Protein 2VTC (pdb70)

GO terms:
  GO:0005576 extracellular region (C, EXP)

Radius of gyration: 24.9 Å; Cα contacts (8 Å, |Δi|>4): 1203; chains: 2; bounding box: 65×56×69 Å

Secondary structure (DSSP, 8-state):
--EEEEEEETTEEEE---HHHHHHHHHHS-----SBPB---TTS--B-GGGTTSTHHHHSTT-B--SS-EEEETTPEEEEEEESSPP---SS-EEEEEEE-SS-GGG--GGG-EEEEEEEE-EETTTTEEHHHHHHHTTSEEEEEPPTTBPSEEEEEEEEEEE-TTTTSTT--EEEEEEEEEEEESS--BPP---EEGGGS--TT-TTTS--SSS--S----SSSPB-/--EEEEEEETTEEEE---HHHHHHHHHHS-----SBPB---TT---B-GGGTTSTHHHHSTT-B--SS-EEEETTPEEEEEEESSPP---SS-EEEEEEE-SS-GGG--GGG-EEEEEEEE-B-TTT--BHHHHHHHTTSEEEEEPPTTBPSEEEEEEEEEEE-TTTTSTT--EEEEEEEEEEEESS--BPP---EEGGGS--TT-TTTS--SSS--S----SSSPB-

CATH classification: 2.70.50.70

Nearest PDB structures (foldseek):
  2vtc-assembly2_B  TM=1.003E+00  e=1.282E-49  Trichoderma reesei
  6rs9-assembly1_A  TM=8.539E-01  e=2.246E-16  Panus similis
  9bjs-assembly2_B  TM=7.889E-01  e=2.246E-16  Thermothelomyces thermophilus
  9bjt-assembly2_B  TM=7.891E-01  e=9.875E-16  Thermothelomyces thermophilus
  9d0z-assembly2_B  TM=7.900E-01  e=1.240E-15  Thermothelomyces thermophilus

Organism: Hypocrea jecorina (strain QM6a) (NCBI:txid431241)

Foldseek 3Di:
DWAQQWKDKLRHTFGADDLVQVVVCVVPVGGDQGQWKDAPPNVLFFDWLVCLQPPCLQAHHPIAGGQDAAEHAAFIKMKGAIDPDQDDFFAFKKWKWKWAADPASNHGDSQPTFIATADIWAADLVVRGGPSNVCSVVNVIDIGHRHNQEAWGKMKMWIWTFRCQQQQDQRGIGIRIIIGIYTYHYDHDDYDDPHHRSSPQDHSPDQQRHDDSPDRDDDHDHTGDDHD/DWAQQWKDKLHHTFGADDLVQVVCCVVPVGGDQGQWKDADPNVLFFDWLVCLQPPCLQAHHPIAGGQDAAEHAQFIKMKTAIDPDQDDFFAFKKWKWKWAADPASNDGDSQPTFIATADIWAADLVVRGGPSNVCNVVNNMDMGHRHNQEAWGKMKMKIKTFRCPQQQDQRGIGIRIIIGIYTYDDDHDDYDDPHHRSSPQDHSPDQQRHHDSPDRDPDHDHTGDDHD

Sequence (456 aa):
HGQVQNFTINGQYNQGFILDYYYQKQNTGHFPNVAGWYAEDLDLGFISPDQYTTPDIVCHKNAAPGAISATAAAGSNIVFQWGPGVWPHPYGPIVTYVVECSGSCTTVNKNNLRWVKIQEAGINYNTQVWAQQDLINQGNKWTVKIPSSLRPGNYVFRHELLAAHGASSANGMQNYPQCVNIAVTGSGTKALPAGTPATQLYKPTDPGILFNPYTTITSYTIPGPALWHGQVQNFTINGQYNQGFILDYYYQKQNTGHFPNVAGWYAEDLDLGFISPDQYTTPDIVCHKNAAPGAISATAAAGSNIVFQWGPGVWPHPYGPIVTYVVECSGSCTTVNKNNLRWVKIQEAGINYNTQVWAQQDLINQGNKWTVKIPSSLRPGNYVFRHELLAAHGASSANGMQNYPQCVNIAVTGSGTKALPAGTPATQLYKPTDPGILFNPYTTITSYTIPGPALW

InterPro domains:
  IPR005103 Auxiliary Activity family 9, catalytic domain [PF03443] (20-238)
  IPR005103 Auxiliary Activity family 9, catalytic domain [cd21175] (20-247)
  IPR049892 Auxiliary Activity family 9 [PTHR33353] (1-249)

B-factor: mean 23.12, std 7.25, range [10.14, 56.56]

Structure (mmCIF, N/CA/C/O backbone):
data_2VTC
#
_entry.id   2VTC
#
_cell.length_a   101.445
_cell.length_b   101.445
_cell.length_c   102.697
_cell.angle_alpha   90.00
_cell.angle_beta   90.00
_cell.angle_gamma   120.00
#
_symmetry.space_group_name_H-M   'P 65'
#
loop_
_entity.id
_entity.type
_entity.pdbx_description
1 polymer CEL61B
2 branched 2-acetamido-2-deoxy-beta-D-glucopyranose-(1-4)-2-acetamido-2-deoxy-beta-D-glucopyranose
3 non-polymer 'NICKEL (II) ION'
4 water water
#
loop_
_atom_site.group_PDB
_atom_site.id
_atom_site.type_symbol
_atom_site.label_atom_id
_atom_site.label_alt_id
_atom_site.label_comp_id
_atom_site.label_asym_id
_atom_site.label_entity_id
_atom_site.label_seq_id
_atom_site.pdbx_PDB_ins_code
_atom_site.Cartn_x
_atom_site.Cartn_y
_atom_site.Cartn_z
_atom_site.occupancy
_atom_site.B_iso_or_equiv
_atom_site.auth_seq_id
_atom_site.auth_comp_id
_atom_site.auth_asym_id
_atom_site.auth_atom_id
_atom_site.pdbx_PDB_model_num
ATOM 1 N N . HIS A 1 20 ? 21.529 46.553 3.171 1.00 26.00 1 HIS A N 1
ATOM 2 C CA . HIS A 1 20 ? 20.520 46.489 4.289 1.00 24.99 1 HIS A CA 1
ATOM 3 C C . HIS A 1 20 ? 21.186 46.388 5.647 1.00 25.53 1 HIS A C 1
ATOM 4 O O . HIS A 1 20 ? 22.166 45.661 5.824 1.00 26.39 1 HIS A O 1
ATOM 11 N N . GLY A 1 21 ? 20.643 47.130 6.627 1.00 24.04 2 GLY A N 1
ATOM 12 C CA . GLY A 1 21 ? 21.217 47.209 7.959 1.00 23.95 2 GLY A CA 1
ATOM 13 C C . GLY A 1 21 ? 20.714 48.485 8.631 1.00 23.31 2 GLY A C 1
ATOM 14 O O . GLY A 1 21 ? 20.129 49.329 7.963 1.00 23.24 2 GLY A O 1
ATOM 15 N N . GLN A 1 22 ? 20.956 48.620 9.926 1.00 24.23 3 GLN A N 1
ATOM 16 C CA . GLN A 1 22 ? 20.548 49.829 10.670 1.00 23.97 3 GLN A CA 1
ATOM 17 C C . GLN A 1 22 ? 21.587 50.155 11.737 1.00 23.71 3 GLN A C 1
ATOM 18 O O . GLN A 1 22 ? 22.382 49.294 12.117 1.00 22.81 3 GLN A O 1
ATOM 24 N N . VAL A 1 23 ? 21.593 51.395 12.237 1.00 22.48 4 VAL A N 1
ATOM 25 C CA . VAL A 1 23 ? 22.435 51.733 13.368 1.00 23.72 4 VAL A CA 1
ATOM 26 C C . VAL A 1 23 ? 21.721 51.218 14.615 1.00 24.47 4 VAL A C 1
ATOM 27 O O . VAL A 1 23 ? 20.625 51.676 14.933 1.00 26.05 4 VAL A O 1
ATOM 31 N N . GLN A 1 24 ? 22.317 50.238 15.293 1.00 24.91 5 GLN A N 1
ATOM 32 C CA . GLN A 1 24 ? 21.648 49.612 16.444 1.00 24.72 5 GLN A CA 1
ATOM 33 C C . GLN A 1 24 ? 22.066 50.196 17.778 1.00 25.18 5 GLN A C 1
ATOM 34 O O . GLN A 1 24 ? 21.343 50.076 18.790 1.00 25.51 5 GLN A O 1
ATOM 40 N N . ASN A 1 25 ? 23.247 50.803 17.778 1.00 24.08 6 ASN A N 1
ATOM 41 C CA . ASN A 1 25 ? 23.819 51.455 18.927 1.00 25.36 6 ASN A CA 1
ATOM 42 C C . ASN A 1 25 ? 25.003 52.286 18.465 1.00 24.65 6 ASN A C 1
ATOM 43 O O . ASN A 1 25 ? 25.364 52.274 17.272 1.00 25.84 6 ASN A O 1
ATOM 48 N N . PHE A 1 26 ? 25.556 53.059 19.380 1.00 25.39 7 PHE A N 1
ATOM 49 C CA . PHE A 1 26 ? 26.651 53.956 19.060 1.00 25.03 7 PHE A CA 1
ATOM 50 C C . PHE A 1 26 ? 27.365 54.328 20.345 1.00 26.52 7 PHE A C 1
ATOM 51 O O . PHE A 1 26 ? 26.782 54.217 21.448 1.00 26.29 7 PHE A O 1
ATOM 59 N N . THR A 1 27 ? 28.620 54.747 20.207 1.00 25.83 8 THR A N 1
ATOM 60 C CA . THR A 1 27 ? 29.420 55.196 21.334 1.00 27.48 8 THR A CA 1
ATOM 61 C C . THR A 1 27 ? 29.756 56.670 21.217 1.00 27.46 8 THR A C 1
ATOM 62 O O . THR A 1 27 ? 29.906 57.208 20.114 1.00 27.77 8 THR A O 1
ATOM 66 N N . ILE A 1 28 ? 29.837 57.327 22.368 1.00 28.07 9 ILE A N 1
ATOM 67 C CA . ILE A 1 28 ? 30.314 58.696 22.450 1.00 29.00 9 ILE A CA 1
ATOM 68 C C . ILE A 1 28 ? 31.495 58.701 23.417 1.00 29.82 9 ILE A C 1
ATOM 69 O O . ILE A 1 28 ? 31.345 58.305 24.572 1.00 29.55 9 ILE A O 1
ATOM 74 N N . ASN A 1 29 ? 32.665 59.133 22.937 1.00 30.97 10 ASN A N 1
ATOM 75 C CA . ASN A 1 29 ? 33.919 58.984 23.693 1.00 32.46 10 ASN A CA 1
ATOM 76 C C . ASN A 1 29 ? 34.015 57.617 24.384 1.00 32.94 10 ASN A C 1
ATOM 77 O O . ASN A 1 29 ? 34.358 57.515 25.567 1.00 33.09 10 ASN A O 1
ATOM 82 N N . GLY A 1 30 ? 33.684 56.569 23.635 1.00 33.23 11 GLY A N 1
ATOM 83 C CA . GLY A 1 30 ? 33.756 55.207 24.144 1.00 33.51 11 GLY A CA 1
ATOM 84 C C . GLY A 1 30 ? 32.514 54.698 24.854 1.00 33.61 11 GLY A C 1
ATOM 85 O O . GLY A 1 30 ? 32.325 53.487 24.965 1.00 34.46 11 GLY A O 1
ATOM 86 N N . GLN A 1 31 ? 31.657 55.613 25.314 1.00 33.22 12 GLN A N 1
ATOM 87 C CA . GLN A 1 31 ? 30.507 55.269 26.158 1.00 32.82 12 GLN A CA 1
ATOM 88 C C . GLN A 1 31 ? 29.301 54.769 25.356 1.00 31.80 12 GLN A C 1
ATOM 89 O O . GLN A 1 31 ? 28.846 55.437 24.428 1.00 31.54 12 GLN A O 1
ATOM 95 N N . TYR A 1 32 ? 28.786 53.598 25.726 1.00 30.90 13 TYR A N 1
ATOM 96 C CA . TYR A 1 32 ? 27.666 52.952 25.031 1.00 29.75 13 TYR A CA 1
ATOM 97 C C . TYR A 1 32 ? 26.324 53.697 25.130 1.00 29.58 13 TYR A C 1
ATOM 98 O O . TYR A 1 32 ? 25.918 54.163 26.211 1.00 29.50 13 TYR A O 1
ATOM 107 N N . ASN A 1 33 ? 25.645 53.776 23.985 1.00 28.21 14 ASN A N 1
ATOM 108 C CA . ASN A 1 33 ? 24.308 54.343 23.869 1.00 27.18 14 ASN A CA 1
ATOM 109 C C . ASN A 1 33 ? 23.444 53.419 23.034 1.00 26.32 14 ASN A C 1
ATOM 110 O O . ASN A 1 33 ? 23.854 52.998 21.944 1.00 26.55 14 ASN A O 1
ATOM 115 N N . GLN A 1 34 ? 22.242 53.106 23.526 1.00 25.95 15 GLN A N 1
ATOM 116 C CA . GLN A 1 34 ? 21.317 52.238 22.816 1.00 25.34 15 GLN A CA 1
ATOM 117 C C . GLN A 1 34 ? 20.650 52.961 21.637 1.00 25.29 15 GLN A C 1
ATOM 118 O O . GLN A 1 34 ? 20.175 54.095 21.787 1.00 24.98 15 GLN A O 1
ATOM 124 N N . GLY A 1 35 ? 20.658 52.327 20.464 1.00 24.84 16 GLY A N 1
ATOM 125 C CA . GLY A 1 35 ? 19.957 52.850 19.290 1.00 24.26 16 GLY A CA 1
ATOM 126 C C . GLY A 1 35 ? 18.614 52.188 19.086 1.00 23.91 16 GLY A C 1
ATOM 127 O O . GLY A 1 35 ? 18.214 51.316 19.882 1.00 24.06 16 GLY A O 1
ATOM 128 N N . PHE A 1 36 ? 17.898 52.589 18.035 1.00 22.63 17 PHE A N 1
ATOM 129 C CA . PHE A 1 36 ? 16.634 51.946 17.719 1.00 23.44 17 PHE A CA 1
ATOM 130 C C . PHE A 1 36 ? 16.912 50.629 16.999 1.00 24.68 17 PHE A C 1
ATOM 131 O O . PHE A 1 36 ? 17.671 50.595 16.014 1.00 25.78 17 PHE A O 1
ATOM 139 N N . ILE A 1 37 ? 16.302 49.556 17.485 1.00 25.62 18 ILE A N 1
ATOM 140 C CA . ILE A 1 37 ? 16.405 48.251 16.825 1.00 26.84 18 ILE A CA 1
ATOM 141 C C . ILE A 1 37 ? 15.049 47.754 16.333 1.00 28.03 18 ILE A C 1
ATOM 142 O O . ILE A 1 37 ? 13.998 48.118 16.863 1.00 27.87 18 ILE A O 1
ATOM 147 N N . LEU A 1 38 ? 15.069 46.902 15.318 1.00 28.60 19 LEU A N 1
ATOM 148 C CA . LEU A 1 38 ? 13.840 46.402 14.722 1.00 30.14 19 LEU A CA 1
ATOM 149 C C . LEU A 1 38 ? 12.883 45.693 15.714 1.00 30.51 19 LEU A C 1
ATOM 150 O O . LEU A 1 38 ? 11.662 45.749 15.532 1.00 31.50 19 LEU A O 1
ATOM 155 N N . ASP A 1 39 ? 13.437 45.035 16.735 1.00 31.41 20 ASP A N 1
ATOM 156 C CA . ASP A 1 3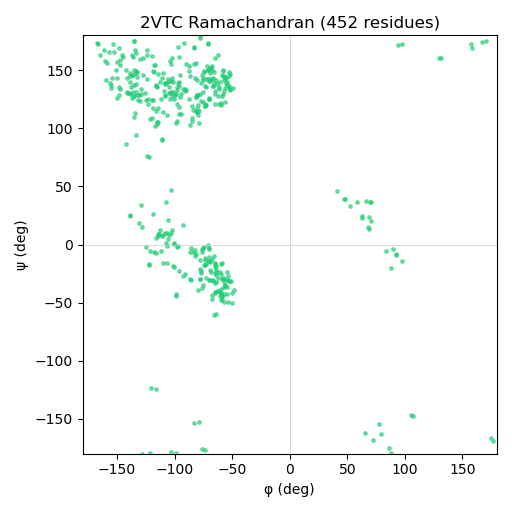9 ? 12.632 44.381 17.787 1.00 32.11 20 ASP A CA 1
ATOM 157 C C . ASP A 1 39 ? 11.637 45.327 18.466 1.00 31.85 20 ASP A C 1
ATOM 158 O O . ASP A 1 39 ? 10.516 44.925 18.798 1.00 32.11 20 ASP A O 1
ATOM 163 N N . TYR A 1 40 ? 12.049 46.579 18.644 1.00 30.97 21 TYR A N 1
ATOM 164 C CA . TYR A 1 40 ? 11.194 47.612 19.237 1.00 30.22 21 TYR A CA 1
ATOM 165 C C . TYR A 1 40 ? 9.968 47.945 18.386 1.00 30.46 21 TYR A C 1
ATOM 166 O O . TYR A 1 40 ? 8.911 48.297 18.926 1.00 30.70 21 TYR A O 1
ATOM 175 N N . TYR A 1 41 ? 10.099 47.868 17.061 1.00 30.39 22 TYR A N 1
ATOM 176 C CA . TYR A 1 41 ? 8.950 48.084 16.192 1.00 30.67 22 TYR A CA 1
ATOM 177 C C . TYR A 1 41 ? 7.877 47.046 16.494 1.00 31.70 22 TYR A C 1
ATOM 178 O O . TYR A 1 41 ? 6.687 47.360 16.526 1.00 31.68 22 TYR A O 1
ATOM 187 N N . TYR A 1 42 ? 8.315 45.809 16.710 1.00 33.28 23 TYR A N 1
ATOM 188 C CA . TYR A 1 42 ? 7.393 44.700 16.955 1.00 33.91 23 TYR A CA 1
ATOM 189 C C . TYR A 1 42 ? 6.835 44.748 18.381 1.00 34.48 23 TYR A C 1
ATOM 190 O O . TYR A 1 42 ? 5.651 44.462 18.583 1.00 35.12 23 TYR A O 1
ATOM 199 N N . GLN A 1 43 ? 7.669 45.147 19.344 1.00 34.88 24 GLN A N 1
ATOM 200 C CA . GLN A 1 43 ? 7.197 45.482 20.693 1.00 35.47 24 GLN A CA 1
ATOM 201 C C . GLN A 1 43 ? 6.019 46.447 20.615 1.00 35.41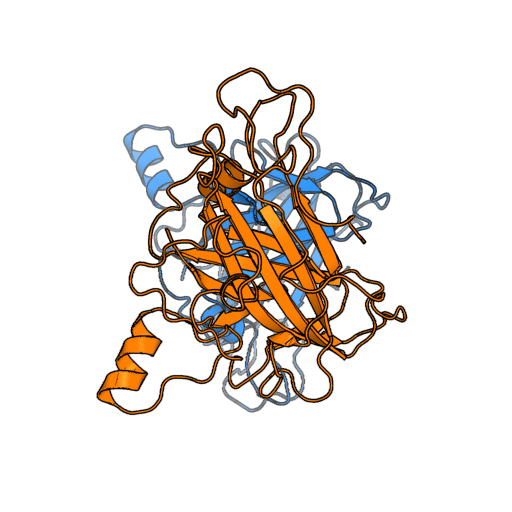 24 GLN A C 1
ATOM 202 O O . GLN A 1 43 ? 4.974 46.216 21.233 1.00 35.33 24 GLN A O 1
ATOM 208 N N . LYS A 1 44 ? 6.184 47.525 19.849 1.00 35.25 25 LYS A N 1
ATOM 209 C CA . LYS A 1 44 ? 5.148 48.543 19.732 1.00 35.40 25 LYS A CA 1
ATOM 210 C C . LYS A 1 44 ? 3.864 47.992 19.096 1.00 35.87 25 LYS A C 1
ATOM 211 O O . LYS A 1 44 ? 2.760 48.321 19.538 1.00 35.53 25 LYS A O 1
ATOM 217 N N . GLN A 1 45 ? 4.003 47.147 18.076 1.00 36.04 26 GLN A N 1
ATOM 218 C CA . GLN A 1 45 ? 2.833 46.517 17.455 1.00 36.95 26 GLN A CA 1
ATOM 219 C C . GLN A 1 45 ? 2.068 45.663 18.459 1.00 36.76 26 GLN A C 1
ATOM 220 O O . GLN A 1 45 ? 0.842 45.665 18.462 1.00 36.99 26 GLN A O 1
ATOM 226 N N . ASN A 1 46 ? 2.808 44.953 19.306 1.00 36.64 27 ASN A N 1
ATOM 227 C CA . ASN A 1 46 ? 2.242 43.991 20.255 1.00 37.30 27 ASN A CA 1
ATOM 228 C C . ASN A 1 46 ? 1.655 44.623 21.510 1.00 37.22 27 ASN A C 1
ATOM 229 O O . ASN A 1 46 ? 0.602 44.188 21.998 1.00 37.25 27 ASN A O 1
ATOM 234 N N . THR A 1 47 ? 2.331 45.655 22.024 1.00 36.65 28 THR A N 1
ATOM 235 C CA . THR A 1 47 ? 1.996 46.218 23.337 1.00 35.79 28 THR A CA 1
ATOM 236 C C . THR A 1 47 ? 1.648 47.714 23.309 1.00 35.08 28 THR A C 1
ATOM 237 O O . THR A 1 47 ? 1.050 48.236 24.259 1.00 35.03 28 THR A O 1
ATOM 241 N N . GLY A 1 48 ? 2.021 48.406 22.237 1.00 33.88 29 GLY A N 1
ATOM 242 C CA . GLY A 1 48 ? 1.752 49.841 22.121 1.00 32.45 29 GLY A CA 1
ATOM 243 C C . GLY A 1 48 ? 2.886 50.716 22.633 1.00 30.94 29 GLY A C 1
ATOM 244 O O . GLY A 1 48 ? 2.862 51.930 22.452 1.00 30.75 29 GLY A O 1
ATOM 245 N N . HIS A 1 49 ? 3.877 50.094 23.264 1.00 30.66 30 HIS A N 1
ATOM 246 C CA . HIS A 1 49 ? 5.034 50.808 23.827 1.00 30.07 30 HIS A CA 1
ATOM 247 C C . HIS A 1 49 ? 6.354 50.072 23.526 1.00 29.42 30 HIS A C 1
ATOM 248 O O . HIS A 1 49 ? 6.342 48.888 23.161 1.00 30.03 30 HIS A O 1
ATOM 255 N N . PHE A 1 50 ? 7.482 50.775 23.667 1.00 28.16 31 PHE A N 1
ATOM 256 C CA . PHE A 1 50 ? 8.826 50.184 23.520 1.00 27.21 31 PHE A CA 1
ATOM 257 C C . PHE A 1 50 ? 9.837 51.048 24.282 1.00 26.76 31 PHE A C 1
ATOM 258 O O . PHE A 1 50 ? 9.487 52.168 24.668 1.00 26.80 31 PHE A O 1
ATOM 266 N N . PRO A 1 51 ? 11.070 50.534 24.533 1.00 26.75 32 PRO A N 1
ATOM 267 C CA . PRO A 1 51 ? 12.079 51.263 25.310 1.00 26.20 32 PRO A CA 1
ATOM 268 C C . PRO A 1 51 ? 12.386 52.649 24.766 1.00 26.19 32 PRO A C 1
ATOM 269 O O . PRO A 1 51 ? 12.399 52.857 23.545 1.00 26.48 32 PRO A O 1
ATOM 273 N N . ASN A 1 52 ? 12.616 53.592 25.675 1.00 26.14 33 ASN A N 1
ATOM 274 C CA . ASN A 1 52 ? 12.916 54.979 25.288 1.00 25.32 33 ASN A CA 1
ATOM 275 C C . ASN A 1 52 ? 14.382 55.109 24.923 1.00 24.89 33 ASN A C 1
ATOM 276 O O . ASN A 1 52 ? 15.250 54.911 25.774 1.00 25.00 33 ASN A O 1
ATOM 281 N N . VAL A 1 53 ? 14.654 55.421 23.651 1.00 23.49 34 VAL A N 1
ATOM 282 C CA . VAL A 1 53 ? 16.035 55.499 23.154 1.00 23.09 34 VAL A CA 1
ATOM 283 C C . VAL A 1 53 ? 16.295 56.758 22.330 1.00 22.65 34 VAL A C 1
ATOM 284 O O . VAL A 1 53 ? 15.353 57.432 21.923 1.00 21.55 34 VAL A O 1
ATOM 288 N N . ALA A 1 54 ? 17.580 57.067 22.119 1.00 21.08 35 ALA A N 1
ATOM 289 C CA . ALA A 1 54 ? 18.013 58.225 21.332 1.00 20.81 35 ALA A CA 1
ATOM 290 C C . ALA A 1 54 ? 17.887 58.024 19.812 1.00 20.37 35 ALA A C 1
ATOM 291 O O . ALA A 1 54 ? 17.811 58.995 19.055 1.00 19.12 35 ALA A O 1
ATOM 293 N N . GLY A 1 55 ? 17.901 56.769 19.362 1.00 19.99 36 GLY A N 1
ATOM 294 C CA . GLY A 1 55 ? 17.741 56.493 17.931 1.00 19.42 36 GLY A CA 1
ATOM 295 C C . GLY A 1 55 ? 16.291 56.672 17.516 1.00 19.17 36 GLY A C 1
ATOM 296 O O . GLY A 1 55 ? 15.378 56.332 18.289 1.00 19.71 36 GLY A O 1
ATOM 297 N N . TRP A 1 56 ? 16.066 57.195 16.312 1.00 18.55 37 TRP A N 1
ATOM 298 C CA . TRP A 1 56 ? 14.710 57.424 15.825 1.00 18.24 37 TRP A CA 1
ATOM 299 C C . TRP A 1 56 ? 13.960 56.121 15.533 1.00 18.96 37 TRP A C 1
ATOM 300 O O . TRP A 1 56 ? 14.528 55.153 15.005 1.00 18.78 37 TRP A O 1
ATOM 311 N N . TYR A 1 57 ? 12.677 56.098 15.871 1.00 19.14 38 TYR A N 1
ATOM 312 C CA . TYR A 1 57 ? 11.780 55.061 15.376 1.00 19.99 38 TYR A CA 1
ATOM 313 C C . TYR A 1 57 ? 11.645 55.135 13.841 1.00 20.05 38 TYR A C 1
ATOM 314 O O . TYR A 1 57 ? 11.539 56.224 13.248 1.00 19.15 38 TYR A O 1
ATOM 323 N N . ALA A 1 58 ? 11.655 53.976 13.181 1.00 20.57 39 ALA A N 1
ATOM 324 C CA . ALA A 1 58 ? 11.434 53.905 11.742 1.00 21.03 39 ALA A CA 1
ATOM 325 C C . ALA A 1 58 ? 10.776 52.578 11.352 1.00 21.05 39 ALA A C 1
ATOM 326 O O . ALA A 1 58 ? 10.870 51.610 12.090 1.00 21.39 39 ALA A O 1
ATOM 328 N N . GLU A 1 59 ? 10.102 52.542 10.210 1.00 21.18 40 GLU A N 1
ATOM 329 C CA . GLU A 1 59 ? 9.247 51.394 9.902 1.00 22.47 40 GLU A CA 1
ATOM 330 C C . GLU A 1 59 ? 9.646 50.617 8.652 1.00 23.17 40 GLU A C 1
ATOM 331 O O . GLU A 1 59 ? 8.772 50.025 8.008 1.00 22.74 40 GLU A O 1
ATOM 337 N N . ASP A 1 60 ? 10.930 50.658 8.274 1.00 23.22 41 ASP A N 1
ATOM 338 C CA . ASP A 1 60 ? 11.403 49.762 7.195 1.00 24.98 41 ASP A CA 1
ATOM 339 C C . ASP A 1 60 ? 11.805 48.404 7.786 1.00 24.96 41 ASP A C 1
ATOM 340 O O . ASP A 1 60 ? 12.868 48.248 8.395 1.00 25.58 41 ASP A O 1
ATOM 345 N N . LEU A 1 61 ? 10.923 47.422 7.612 1.00 26.75 42 LEU A N 1
ATOM 346 C CA . LEU A 1 61 ? 10.983 46.172 8.385 1.00 27.93 42 LEU A CA 1
ATOM 347 C C . LEU A 1 61 ? 12.092 45.180 7.946 1.00 28.43 42 LEU A C 1
ATOM 348 O O . LEU A 1 61 ? 12.338 44.150 8.590 1.00 28.13 42 LEU A O 1
ATOM 353 N N . ASP A 1 62 ? 12.808 45.560 6.897 1.00 28.64 43 ASP A N 1
ATOM 354 C CA . ASP A 1 62 ? 13.884 44.756 6.315 1.00 28.96 43 ASP A CA 1
ATOM 355 C C . ASP A 1 62 ? 15.237 45.416 6.530 1.00 28.49 43 ASP A C 1
ATOM 356 O O . ASP A 1 62 ? 16.297 44.872 6.159 1.00 27.67 43 ASP A O 1
ATOM 361 N N . LEU A 1 63 ? 15.198 46.620 7.090 1.00 27.26 44 LEU A N 1
ATOM 362 C CA . LEU A 1 63 ? 16.381 47.453 7.214 1.00 26.06 44 LEU A CA 1
ATOM 363 C C . LEU A 1 63 ? 16.868 47.887 5.817 1.00 25.19 44 LEU A C 1
ATOM 364 O O . LEU A 1 63 ? 18.078 48.002 5.576 1.00 25.64 44 LEU A O 1
ATOM 369 N N . GLY A 1 64 ? 15.897 48.157 4.947 1.00 23.54 45 GLY A N 1
ATOM 370 C CA . GLY A 1 64 ? 16.082 48.609 3.553 1.00 22.24 45 GLY A CA 1
ATOM 371 C C . GLY A 1 64 ? 16.404 50.086 3.404 1.00 21.31 45 GLY A C 1
ATOM 372 O O . GLY A 1 64 ? 16.977 50.689 4.310 1.00 20.46 45 GLY A O 1
ATOM 373 N N . PHE A 1 65 ? 16.037 50.641 2.251 1.00 20.70 46 PHE A N 1
ATOM 374 C CA . PHE A 1 65 ? 16.551 51.938 1.797 1.00 20.70 46 PHE A CA 1
ATOM 375 C C . PHE A 1 65 ? 15.470 52.883 1.255 1.00 20.22 46 PHE A C 1
ATOM 376 O O . PHE A 1 65 ? 14.313 52.474 1.016 1.00 21.16 46 PHE A O 1
ATOM 384 N N . ILE A 1 66 ? 15.845 54.156 1.083 1.00 19.08 47 ILE A N 1
ATOM 385 C CA . ILE A 1 66 ? 15.034 55.191 0.447 1.00 18.65 47 ILE A CA 1
ATOM 386 C C . ILE A 1 66 ? 15.634 55.403 -0.936 1.00 18.95 47 ILE A C 1
ATOM 387 O O . ILE A 1 66 ? 16.866 55.440 -1.049 1.00 19.18 47 ILE A O 1
ATOM 392 N N . SER A 1 67 ? 14.786 55.502 -1.961 1.00 19.53 48 SER A N 1
ATOM 393 C CA . SER A 1 67 ? 15.235 55.567 -3.370 1.00 19.24 48 SER A CA 1
ATOM 394 C C . SER A 1 67 ? 15.182 57.002 -3.911 1.00 19.53 48 SER A C 1
ATOM 395 O O . SER A 1 67 ? 14.538 57.873 -3.316 1.00 18.55 48 SER A O 1
ATOM 398 N N . PRO A 1 68 ? 15.911 57.297 -5.003 1.00 18.20 49 PRO A N 1
ATOM 399 C CA . PRO A 1 68 ? 15.871 58.630 -5.596 1.00 18.09 49 PRO A CA 1
ATOM 400 C C . PRO A 1 68 ? 14.469 59.187 -5.891 1.00 18.76 49 PRO A C 1
ATOM 401 O O . PRO A 1 68 ? 14.265 60.409 -5.809 1.00 18.05 49 PRO A O 1
ATOM 405 N N . ASP A 1 69 ? 13.512 58.307 -6.210 1.00 19.90 50 ASP A N 1
ATOM 406 C CA . ASP A 1 69 ? 12.132 58.751 -6.433 1.00 20.93 50 ASP A CA 1
ATOM 407 C C . ASP A 1 69 ? 11.451 59.194 -5.127 1.00 20.52 50 ASP A C 1
ATOM 408 O O . ASP A 1 69 ? 10.295 59.645 -5.147 1.00 22.26 50 ASP A O 1
ATOM 413 N N . GLN A 1 70 ? 12.173 59.059 -4.015 1.00 19.09 51 GLN A N 1
ATOM 414 C CA . GLN A 1 70 ? 11.689 59.520 -2.707 1.00 18.51 51 GLN A CA 1
ATOM 415 C C . GLN A 1 70 ? 12.523 60.691 -2.147 1.00 18.17 51 GLN A C 1
ATOM 416 O O . GLN A 1 70 ? 12.359 61.055 -0.986 1.00 17.97 51 GLN A O 1
ATOM 422 N N . TYR A 1 71 ? 13.418 61.261 -2.952 1.00 17.57 52 TYR A N 1
ATOM 423 C CA . TYR A 1 71 ? 14.301 62.332 -2.453 1.00 16.44 52 TYR A CA 1
ATOM 424 C C . TYR A 1 71 ? 13.591 63.631 -2.048 1.00 17.35 52 TYR A C 1
ATOM 425 O O . TYR A 1 71 ? 14.204 64.470 -1.376 1.00 17.54 52 TYR A O 1
ATOM 434 N N . THR A 1 72 ? 12.329 63.824 -2.467 1.00 16.79 53 THR A N 1
ATOM 435 C CA . THR A 1 72 ? 11.585 65.026 -2.068 1.00 17.73 53 THR A CA 1
ATOM 436 C C . THR A 1 72 ? 10.504 64.740 -1.022 1.00 17.49 53 THR A C 1
ATOM 437 O O . THR A 1 72 ? 9.689 65.619 -0.759 1.00 19.26 53 THR A O 1
ATOM 441 N N . THR A 1 73 ? 10.508 63.528 -0.470 1.00 17.52 54 THR A N 1
ATOM 442 C CA . THR A 1 73 ? 9.457 63.056 0.458 1.00 17.86 54 THR A CA 1
ATOM 443 C C . THR A 1 73 ? 9.944 63.061 1.898 1.00 18.32 54 THR A C 1
ATOM 444 O O . THR A 1 73 ? 11.147 63.050 2.152 1.00 18.15 54 THR A O 1
ATOM 448 N N . PRO A 1 74 ? 9.013 63.109 2.877 1.00 17.60 55 PRO A N 1
ATOM 449 C CA . PRO A 1 74 ? 9.427 63.043 4.279 1.00 17.39 55 PRO A CA 1
ATOM 450 C C . PRO A 1 74 ? 10.310 61.854 4.670 1.00 16.89 55 PRO A C 1
ATOM 451 O O . PRO A 1 74 ? 11.093 61.959 5.609 1.00 16.85 55 PRO A O 1
ATOM 455 N N . ASP A 1 75 ? 10.191 60.734 3.941 1.00 15.95 56 ASP A N 1
ATOM 456 C CA . ASP A 1 75 ? 10.957 59.547 4.251 1.00 16.19 56 ASP A CA 1
ATOM 457 C C . ASP A 1 75 ? 12.485 59.749 4.111 1.00 15.04 56 ASP A C 1
ATOM 458 O O . ASP A 1 75 ? 13.245 59.023 4.744 1.00 15.38 56 ASP A O 1
ATOM 463 N N . ILE A 1 76 ? 12.907 60.730 3.307 1.00 16.02 57 ILE A N 1
ATOM 464 C CA . ILE A 1 76 ? 14.359 60.990 3.156 1.00 15.39 57 ILE A CA 1
ATOM 465 C C . ILE A 1 76 ? 14.974 61.663 4.393 1.00 15.01 57 ILE A C 1
ATOM 466 O O . ILE A 1 76 ? 16.177 61.648 4.598 1.00 14.74 57 ILE A O 1
ATOM 471 N N . VAL A 1 77 ? 14.136 62.248 5.248 1.00 15.39 58 VAL A N 1
ATOM 472 C CA . VAL A 1 77 ? 14.682 62.958 6.406 1.00 14.89 58 VAL A CA 1
ATOM 473 C C . VAL A 1 77 ? 15.419 62.009 7.370 1.00 15.06 58 VAL A C 1
ATOM 474 O O . VAL A 1 77 ? 16.629 62.174 7.598 1.00 14.93 58 VAL A O 1
ATOM 478 N N . CYS A 1 78 ? 14.694 61.013 7.897 1.00 14.84 59 CYS A N 1
ATOM 479 C CA . CYS A 1 78 ? 15.207 60.068 8.881 1.00 15.50 59 CYS A CA 1
ATOM 480 C C . CYS A 1 78 ? 14.749 58.628 8.628 1.00 15.41 59 CYS A C 1
ATOM 481 O O . CYS A 1 78 ? 14.732 57.812 9.533 1.00 15.55 59 CYS A O 1
ATOM 484 N N . HIS A 1 79 ? 14.425 58.340 7.373 1.00 15.12 60 HIS A N 1
ATOM 485 C CA . HIS A 1 79 ? 14.000 57.006 6.910 1.00 16.70 60 HIS A CA 1
ATOM 486 C C . HIS A 1 79 ? 12.482 56.800 7.102 1.00 18.08 60 HIS A C 1
ATOM 487 O O . HIS A 1 79 ? 11.747 57.738 7.475 1.00 17.32 60 HIS A O 1
ATOM 494 N N . LYS A 1 80 ? 12.008 55.589 6.804 1.00 17.15 61 LYS A N 1
ATOM 495 C CA . LYS A 1 80 ? 10.566 55.354 6.601 1.00 17.58 61 LYS A CA 1
ATOM 496 C C . LYS A 1 80 ? 9.672 55.638 7.816 1.00 16.49 61 LYS A C 1
ATOM 497 O O . LYS A 1 80 ? 9.848 55.022 8.873 1.00 17.45 61 LYS A O 1
ATOM 503 N N . ASN A 1 81 ? 8.718 56.559 7.619 1.00 17.08 62 ASN A N 1
ATOM 504 C CA . ASN A 1 81 ? 7.715 56.897 8.664 1.00 17.33 62 ASN A CA 1
ATOM 505 C C . ASN A 1 81 ? 8.387 57.235 10.004 1.00 17.45 62 ASN A C 1
ATOM 506 O O . ASN A 1 81 ? 7.856 56.940 11.090 1.00 18.87 62 ASN A O 1
ATOM 511 N N . ALA A 1 82 ? 9.576 57.832 9.948 1.00 17.24 63 ALA A N 1
ATOM 512 C CA . ALA A 1 82 ? 10.382 58.000 11.141 1.00 16.48 63 ALA A CA 1
ATOM 513 C C . ALA A 1 82 ? 9.820 59.034 12.101 1.00 17.11 63 ALA A C 1
ATOM 514 O O . ALA A 1 82 ? 9.187 60.011 11.686 1.00 17.01 63 ALA A O 1
ATOM 516 N N . ALA A 1 83 ? 10.105 58.793 13.369 1.00 17.68 64 ALA A N 1
ATOM 517 C CA . ALA A 1 83 ? 9.724 59.695 14.474 1.00 17.77 64 ALA A CA 1
ATOM 518 C C . ALA A 1 83 ? 10.876 59.834 15.456 1.00 17.89 64 ALA A C 1
ATOM 519 O O . ALA A 1 83 ? 11.646 58.889 15.684 1.00 18.20 64 ALA A O 1
ATOM 521 N N . PRO A 1 84 ? 11.019 61.029 16.065 1.00 18.32 65 PRO A N 1
ATOM 522 C CA . PRO A 1 84 ? 12.133 61.259 16.981 1.00 18.01 65 PRO A CA 1
ATOM 523 C C . PRO A 1 84 ? 12.203 60.242 18.134 1.00 18.14 65 PRO A C 1
ATOM 524 O O . PRO A 1 84 ? 11.163 59.778 18.642 1.00 19.05 65 PRO A O 1
ATOM 528 N N . GLY A 1 85 ? 13.422 59.889 18.536 1.00 18.25 66 GLY A N 1
ATOM 529 C CA . GLY A 1 85 ? 13.635 59.083 19.736 1.00 17.61 66 GLY A CA 1
ATOM 530 C C . GLY A 1 85 ? 13.018 59.811 20.927 1.00 18.81 66 GLY A C 1
ATOM 531 O O . GLY A 1 85 ? 12.978 61.048 20.939 1.00 17.81 66 GLY A O 1
ATOM 532 N N . ALA A 1 86 ? 12.569 59.036 21.912 1.00 19.36 67 ALA A N 1
ATOM 533 C CA . ALA A 1 86 ? 11.817 59.581 23.050 1.00 19.53 67 ALA A CA 1
ATOM 534 C C . ALA A 1 86 ? 12.740 60.253 24.065 1.00 20.85 67 ALA A C 1
ATOM 535 O O . ALA A 1 86 ? 12.269 60.987 24.965 1.00 21.12 67 ALA A O 1
ATOM 537 N N . ILE A 1 87 ? 14.048 60.018 23.934 1.00 21.36 68 ILE A N 1
ATOM 538 C CA . ILE A 1 87 ? 15.068 60.676 24.767 1.00 21.60 68 ILE A CA 1
ATOM 539 C C . ILE A 1 87 ? 16.222 61.151 23.889 1.00 21.57 68 ILE A C 1
ATOM 540 O O . ILE A 1 87 ? 16.228 60.884 22.683 1.00 21.73 68 ILE A O 1
ATOM 545 N N . SER A 1 88 ? 17.182 61.852 24.488 1.00 21.51 69 SER A N 1
ATOM 546 C CA . SER A 1 88 ? 18.394 62.292 23.791 1.00 21.54 69 SER A CA 1
ATOM 547 C C . SER A 1 88 ? 19.667 61.804 24.488 1.00 21.89 69 SER A C 1
ATOM 548 O O . SER A 1 88 ? 19.733 61.766 25.721 1.00 22.74 69 SER A O 1
ATOM 551 N N . ALA A 1 89 ? 20.676 61.434 23.693 1.00 21.14 70 ALA A N 1
ATOM 552 C CA . ALA A 1 89 ? 22.029 61.228 24.196 1.00 21.76 70 ALA A CA 1
ATOM 553 C C . ALA A 1 89 ? 22.670 62.604 24.376 1.00 21.82 70 ALA A C 1
ATOM 554 O O . ALA A 1 89 ? 22.026 63.643 24.126 1.00 22.95 70 ALA A O 1
ATOM 556 N N . THR A 1 90 ? 23.917 62.626 24.839 1.00 22.47 71 THR A N 1
ATOM 557 C CA . THR A 1 90 ? 24.626 63.897 25.026 1.00 23.49 71 THR A CA 1
ATOM 558 C C . THR A 1 90 ? 26.129 63.738 24.858 1.00 23.57 71 THR A C 1
ATOM 559 O O . THR A 1 90 ? 26.688 62.658 25.129 1.00 24.02 71 THR A O 1
ATOM 563 N N . ALA A 1 91 ? 26.785 64.809 24.408 1.00 23.92 72 ALA A N 1
ATOM 564 C CA . ALA A 1 91 ? 28.189 64.738 24.024 1.00 24.34 72 ALA A CA 1
ATOM 565 C C . ALA A 1 91 ? 28.804 66.121 24.034 1.00 24.31 72 ALA A C 1
ATOM 566 O O . ALA A 1 91 ? 28.155 67.101 23.654 1.00 24.73 72 ALA A O 1
ATOM 568 N N . ALA A 1 92 ? 30.048 66.215 24.489 1.00 25.05 73 ALA A N 1
ATOM 569 C CA . ALA A 1 92 ? 30.801 67.471 24.378 1.00 25.55 73 ALA A CA 1
ATOM 570 C C . ALA A 1 92 ? 31.217 67.723 22.927 1.00 25.89 73 ALA A C 1
ATOM 571 O O . ALA A 1 92 ? 31.552 66.780 22.200 1.00 25.52 73 ALA A O 1
ATOM 573 N N . ALA A 1 93 ? 31.185 68.985 22.496 1.00 26.54 74 ALA A N 1
ATOM 574 C CA . ALA A 1 93 ? 31.684 69.334 21.172 1.00 27.08 74 ALA A CA 1
ATOM 575 C C . ALA A 1 93 ? 33.116 68.832 21.070 1.00 27.55 74 ALA A C 1
ATOM 576 O O . ALA A 1 93 ? 33.881 68.928 22.042 1.00 28.33 74 ALA A O 1
ATOM 578 N N . GLY A 1 94 ? 33.467 68.275 19.909 1.00 27.27 75 GLY A N 1
ATOM 579 C CA . GLY A 1 94 ? 34.774 67.659 19.688 1.00 26.85 75 GLY A CA 1
ATOM 580 C C . GLY A 1 94 ? 34.799 66.170 19.974 1.00 26.48 75 GLY A C 1
ATOM 581 O O . GLY A 1 94 ? 35.788 65.497 19.665 1.00 26.82 75 GLY A O 1
ATOM 582 N N . SER A 1 95 ? 33.720 65.638 20.557 1.00 26.89 76 SER A N 1
ATOM 583 C CA . SER A 1 95 ? 33.620 64.202 20.803 1.00 27.02 76 SER A CA 1
ATOM 584 C C . SER A 1 95 ? 33.516 63.400 19.501 1.00 27.27 76 SER A C 1
ATOM 585 O O . SER A 1 95 ? 33.054 63.910 18.473 1.00 27.30 76 SER A O 1
ATOM 588 N N . ASN A 1 96 ? 33.957 62.144 19.554 1.00 26.94 77 ASN A N 1
ATOM 589 C CA . ASN A 1 96 ? 33.764 61.223 18.451 1.00 26.40 77 ASN A CA 1
ATOM 590 C C . ASN A 1 96 ? 32.565 60.328 18.708 1.00 26.16 77 ASN A C 1
ATOM 591 O O . ASN A 1 96 ? 32.427 59.733 19.788 1.00 26.45 77 ASN A O 1
ATOM 596 N N . ILE A 1 97 ? 31.684 60.265 17.715 1.00 24.56 78 ILE A N 1
ATOM 597 C CA . ILE A 1 97 ? 30.608 59.297 17.703 1.00 23.94 78 ILE A CA 1
ATOM 598 C C . ILE A 1 97 ? 31.103 58.133 16.868 1.00 23.98 78 ILE A C 1
ATOM 599 O O . ILE A 1 97 ? 31.751 58.341 15.836 1.00 24.65 78 ILE A O 1
ATOM 604 N N . VAL A 1 98 ? 30.792 56.919 17.308 1.00 23.45 79 VAL A N 1
ATOM 605 C CA . VAL A 1 98 ? 31.046 55.736 16.496 1.00 23.20 79 VAL A CA 1
ATOM 606 C C . VAL A 1 98 ? 29.735 55.021 16.277 1.00 23.46 79 VAL A C 1
ATOM 607 O O . VAL A 1 98 ? 29.164 54.441 17.206 1.00 23.48 79 VAL A O 1
ATOM 611 N N . PHE A 1 99 ? 29.235 55.104 15.046 1.00 23.16 80 PHE A N 1
ATOM 612 C CA . PHE A 1 99 ? 27.974 54.468 14.694 1.00 23.09 80 PHE A CA 1
ATOM 613 C C . PHE A 1 99 ? 28.251 52.991 14.440 1.00 23.79 80 PHE A C 1
ATOM 614 O O . PHE A 1 99 ? 29.154 52.653 13.671 1.00 24.15 80 PHE A O 1
ATOM 622 N N . GLN A 1 100 ? 27.480 52.132 15.095 1.00 23.78 81 GLN A N 1
ATOM 623 C CA . GLN A 1 100 ? 27.605 50.685 14.925 1.00 23.50 81 GLN A CA 1
ATOM 624 C C . GLN A 1 100 ? 26.437 50.151 14.115 1.00 23.14 81 GLN A C 1
ATOM 625 O O . GLN A 1 100 ? 25.283 50.148 14.560 1.00 23.47 81 GLN A O 1
ATOM 631 N N . TRP A 1 101 ? 26.738 49.699 12.901 1.00 22.79 82 TRP A N 1
ATOM 632 C CA . TRP A 1 101 ? 25.729 49.127 12.029 1.00 22.33 82 TRP A CA 1
ATOM 633 C C . TRP A 1 101 ? 25.568 47.622 12.283 1.00 23.66 82 TRP A C 1
ATOM 634 O O . TRP A 1 101 ? 26.504 46.950 12.748 1.00 23.27 82 TRP A O 1
ATOM 645 N N . GLY A 1 102 ? 24.383 47.107 11.990 1.00 24.76 83 GLY A N 1
ATOM 646 C CA . GLY A 1 102 ? 24.104 45.695 12.255 1.00 26.73 83 GLY A CA 1
ATOM 647 C C . GLY A 1 102 ? 22.675 45.328 11.935 1.00 27.43 83 GLY A C 1
ATOM 648 O O . GLY A 1 102 ? 21.944 46.137 11.339 1.00 27.77 83 GLY A O 1
ATOM 649 N N . PRO A 1 103 ? 22.243 44.118 12.349 1.00 28.26 84 PRO A N 1
ATOM 650 C CA . PRO A 1 103 ? 22.983 43.121 13.160 1.00 28.89 84 PRO A CA 1
ATOM 651 C C . PRO A 1 103 ? 24.029 42.293 12.385 1.00 29.47 84 PRO A C 1
ATOM 652 O O . PRO A 1 103 ? 24.948 41.726 12.999 1.00 30.72 84 PRO A O 1
ATOM 656 N N . GLY A 1 104 ? 23.881 42.215 11.069 1.00 29.17 85 GLY A N 1
ATOM 657 C CA . GLY A 1 104 ? 24.830 41.462 10.240 1.00 29.07 85 GLY A CA 1
ATOM 658 C C . GLY A 1 104 ? 25.901 42.345 9.619 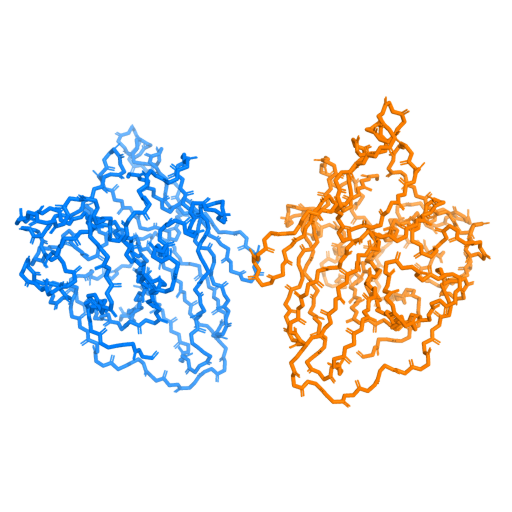1.00 28.80 85 GLY A C 1
ATOM 659 O O . GLY A 1 104 ? 25.826 43.570 9.678 1.00 28.56 85 GLY A O 1
ATOM 660 N N . VAL A 1 105 ? 26.916 41.710 9.033 1.00 27.79 86 VAL A N 1
ATOM 661 C CA . VAL A 1 105 ? 27.956 42.419 8.281 1.00 26.97 86 VAL A CA 1
ATOM 662 C C . VAL A 1 105 ? 27.335 43.263 7.158 1.00 26.37 86 VAL A C 1
ATOM 663 O O . VAL A 1 105 ? 26.433 42.806 6.449 1.00 25.72 86 VAL A O 1
ATOM 667 N N . TRP A 1 106 ? 27.788 44.510 7.019 1.00 26.15 87 TRP A N 1
ATOM 668 C CA . TRP A 1 106 ? 27.277 45.372 5.949 1.00 25.35 87 TRP A CA 1
ATOM 669 C C . TRP A 1 106 ? 27.525 44.770 4.536 1.00 25.68 87 TRP A C 1
ATOM 670 O O . TRP A 1 106 ? 28.674 44.471 4.195 1.00 25.75 87 TRP A O 1
ATOM 681 N N . PRO A 1 107 ? 26.446 44.554 3.750 1.00 25.52 88 PRO A N 1
ATOM 682 C CA . PRO A 1 107 ? 26.485 43.895 2.412 1.00 25.91 88 PRO A CA 1
ATOM 683 C C . PRO A 1 107 ? 27.206 44.528 1.197 1.00 25.89 88 PRO A C 1
ATOM 684 O O . PRO A 1 107 ? 27.167 43.929 0.123 1.00 25.31 88 PRO A O 1
ATOM 688 N N . HIS A 1 108 ? 27.661 45.781 1.230 1.00 25.26 89 HIS A N 1
ATOM 689 C CA . HIS A 1 108 ? 27.388 46.795 0.192 1.00 24.18 89 HIS A CA 1
ATOM 690 C C . HIS A 1 108 ? 28.744 47.519 0.145 1.00 23.53 89 HIS A C 1
ATOM 691 O O . HIS A 1 108 ? 28.975 48.463 0.897 1.00 22.83 89 HIS A O 1
ATOM 698 N N . PRO A 1 109 ? 29.702 47.007 -0.666 1.00 22.53 90 PRO A N 1
ATOM 699 C CA . PRO A 1 109 ? 31.063 47.558 -0.640 1.00 22.24 90 PRO A CA 1
ATOM 700 C C . PRO A 1 109 ? 31.273 48.801 -1.514 1.00 21.26 90 PRO A C 1
ATOM 701 O O . PRO A 1 109 ? 32.348 49.416 -1.435 1.00 20.82 90 PRO A O 1
ATOM 705 N N . TYR A 1 110 ? 30.270 49.174 -2.302 1.00 20.75 91 TYR A N 1
ATOM 706 C CA . TYR A 1 110 ? 30.337 50.335 -3.185 1.00 20.36 91 TYR A CA 1
ATOM 707 C C . TYR A 1 110 ? 29.545 51.534 -2.653 1.00 20.55 91 TYR A C 1
ATOM 708 O O . TYR A 1 110 ? 28.340 51.422 -2.412 1.00 20.91 91 TYR A O 1
ATOM 717 N N . GLY A 1 111 ? 30.208 52.679 -2.530 1.00 18.82 92 GLY A N 1
ATOM 718 C CA . GLY A 1 111 ? 29.504 53.920 -2.230 1.00 18.11 92 GLY A CA 1
ATOM 719 C C . GLY A 1 111 ? 30.086 54.761 -1.114 1.00 16.90 92 GLY A C 1
ATOM 720 O O . GLY A 1 111 ? 30.828 54.260 -0.243 1.00 16.81 92 GLY A O 1
ATOM 721 N N . PRO A 1 112 ? 29.700 56.058 -1.106 1.00 17.42 93 PRO A N 1
ATOM 722 C CA . PRO A 1 112 ? 30.180 56.998 -0.092 1.00 17.41 93 PRO A CA 1
ATOM 723 C C . PRO A 1 112 ? 29.390 56.944 1.225 1.00 16.75 93 PRO A C 1
ATOM 724 O O . PRO A 1 112 ? 28.328 56.324 1.307 1.00 17.08 93 PRO A O 1
ATOM 728 N N . ILE A 1 113 ? 29.933 57.628 2.218 1.00 16.62 94 ILE A N 1
ATOM 729 C CA . ILE A 1 113 ? 29.321 57.748 3.547 1.00 16.61 94 ILE A CA 1
ATOM 730 C C . ILE A 1 113 ? 29.320 59.223 3.923 1.00 16.70 94 ILE A C 1
ATOM 731 O O . ILE A 1 113 ? 30.353 59.889 3.809 1.00 16.38 94 ILE A O 1
ATOM 736 N N . VAL A 1 114 ? 28.146 59.737 4.331 1.00 16.28 95 VAL A N 1
ATOM 737 C CA . VAL A 1 114 ? 28.026 61.154 4.715 1.00 15.88 95 VAL A CA 1
ATOM 738 C C . VAL A 1 114 ? 27.242 61.257 6.038 1.00 15.40 95 VAL A C 1
ATOM 739 O O . VAL A 1 114 ? 26.385 60.408 6.329 1.00 15.86 95 VAL A O 1
ATOM 743 N N . THR A 1 115 ? 27.562 62.289 6.829 1.00 15.60 96 THR A N 1
ATOM 744 C CA . THR A 1 115 ? 26.840 62.567 8.082 1.00 15.09 96 THR A CA 1
ATOM 745 C C . THR A 1 115 ? 26.504 64.055 8.172 1.00 14.89 96 THR A C 1
ATOM 746 O O . THR A 1 115 ? 27.324 64.918 7.837 1.00 14.84 96 THR A O 1
ATOM 750 N N . TYR A 1 116 ? 25.283 64.327 8.632 1.00 15.20 97 TYR A N 1
ATOM 751 C CA . TYR A 1 116 ? 24.788 65.710 8.757 1.00 14.88 97 TYR A CA 1
ATOM 752 C C . TYR A 1 116 ? 24.355 65.957 10.202 1.00 15.45 97 TYR A C 1
ATOM 753 O O . TYR A 1 116 ? 24.099 65.001 10.970 1.00 16.14 97 TYR A O 1
ATOM 762 N N . VAL A 1 117 ? 24.225 67.240 10.542 1.00 15.93 98 VAL A N 1
ATOM 763 C CA . VAL A 1 117 ? 23.650 67.653 11.836 1.00 15.93 98 VAL A CA 1
ATOM 764 C C . VAL A 1 117 ? 22.617 68.765 11.624 1.00 15.77 98 VAL A C 1
ATOM 765 O O . VAL A 1 117 ? 22.722 69.529 10.681 1.00 15.51 98 VAL A O 1
ATOM 769 N N . VAL A 1 118 ? 21.596 68.776 12.472 1.00 15.09 99 VAL A N 1
ATOM 770 C CA . VAL A 1 118 ? 20.581 69.822 12.469 1.00 17.57 99 VAL A CA 1
ATOM 771 C C . VAL A 1 118 ? 20.257 70.199 13.923 1.00 16.51 99 VAL A C 1
ATOM 772 O O . VAL A 1 118 ? 20.222 69.338 14.815 1.00 17.34 99 VAL A O 1
ATOM 776 N N . GLU A 1 119 ? 19.979 71.484 14.145 1.00 16.85 100 GLU A N 1
ATOM 777 C CA . GLU A 1 119 ? 19.513 71.931 15.459 1.00 17.35 100 GLU A CA 1
ATOM 778 C C . GLU A 1 119 ? 17.984 71.836 15.597 1.00 17.44 100 GLU A C 1
ATOM 779 O O . GLU A 1 119 ? 17.246 71.993 14.621 1.00 17.67 100 GLU A O 1
ATOM 785 N N . CYS A 1 120 ? 17.516 71.598 16.822 1.00 17.36 101 CYS A N 1
ATOM 786 C CA . CYS A 1 120 ? 16.089 71.549 17.115 1.00 18.10 101 CYS A CA 1
ATOM 787 C C . CYS A 1 120 ? 15.659 72.807 17.835 1.00 18.97 101 CYS A C 1
ATOM 788 O O . CYS A 1 120 ? 16.404 73.302 18.690 1.00 18.74 101 CYS A O 1
ATOM 791 N N . SER A 1 121 ? 14.480 73.297 17.468 1.00 20.08 102 SER A N 1
ATOM 792 C CA . SER A 1 121 ? 13.809 74.334 18.262 1.00 22.07 102 SER A CA 1
ATOM 793 C C . SER A 1 121 ? 13.067 73.577 19.353 1.00 22.79 102 SER A C 1
ATOM 794 O O . SER A 1 121 ? 12.144 72.830 19.059 1.00 25.18 102 SER A O 1
ATOM 797 N N . GLY A 1 122 ? 13.445 73.780 20.607 1.00 23.48 103 GLY A N 1
ATOM 798 C CA . GLY A 1 122 ? 12.907 72.970 21.688 1.00 22.87 103 GLY A CA 1
ATOM 799 C C . GLY A 1 122 ? 13.603 71.620 21.733 1.00 22.22 103 GLY A C 1
ATOM 800 O O . GLY A 1 122 ? 14.685 71.466 21.164 1.00 23.65 103 GLY A O 1
ATOM 801 N N . SER A 1 123 ? 12.994 70.661 22.424 1.00 21.46 104 SER A N 1
ATOM 802 C CA . SER A 1 123 ? 13.547 69.314 22.546 1.00 20.05 104 SER A CA 1
ATOM 803 C C . SER A 1 123 ? 13.517 68.594 21.188 1.00 19.53 104 SER A C 1
ATOM 804 O O . SER A 1 123 ? 12.547 68.720 20.444 1.00 19.85 104 SER A O 1
ATOM 807 N N . CYS A 1 124 ? 14.548 67.805 20.896 1.00 19.71 105 CYS A N 1
ATOM 808 C CA . CYS A 1 124 ? 14.524 67.010 19.654 1.00 19.12 105 CYS A CA 1
ATOM 809 C C . CYS A 1 124 ? 13.485 65.903 19.745 1.00 19.49 105 CYS A C 1
ATOM 810 O O . CYS A 1 124 ? 12.983 65.441 18.715 1.00 18.81 105 CYS A O 1
ATOM 813 N N . THR A 1 125 ? 13.110 65.522 20.973 1.00 19.22 106 THR A N 1
ATOM 814 C CA . THR A 1 125 ? 12.140 64.435 21.189 1.00 19.75 106 THR A CA 1
ATOM 815 C C . THR A 1 125 ? 10.737 64.747 20.643 1.00 19.79 106 THR A C 1
ATOM 816 O O . THR A 1 125 ? 9.912 63.836 20.445 1.00 20.69 106 THR A O 1
ATOM 820 N N . THR A 1 126 ? 10.462 66.031 20.400 1.00 19.96 107 THR A N 1
ATOM 821 C CA . THR A 1 126 ? 9.148 66.457 19.927 1.00 20.29 107 THR A CA 1
ATOM 822 C C . THR A 1 126 ? 9.221 67.333 18.677 1.00 20.25 107 THR A C 1
ATOM 823 O O . THR A 1 126 ? 8.253 67.972 18.306 1.00 21.35 107 THR A O 1
ATOM 827 N N . VAL A 1 127 ? 10.380 67.348 18.008 1.00 20.17 108 VAL A N 1
ATOM 828 C CA . VAL A 1 127 ? 10.600 68.203 16.851 1.00 19.98 108 VAL A CA 1
ATOM 829 C C . VAL A 1 127 ? 9.743 67.750 15.652 1.00 19.43 108 VAL A C 1
ATOM 830 O O . VAL A 1 127 ? 9.392 66.556 15.534 1.00 20.84 108 VAL A O 1
ATOM 834 N N . ASN A 1 128 ? 9.397 68.710 14.794 1.00 19.50 109 ASN A N 1
ATOM 835 C CA . ASN A 1 128 ? 8.808 68.432 13.494 1.00 19.14 109 ASN A CA 1
ATOM 836 C C . ASN A 1 128 ? 9.974 68.164 12.531 1.00 18.30 109 ASN A C 1
ATOM 837 O O . ASN A 1 128 ? 10.704 69.092 12.161 1.00 17.30 109 ASN A O 1
ATOM 842 N N . LYS A 1 129 ? 10.170 66.887 12.159 1.00 17.12 110 LYS A N 1
ATOM 843 C CA . LYS A 1 129 ? 11.329 66.521 11.316 1.00 16.96 110 LYS A CA 1
ATOM 844 C C . LYS A 1 129 ? 11.402 67.294 9.995 1.00 16.37 110 LYS A C 1
ATOM 845 O O . LYS A 1 129 ? 12.487 67.544 9.465 1.00 16.03 110 LYS A O 1
ATOM 851 N N . ASN A 1 130 ? 10.244 67.683 9.468 1.00 15.93 111 ASN A N 1
ATOM 852 C CA . ASN A 1 130 ? 10.190 68.344 8.170 1.00 17.54 111 ASN A CA 1
ATOM 853 C C . ASN A 1 130 ? 10.748 69.778 8.186 1.00 17.51 111 ASN A C 1
ATOM 854 O O . ASN A 1 130 ? 11.037 70.361 7.127 1.00 19.02 111 ASN A O 1
ATOM 859 N N . ASN A 1 131 ? 10.917 70.330 9.389 1.00 17.45 112 ASN A N 1
ATOM 860 C CA . ASN A 1 131 ? 11.491 71.674 9.527 1.00 17.87 112 ASN A CA 1
ATOM 861 C C . ASN A 1 131 ? 12.979 71.665 9.832 1.00 17.06 112 ASN A C 1
ATOM 862 O O . ASN A 1 131 ? 13.603 72.722 9.956 1.00 17.69 112 ASN A O 1
ATOM 867 N N . LEU A 1 132 ? 13.557 70.468 9.957 1.00 16.29 113 LEU A N 1
ATOM 868 C CA . LEU A 1 132 ? 14.994 70.351 10.227 1.00 15.44 113 LEU A CA 1
ATOM 869 C C . LEU A 1 132 ? 15.810 70.771 9.003 1.00 15.49 113 LEU A C 1
ATOM 870 O O . LEU A 1 132 ? 15.431 70.483 7.864 1.00 15.18 113 LEU A O 1
ATOM 875 N N . ARG A 1 133 ? 16.915 71.471 9.254 1.00 15.58 114 ARG A N 1
ATOM 876 C CA . ARG A 1 133 ? 17.815 71.934 8.179 1.00 15.93 114 ARG A CA 1
ATOM 877 C C . ARG A 1 133 ? 19.207 71.396 8.449 1.00 15.73 114 ARG A C 1
ATOM 878 O O . ARG A 1 133 ? 19.753 71.576 9.523 1.00 15.60 114 ARG A O 1
ATOM 886 N N . TRP A 1 134 ? 19.778 70.689 7.468 1.00 15.25 115 TRP A N 1
ATOM 887 C CA . TRP A 1 134 ? 20.950 69.873 7.702 1.00 14.50 115 TRP A CA 1
ATOM 888 C C . TRP A 1 134 ? 22.239 70.493 7.205 1.00 14.17 115 TRP A C 1
ATOM 889 O O . TRP A 1 134 ? 22.273 71.115 6.148 1.00 15.73 115 TRP A O 1
ATOM 900 N N . VAL A 1 135 ? 23.292 70.306 8.002 1.00 14.95 116 VAL A N 1
ATOM 901 C CA . VAL A 1 135 ? 24.626 70.777 7.677 1.00 15.45 116 VAL A CA 1
ATOM 902 C C . VAL A 1 135 ? 25.577 69.581 7.605 1.00 15.82 116 VAL A C 1
ATOM 903 O O . VAL A 1 135 ? 25.659 68.822 8.543 1.00 15.43 116 VAL A O 1
ATOM 907 N N . LYS A 1 136 ? 26.274 69.420 6.476 1.00 15.36 117 LYS A N 1
ATOM 908 C CA . LYS A 1 136 ? 27.201 68.279 6.325 1.00 16.64 117 LYS A CA 1
ATOM 909 C C . LYS A 1 136 ? 28.428 68.440 7.223 1.00 17.22 117 LYS A C 1
ATOM 910 O O . LYS A 1 136 ? 29.107 69.465 7.152 1.00 18.56 117 LYS A O 1
ATOM 916 N N . ILE A 1 137 ? 28.710 67.433 8.049 1.00 17.89 118 ILE A N 1
ATOM 917 C CA . ILE A 1 137 ? 29.887 67.471 8.936 1.00 18.53 118 ILE A CA 1
ATOM 918 C C . ILE A 1 137 ? 30.913 66.357 8.670 1.00 18.47 118 ILE A C 1
ATOM 919 O O . ILE A 1 137 ? 32.000 66.351 9.265 1.00 19.57 118 ILE A O 1
ATOM 924 N N . GLN A 1 138 ? 30.565 65.429 7.782 1.00 17.77 119 GLN A N 1
ATOM 925 C CA . GLN A 1 138 ? 31.462 64.327 7.399 1.00 17.44 119 GLN A CA 1
ATOM 926 C C . GLN A 1 138 ? 31.096 63.806 6.007 1.00 17.56 119 GLN A C 1
ATOM 927 O O . GLN A 1 138 ? 29.923 63.678 5.668 1.00 17.02 119 GLN A O 1
ATOM 933 N N . GLU A 1 139 ? 32.112 63.545 5.190 1.00 17.85 120 GLU A N 1
ATOM 934 C CA . GLU A 1 139 ? 31.891 62.852 3.917 1.00 18.65 120 GLU A CA 1
ATOM 935 C C . GLU A 1 139 ? 33.127 62.039 3.522 1.00 19.51 120 GLU A C 1
ATOM 936 O O . GLU A 1 139 ? 34.272 62.453 3.771 1.00 20.66 120 GLU A O 1
ATOM 942 N N . ALA A 1 140 ? 32.885 60.878 2.930 1.00 18.60 121 ALA A N 1
ATOM 943 C CA . ALA A 1 140 ? 33.988 60.023 2.463 1.00 18.92 121 ALA A CA 1
ATOM 944 C C . ALA A 1 140 ? 33.511 59.281 1.231 1.00 19.01 121 ALA A C 1
ATOM 945 O O . ALA A 1 140 ? 32.392 58.748 1.198 1.00 17.42 121 ALA A O 1
ATOM 947 N N . GLY A 1 141 ? 34.368 59.226 0.209 1.00 19.43 122 GLY A N 1
ATOM 948 C CA . GLY A 1 141 ? 33.998 58.618 -1.069 1.00 19.54 122 GLY A CA 1
ATOM 949 C C . GLY A 1 141 ? 34.903 57.457 -1.438 1.00 19.60 122 GLY A C 1
ATOM 950 O O . GLY A 1 141 ? 35.023 56.499 -0.668 1.00 19.78 122 GLY A O 1
ATOM 951 N N . ILE A 1 142 ? 35.525 57.557 -2.617 1.00 20.20 123 ILE A N 1
ATOM 952 C CA . ILE A 1 142 ? 36.449 56.514 -3.134 1.00 19.42 123 ILE A CA 1
ATOM 953 C C . ILE A 1 142 ? 37.894 57.024 -3.039 1.00 19.46 123 ILE A C 1
ATOM 954 O O . ILE A 1 142 ? 38.148 58.203 -3.280 1.00 20.47 123 ILE A O 1
ATOM 959 N N . ASN A 1 143 ? 38.810 56.140 -2.642 1.00 20.09 124 ASN A N 1
ATOM 960 C CA . ASN A 1 143 ? 40.237 56.412 -2.700 1.00 20.31 124 ASN A CA 1
ATOM 961 C C . ASN A 1 143 ? 40.653 56.159 -4.153 1.00 20.17 124 ASN A C 1
ATOM 962 O O . ASN A 1 143 ? 40.511 55.043 -4.637 1.00 19.91 124 ASN A O 1
ATOM 967 N N . TYR A 1 144 ? 41.072 57.202 -4.871 1.00 20.58 125 TYR A N 1
ATOM 968 C CA . TYR A 1 144 ? 41.322 57.071 -6.316 1.00 21.82 125 TYR A CA 1
ATOM 969 C C . TYR A 1 144 ? 42.475 56.084 -6.602 1.00 20.97 125 TYR A C 1
ATOM 970 O O . TYR A 1 144 ? 42.462 55.349 -7.612 1.00 21.95 125 TYR A O 1
ATOM 979 N N . ASN A 1 145 ? 43.436 56.035 -5.694 1.00 20.72 126 ASN A N 1
ATOM 980 C CA . ASN A 1 145 ? 44.622 55.175 -5.925 1.00 19.68 126 ASN A CA 1
ATOM 981 C C . ASN A 1 145 ? 44.355 53.693 -5.654 1.00 19.87 126 ASN A C 1
ATOM 982 O O . ASN A 1 145 ? 44.965 52.827 -6.298 1.00 19.93 126 ASN A O 1
ATOM 987 N N . THR A 1 146 ? 43.436 53.373 -4.731 1.00 18.58 127 THR A N 1
ATOM 988 C CA . THR A 1 146 ? 43.109 51.979 -4.449 1.00 19.01 127 THR A CA 1
ATOM 989 C C . THR A 1 146 ? 41.793 51.528 -5.117 1.00 19.40 127 THR A C 1
ATOM 990 O O . THR A 1 146 ? 41.561 50.319 -5.262 1.00 20.14 127 THR A O 1
ATOM 994 N N . GLN A 1 147 ? 40.963 52.502 -5.515 1.00 19.97 128 GLN A N 1
ATOM 995 C CA . GLN A 1 147 ? 39.581 52.276 -6.010 1.00 20.71 128 GLN A CA 1
ATOM 996 C C . GLN A 1 147 ? 38.637 51.653 -4.958 1.00 20.69 128 GLN A C 1
ATOM 997 O O . GLN A 1 147 ? 37.599 51.057 -5.305 1.00 21.60 128 GLN A O 1
ATOM 1003 N N . VAL A 1 148 ? 38.988 51.832 -3.686 1.00 20.11 129 VAL A N 1
ATOM 1004 C CA . VAL A 1 148 ? 38.210 51.298 -2.562 1.00 19.38 129 VAL A CA 1
ATOM 1005 C C . VAL A 1 148 ? 37.328 52.380 -1.944 1.00 19.40 129 VAL A C 1
ATOM 1006 O O . VAL A 1 148 ? 37.800 53.466 -1.606 1.00 19.74 129 VAL A O 1
ATOM 1010 N N . TRP A 1 149 ? 36.044 52.048 -1.814 1.00 19.10 130 TRP A N 1
ATOM 1011 C CA . TRP A 1 149 ? 35.037 52.979 -1.252 1.00 19.43 130 TRP A CA 1
ATOM 1012 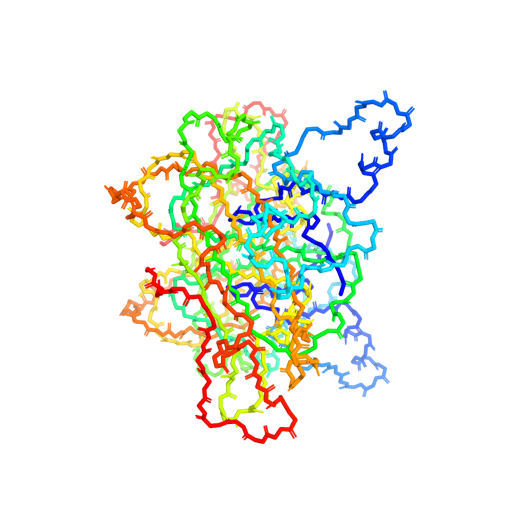C C . TRP A 1 149 ? 34.980 52.995 0.272 1.00 19.38 130 TRP A C 1
ATOM 1013 O O . TRP A 1 149 ? 35.312 52.015 0.956 1.00 19.37 130 TRP A O 1
ATOM 1024 N N . ALA A 1 150 ? 34.506 54.123 0.807 1.00 19.93 131 ALA A N 1
ATOM 1025 C CA . ALA A 1 150 ? 34.242 54.240 2.243 1.00 19.77 131 ALA A CA 1
ATOM 1026 C C . ALA A 1 150 ? 33.426 53.063 2.793 1.00 19.25 131 ALA A C 1
ATOM 1027 O O . ALA A 1 150 ? 33.695 52.594 3.896 1.00 19.70 131 ALA A O 1
ATOM 1029 N N . GLN A 1 151 ? 32.442 52.582 2.031 1.00 19.91 132 GLN A N 1
ATOM 1030 C CA . GLN A 1 151 ? 31.607 51.466 2.531 1.00 20.04 132 GLN A CA 1
ATOM 1031 C C . GLN A 1 151 ? 32.372 50.140 2.691 1.00 21.03 132 GLN A C 1
ATOM 1032 O O . GLN A 1 151 ? 32.079 49.351 3.590 1.00 20.38 132 GLN A O 1
ATOM 1038 N N . GLN A 1 152 ? 33.377 49.918 1.840 1.00 22.46 133 GLN A N 1
ATOM 1039 C CA . GLN A 1 152 ? 34.293 48.785 2.053 1.00 23.56 133 GLN A CA 1
ATOM 1040 C C . GLN A 1 152 ? 35.099 48.970 3.346 1.00 23.23 133 GLN A C 1
ATOM 1041 O O . GLN A 1 152 ? 35.275 48.021 4.125 1.00 23.80 133 GLN A O 1
ATOM 1047 N N . ASP A 1 153 ? 35.550 50.199 3.606 1.00 23.56 134 ASP A N 1
ATOM 1048 C CA . ASP A 1 153 ? 36.220 50.510 4.865 1.00 24.61 134 ASP A CA 1
ATOM 1049 C C . ASP A 1 153 ? 35.321 50.244 6.070 1.00 24.90 134 ASP A C 1
ATOM 1050 O O . ASP A 1 153 ? 35.788 49.718 7.078 1.00 26.12 134 ASP A O 1
ATOM 1055 N N . LEU A 1 154 ? 34.023 50.546 5.943 1.00 25.19 135 LEU A N 1
ATOM 1056 C CA . LEU A 1 154 ? 33.074 50.268 7.025 1.00 25.32 135 LEU A CA 1
ATOM 1057 C C . LEU A 1 154 ? 33.032 48.768 7.348 1.00 25.41 135 LEU A C 1
ATOM 1058 O O . LEU A 1 154 ? 33.114 48.368 8.518 1.00 24.46 135 LEU A O 1
ATOM 1063 N N . ILE A 1 155 ? 32.928 47.950 6.300 1.00 25.88 136 ILE A N 1
ATOM 1064 C CA . ILE A 1 155 ? 32.894 46.490 6.442 1.00 27.52 136 ILE A CA 1
ATOM 1065 C C . ILE A 1 155 ? 34.169 46.013 7.148 1.00 28.45 136 ILE A C 1
ATOM 1066 O O . ILE A 1 155 ? 34.099 45.223 8.104 1.00 29.19 136 ILE A O 1
ATOM 1071 N N . ASN A 1 156 ? 35.318 46.522 6.697 1.00 29.63 137 ASN A N 1
ATOM 1072 C CA . ASN A 1 156 ? 36.624 46.175 7.276 1.00 30.60 137 ASN A CA 1
ATOM 1073 C C . ASN A 1 156 ? 36.901 46.726 8.689 1.00 31.27 137 ASN A C 1
ATOM 1074 O O . ASN A 1 156 ? 37.882 46.326 9.339 1.00 31.69 137 ASN A O 1
ATOM 1079 N N . GLN A 1 157 ? 36.051 47.642 9.168 1.00 30.77 138 GLN A N 1
ATOM 1080 C CA . GLN A 1 157 ? 36.187 48.188 10.526 1.00 30.78 138 GLN A CA 1
ATOM 1081 C C . GLN A 1 157 ? 35.122 47.630 11.477 1.00 30.02 138 GLN A C 1
ATOM 1082 O O . GLN A 1 157 ? 34.813 48.245 12.513 1.00 30.19 138 GLN A O 1
ATOM 1088 N N . GLY A 1 158 ? 34.546 46.486 11.123 1.00 28.81 139 GLY A N 1
ATOM 1089 C CA . GLY A 1 158 ? 33.559 45.815 11.971 1.00 28.65 139 GLY A CA 1
ATOM 1090 C C . GLY A 1 158 ? 32.229 46.547 12.031 1.00 28.02 139 GLY A C 1
ATOM 1091 O O . GLY A 1 158 ? 31.569 46.560 13.078 1.00 27.93 139 GLY A O 1
ATOM 1092 N N . ASN A 1 159 ? 31.831 47.139 10.902 1.00 27.22 140 ASN A N 1
ATOM 1093 C CA . ASN A 1 159 ? 30.532 47.820 10.797 1.00 27.12 140 ASN A CA 1
ATOM 1094 C C . ASN A 1 159 ? 30.467 49.117 11.597 1.00 26.87 140 ASN A C 1
ATOM 1095 O O . ASN A 1 159 ? 29.367 49.581 11.905 1.00 26.92 140 ASN A O 1
ATOM 1100 N N . LYS A 1 160 ? 31.629 49.679 11.926 1.00 26.21 141 LYS A N 1
ATOM 1101 C CA . LYS A 1 160 ? 31.735 50.916 12.715 1.00 26.32 141 LYS A CA 1
ATOM 1102 C C . LYS A 1 160 ? 32.187 52.090 11.851 1.00 26.67 141 LYS A C 1
ATOM 1103 O O . LYS A 1 160 ? 33.079 51.938 11.021 1.00 27.33 141 LYS A O 1
ATOM 1109 N N . TRP A 1 161 ? 31.583 53.265 12.055 1.00 25.38 142 TRP A N 1
ATOM 1110 C CA . TRP A 1 161 ? 32.044 54.492 11.401 1.00 23.97 142 TRP A CA 1
ATOM 1111 C C . TRP A 1 161 ? 32.188 55.635 12.409 1.00 23.97 142 TRP A C 1
ATOM 1112 O O . TRP A 1 161 ? 31.251 55.923 13.163 1.00 23.81 142 TRP A O 1
ATOM 1123 N N . THR A 1 162 ? 33.350 56.278 12.404 1.00 23.35 143 THR A N 1
ATOM 1124 C CA . THR A 1 162 ? 33.664 57.367 13.344 1.00 24.01 143 THR A CA 1
ATOM 1125 C C . THR A 1 162 ? 33.351 58.719 12.716 1.00 23.46 143 THR A C 1
ATOM 1126 O O . THR A 1 162 ? 33.779 59.012 11.589 1.00 23.71 143 THR A O 1
ATOM 1130 N N . VAL A 1 163 ? 32.598 59.534 13.458 1.00 23.00 144 VAL A N 1
ATOM 1131 C CA . VAL A 1 163 ? 32.270 60.897 13.058 1.00 22.54 144 VAL A CA 1
ATOM 1132 C C . VAL A 1 163 ? 32.578 61.842 14.218 1.00 22.62 144 VAL A C 1
ATOM 1133 O O . VAL A 1 163 ? 32.051 61.660 15.309 1.00 22.82 144 VAL A O 1
ATOM 1137 N N . LYS A 1 164 ? 33.415 62.838 13.964 1.00 23.17 145 LYS A N 1
ATOM 1138 C CA . LYS A 1 164 ? 33.724 63.892 14.936 1.00 24.15 145 LYS A CA 1
ATOM 1139 C C . LYS A 1 164 ? 32.663 65.000 14.975 1.00 23.79 145 LYS A C 1
ATOM 1140 O O . LYS A 1 164 ? 32.312 65.566 13.927 1.00 23.49 145 LYS A O 1
ATOM 1146 N N . ILE A 1 165 ? 32.156 65.292 16.179 1.00 23.81 146 ILE A N 1
ATOM 1147 C CA . ILE A 1 165 ? 31.319 66.483 16.402 1.00 23.84 146 ILE A CA 1
ATOM 1148 C C . ILE A 1 165 ? 32.261 67.700 16.372 1.00 24.17 146 ILE A C 1
ATOM 1149 O O . ILE A 1 165 ? 33.187 67.759 17.176 1.00 24.73 146 ILE A O 1
ATOM 1154 N N . PRO A 1 166 ? 32.051 68.654 15.435 1.00 24.04 147 PRO A N 1
ATOM 1155 C CA . PRO A 1 166 ? 32.927 69.825 15.314 1.00 24.61 147 PRO A CA 1
ATOM 1156 C C . PRO A 1 166 ? 33.154 70.515 16.666 1.00 25.10 147 PRO A C 1
ATOM 1157 O O . PRO A 1 166 ? 32.199 70.693 17.451 1.00 24.52 147 PRO A O 1
ATOM 1161 N N . SER A 1 167 ? 34.413 70.850 16.945 1.00 26.04 148 SER A N 1
ATOM 1162 C CA . SER A 1 167 ? 34.824 71.399 18.250 1.00 26.83 148 SER A CA 1
ATOM 1163 C C . SER A 1 167 ? 34.198 72.756 18.552 1.00 26.43 148 SER A C 1
ATOM 1164 O O . SER A 1 167 ? 34.018 73.132 19.716 1.00 26.67 148 SER A O 1
ATOM 1167 N N . SER A 1 168 ? 33.866 73.474 17.485 1.00 25.88 149 SER A N 1
ATOM 1168 C CA . SER A 1 168 ? 33.324 74.830 17.568 1.00 26.17 149 SER A CA 1
ATOM 1169 C C . SER A 1 168 ? 31.806 74.881 17.742 1.00 25.29 149 SER A C 1
ATOM 1170 O O . SER A 1 168 ? 31.235 75.957 17.942 1.00 25.81 149 SER A O 1
ATOM 1173 N N . LEU A 1 169 ? 31.145 73.729 17.664 1.00 24.54 150 LEU A N 1
ATOM 1174 C CA . LEU A 1 169 ? 29.676 73.718 17.681 1.00 23.75 150 LEU A CA 1
ATOM 1175 C C . LEU A 1 169 ? 29.136 74.091 19.059 1.00 22.89 150 LEU A C 1
ATOM 1176 O O . LEU A 1 169 ? 29.489 73.456 20.046 1.00 23.54 150 LEU A O 1
ATOM 1181 N N . ARG A 1 170 ? 28.279 75.111 19.100 1.00 22.50 151 ARG A N 1
ATOM 1182 C CA . ARG A 1 170 ? 27.755 75.644 20.351 1.00 22.44 151 ARG A CA 1
ATOM 1183 C C . ARG A 1 170 ? 26.786 74.646 20.990 1.00 22.19 151 ARG A C 1
ATOM 1184 O O . ARG A 1 170 ? 26.159 73.848 20.273 1.00 21.57 151 ARG A O 1
ATOM 1192 N N . PRO A 1 171 ? 26.670 74.661 22.328 1.00 21.68 152 PRO A N 1
ATOM 1193 C CA . PRO A 1 171 ? 25.676 73.802 22.990 1.00 21.80 152 PRO A CA 1
ATOM 1194 C C . PRO A 1 171 ? 24.249 73.961 22.447 1.00 21.54 152 PRO A C 1
ATOM 1195 O O . PRO A 1 171 ? 23.840 75.055 22.021 1.00 22.31 152 PRO A O 1
ATOM 1199 N N . GLY A 1 172 ? 23.486 72.871 22.480 1.00 21.61 153 GLY A N 1
ATOM 1200 C CA . GLY A 1 172 ? 22.166 72.852 21.881 1.00 20.24 153 GLY A CA 1
ATOM 1201 C C . GLY A 1 172 ? 21.614 71.450 21.764 1.00 19.93 153 GLY A C 1
ATOM 1202 O O . GLY A 1 172 ? 22.292 70.470 22.102 1.00 19.80 153 GLY A O 1
ATOM 1203 N N . ASN A 1 173 ? 20.368 71.369 21.331 1.00 18.67 154 ASN A N 1
ATOM 1204 C CA . ASN A 1 173 ? 19.735 70.084 21.071 1.00 18.45 154 ASN A CA 1
ATOM 1205 C C . ASN A 1 173 ? 19.844 69.814 19.573 1.00 17.40 154 ASN A C 1
ATOM 1206 O O . ASN A 1 173 ? 19.370 70.612 18.764 1.00 17.64 154 ASN A O 1
ATOM 1211 N N . TYR A 1 174 ? 20.496 68.709 19.205 1.00 17.32 155 TYR A N 1
ATOM 1212 C CA . TYR A 1 174 ? 20.729 68.418 17.774 1.00 17.07 155 TYR A CA 1
ATOM 1213 C C . TYR A 1 174 ? 20.316 66.990 17.412 1.00 16.95 155 TYR A C 1
ATOM 1214 O O . TYR A 1 174 ? 20.183 66.107 18.287 1.00 16.33 155 TYR A O 1
ATOM 1223 N N . VAL A 1 175 ? 20.100 66.806 16.107 1.00 16.41 156 VAL A N 1
ATOM 1224 C CA . VAL A 1 175 ? 19.905 65.497 15.513 1.00 16.66 156 VAL A CA 1
ATOM 1225 C C . VAL A 1 175 ? 21.070 65.270 14.559 1.00 15.97 156 VAL A C 1
ATOM 1226 O O . VAL A 1 175 ? 21.439 66.162 13.771 1.00 15.70 156 VAL A O 1
ATOM 1230 N N . PHE A 1 176 ? 21.621 64.058 14.611 1.00 15.73 157 PHE A N 1
ATOM 1231 C CA . PHE A 1 176 ? 22.682 63.649 13.672 1.00 15.71 157 PHE A CA 1
ATOM 1232 C C . PHE A 1 176 ? 22.109 62.636 12.683 1.00 14.70 157 PHE A C 1
ATOM 1233 O O . PHE A 1 176 ? 21.455 61.674 13.096 1.00 16.17 157 PHE A O 1
ATOM 1241 N N . ARG A 1 177 ? 22.311 62.885 11.387 1.00 15.43 158 ARG A N 1
ATOM 1242 C CA . ARG A 1 177 ? 21.763 62.046 10.324 1.00 15.13 158 ARG A CA 1
ATOM 1243 C C . ARG A 1 177 ? 22.939 61.410 9.593 1.00 15.32 158 ARG A C 1
ATOM 1244 O O . ARG A 1 177 ? 23.637 62.093 8.846 1.00 15.23 158 ARG A O 1
ATOM 1252 N N . HIS A 1 178 ? 23.139 60.113 9.868 1.00 15.48 159 HIS A N 1
ATOM 1253 C CA . HIS A 1 178 ? 24.278 59.333 9.370 1.00 15.67 159 HIS A CA 1
ATOM 1254 C C . HIS A 1 178 ? 23.782 58.463 8.205 1.00 15.31 159 HIS A C 1
ATOM 1255 O O . HIS A 1 178 ? 22.775 57.747 8.366 1.00 16.27 159 HIS A O 1
ATOM 1262 N N . GLU A 1 179 ? 24.455 58.514 7.039 1.00 15.35 160 GLU A N 1
ATOM 1263 C CA . GLU A 1 179 ? 23.853 57.934 5.838 1.00 15.18 160 GLU A CA 1
ATOM 1264 C C . GLU A 1 179 ? 24.835 57.207 4.927 1.00 15.80 160 GLU A C 1
ATOM 1265 O O . GLU A 1 179 ? 25.860 57.760 4.569 1.00 16.04 160 GLU A O 1
ATOM 1271 N N . LEU A 1 180 ? 24.475 55.988 4.533 1.00 16.61 161 LEU A N 1
ATOM 1272 C CA . LEU A 1 180 ? 25.255 55.226 3.554 1.00 16.57 161 LEU A CA 1
ATOM 1273 C C . LEU A 1 180 ? 24.526 55.309 2.235 1.00 16.68 161 LEU A C 1
ATOM 1274 O O . LEU A 1 180 ? 23.308 55.083 2.164 1.00 16.57 161 LEU A O 1
ATOM 1279 N N . LEU A 1 181 ? 25.256 55.640 1.170 1.00 16.15 162 LEU A N 1
ATOM 1280 C CA . LEU A 1 181 ? 24.636 55.673 -0.155 1.00 17.35 162 LEU A CA 1
ATOM 1281 C C . LEU A 1 181 ? 25.221 54.506 -0.955 1.00 17.95 162 LEU A C 1
ATOM 1282 O O . LEU A 1 181 ? 26.275 54.663 -1.592 1.00 18.42 162 LEU A O 1
ATOM 1287 N N . ALA A 1 182 ? 24.557 53.349 -0.892 1.00 17.99 163 ALA A N 1
ATOM 1288 C CA . ALA A 1 182 ? 25.065 52.116 -1.553 1.00 18.12 163 ALA A CA 1
ATOM 1289 C C . ALA A 1 182 ? 24.839 52.229 -3.057 1.00 18.43 163 ALA A C 1
ATOM 1290 O O . ALA A 1 182 ? 23.705 52.413 -3.562 1.00 17.55 163 ALA A O 1
ATOM 1292 N N . ALA A 1 183 ? 25.959 52.121 -3.792 1.00 18.89 164 ALA A N 1
ATOM 1293 C CA . ALA A 1 183 ? 26.010 52.534 -5.177 1.00 19.13 164 ALA A CA 1
ATOM 1294 C C . ALA A 1 183 ? 26.154 51.388 -6.204 1.00 20.26 164 ALA A C 1
ATOM 1295 O O . ALA A 1 183 ? 26.332 51.672 -7.376 1.00 20.43 164 ALA A O 1
ATOM 1297 N N . HIS A 1 184 ? 26.064 50.136 -5.756 1.00 20.90 165 HIS A N 1
ATOM 1298 C CA . HIS A 1 184 ? 26.165 48.980 -6.695 1.00 22.92 165 HIS A CA 1
ATOM 1299 C C . HIS A 1 184 ? 25.200 49.067 -7.881 1.00 23.49 165 HIS A C 1
ATOM 1300 O O . HIS A 1 184 ? 25.511 48.558 -8.987 1.00 23.79 165 HIS A O 1
ATOM 1307 N N . GLY A 1 185 ? 24.034 49.686 -7.668 1.00 22.60 166 GLY A N 1
ATOM 1308 C CA . GLY A 1 185 ? 23.037 49.895 -8.717 1.00 22.02 166 GLY A CA 1
ATOM 1309 C C . GLY A 1 185 ? 22.938 51.291 -9.305 1.00 21.53 166 GLY A C 1
ATOM 1310 O O . GLY A 1 185 ? 22.012 51.591 -10.064 1.00 21.72 166 GLY A O 1
ATOM 1311 N N . ALA A 1 186 ? 23.889 52.159 -8.968 1.00 21.50 167 ALA A N 1
ATOM 1312 C CA . ALA A 1 186 ? 23.819 53.581 -9.313 1.00 21.67 167 ALA A CA 1
ATOM 1313 C C . ALA A 1 186 ? 23.924 53.940 -10.811 1.00 22.13 167 ALA A C 1
ATOM 1314 O O . ALA A 1 186 ? 23.662 55.088 -11.211 1.00 22.48 167 ALA A O 1
ATOM 1316 N N . SER A 1 187 ? 24.318 52.986 -11.656 1.00 23.41 168 SER A N 1
ATOM 1317 C CA . SER A 1 187 ? 24.380 53.298 -13.102 1.00 24.41 168 SER A CA 1
ATOM 1318 C C . SER A 1 187 ? 23.006 53.518 -13.752 1.00 24.66 168 SER A C 1
ATOM 1319 O O . SER A 1 187 ? 22.911 54.210 -14.771 1.00 25.18 168 SER A O 1
ATOM 1322 N N . SER A 1 188 ? 21.958 52.953 -13.136 1.00 24.84 169 SER A N 1
ATOM 1323 C CA . SER A 1 188 ? 20.555 53.123 -13.564 1.00 25.18 169 SER A CA 1
ATOM 1324 C C . SER A 1 188 ? 19.818 54.225 -12.812 1.00 25.19 169 SER A C 1
ATOM 1325 O O . SER A 1 188 ? 20.054 54.424 -11.618 1.00 25.18 169 SER A O 1
ATOM 1328 N N . ALA A 1 189 ? 18.907 54.906 -13.510 1.00 24.77 170 ALA A N 1
ATOM 1329 C CA . ALA A 1 189 ? 17.957 55.827 -12.879 1.00 24.75 170 ALA A CA 1
ATOM 1330 C C . ALA A 1 189 ? 17.227 55.133 -11.724 1.00 24.06 170 ALA A C 1
ATOM 1331 O O . ALA A 1 189 ? 16.781 53.982 -11.839 1.00 23.45 170 ALA A O 1
ATOM 1333 N N . ASN A 1 190 ? 17.147 55.833 -10.588 1.00 23.37 171 ASN A N 1
ATOM 1334 C CA . ASN A 1 190 ? 16.519 55.299 -9.381 1.00 22.70 171 ASN A CA 1
ATOM 1335 C C . ASN A 1 190 ? 17.297 54.153 -8.722 1.00 22.34 171 ASN A C 1
ATOM 1336 O O . ASN A 1 190 ? 16.792 53.479 -7.819 1.00 21.95 171 ASN A O 1
ATOM 1341 N N . GLY A 1 191 ? 18.559 53.950 -9.130 1.00 20.24 172 GLY A N 1
ATOM 1342 C CA . GLY A 1 191 ? 19.342 52.818 -8.620 1.00 19.99 172 GLY A CA 1
ATOM 1343 C C . GLY A 1 191 ? 20.094 52.985 -7.312 1.00 17.90 172 GLY A C 1
ATOM 1344 O O . GLY A 1 191 ? 20.285 52.010 -6.587 1.00 19.24 172 GLY A O 1
ATOM 1345 N N . MET A 1 192 ? 20.527 54.219 -7.020 1.00 18.00 173 MET A N 1
ATOM 1346 C CA . MET A 1 192 ? 21.185 54.545 -5.743 1.00 18.01 173 MET A CA 1
ATOM 1347 C C . MET A 1 192 ? 20.302 54.133 -4.565 1.00 17.42 173 MET A C 1
ATOM 1348 O O . MET A 1 192 ? 19.075 54.332 -4.608 1.00 19.60 173 MET A O 1
ATOM 1353 N N . GLN A 1 193 ? 20.905 53.543 -3.536 1.00 17.30 174 GLN A N 1
ATOM 1354 C CA . GLN A 1 193 ? 20.142 53.154 -2.344 1.00 17.30 174 GLN A CA 1
ATOM 1355 C C . GLN A 1 193 ? 20.603 53.982 -1.151 1.00 17.20 174 GLN A C 1
ATOM 1356 O O . GLN A 1 193 ? 21.728 53.808 -0.699 1.00 16.54 174 GLN A O 1
ATOM 1362 N N . ASN A 1 194 ? 19.701 54.797 -0.564 1.00 15.58 175 ASN A N 1
ATOM 1363 C CA . ASN A 1 194 ? 20.077 55.634 0.594 1.00 15.84 175 ASN A CA 1
ATOM 1364 C C . ASN A 1 194 ? 19.658 54.985 1.914 1.00 15.31 175 ASN A C 1
ATOM 1365 O O . ASN A 1 194 ? 18.489 54.559 2.052 1.00 17.01 175 ASN A O 1
ATOM 1370 N 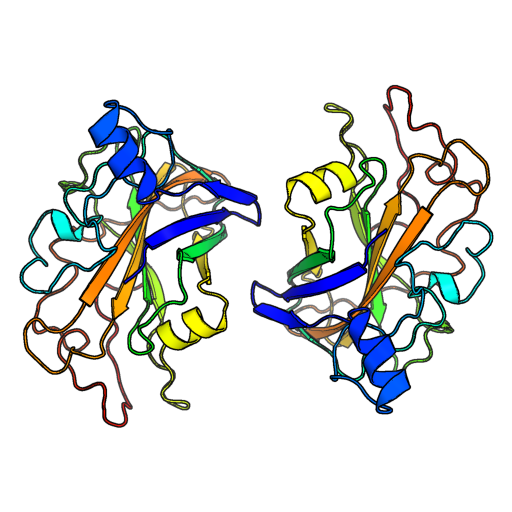N . TYR A 1 195 ? 20.567 54.955 2.883 1.00 16.18 176 TYR A N 1
ATOM 1371 C CA . TYR A 1 195 ? 20.283 54.391 4.210 1.00 16.27 176 TYR A CA 1
ATOM 1372 C C . TYR A 1 195 ? 20.522 55.449 5.303 1.00 15.72 176 TYR A C 1
ATOM 1373 O O . TYR A 1 195 ? 21.515 55.370 6.008 1.00 16.29 176 TYR A O 1
ATOM 1382 N N . PRO A 1 196 ? 19.591 56.428 5.444 1.00 15.74 177 PRO A N 1
ATOM 1383 C CA . PRO A 1 196 ? 19.760 57.440 6.504 1.00 15.82 177 PRO A CA 1
ATOM 1384 C C . PRO A 1 196 ? 19.300 56.936 7.876 1.00 15.67 177 PRO A C 1
ATOM 1385 O O . PRO A 1 196 ? 18.305 56.206 7.979 1.00 15.78 177 PRO A O 1
ATOM 1389 N N . GLN A 1 197 ? 20.043 57.318 8.902 1.00 15.75 178 GLN A N 1
ATOM 1390 C CA . GLN A 1 197 ? 19.714 56.953 10.269 1.00 15.93 178 GLN A CA 1
ATOM 1391 C C . GLN A 1 197 ? 19.909 58.169 11.169 1.00 16.88 178 GLN A C 1
ATOM 1392 O O . GLN A 1 197 ? 20.994 58.768 11.179 1.00 16.02 178 GLN A O 1
ATOM 1398 N N . CYS A 1 198 ? 18.857 58.520 11.917 1.00 16.23 179 CYS A N 1
ATOM 1399 C CA . CYS A 1 198 ? 18.932 59.680 12.809 1.00 16.59 179 CYS A CA 1
ATOM 1400 C C . CYS A 1 198 ? 19.040 59.309 14.289 1.00 17.00 179 CYS A C 1
ATOM 1401 O O . CYS A 1 198 ? 18.403 58.351 14.762 1.00 17.72 179 CYS A O 1
ATOM 1404 N N . VAL A 1 199 ? 19.840 60.091 15.016 1.00 17.22 180 VAL A N 1
ATOM 1405 C CA . VAL A 1 199 ? 20.005 59.937 16.481 1.00 17.59 180 VAL A CA 1
ATOM 1406 C C . VAL A 1 199 ? 19.944 61.320 17.169 1.00 17.61 180 VAL A C 1
ATOM 1407 O O . VAL A 1 199 ? 20.504 62.286 16.662 1.00 16.75 180 VAL A O 1
ATOM 1411 N N . ASN A 1 200 ? 19.238 61.409 18.303 1.00 17.72 181 ASN A N 1
ATOM 1412 C CA . ASN A 1 200 ? 19.206 62.649 19.092 1.00 18.06 181 ASN A CA 1
ATOM 1413 C C . ASN A 1 200 ? 20.472 62.705 19.919 1.00 18.17 181 ASN A C 1
ATOM 1414 O O . ASN A 1 200 ? 20.714 61.816 20.736 1.00 18.07 181 ASN A O 1
ATOM 1419 N N . ILE A 1 201 ? 21.296 63.715 19.684 1.00 18.37 182 ILE A N 1
ATOM 1420 C CA . ILE A 1 201 ? 22.460 63.964 20.533 1.00 20.13 182 ILE A CA 1
ATOM 1421 C C . ILE A 1 201 ? 22.583 65.459 20.881 1.00 20.49 182 ILE A C 1
ATOM 1422 O O . ILE A 1 201 ? 22.896 66.303 20.027 1.00 19.86 182 ILE A O 1
ATOM 1427 N N . ALA A 1 202 ? 22.322 65.784 22.138 1.00 20.46 183 ALA A N 1
ATOM 1428 C CA . ALA A 1 202 ? 22.529 67.148 22.578 1.00 21.05 183 ALA A CA 1
ATOM 1429 C C . ALA A 1 202 ? 24.029 67.378 22.718 1.00 21.41 183 ALA A C 1
ATOM 1430 O O . ALA A 1 202 ? 24.782 66.437 23.022 1.00 21.94 183 ALA A O 1
ATOM 1432 N N . VAL A 1 203 ? 24.450 68.626 22.495 1.00 21.49 184 VAL A N 1
ATOM 1433 C CA . VAL A 1 203 ? 25.850 69.012 22.531 1.00 21.86 184 VAL A CA 1
ATOM 1434 C C . VAL A 1 203 ? 26.093 69.999 23.677 1.00 22.27 184 VAL A C 1
ATOM 1435 O O . VAL A 1 203 ? 25.295 70.918 23.900 1.00 21.99 184 VAL A O 1
ATOM 1439 N N . THR A 1 204 ? 27.186 69.760 24.402 1.00 22.61 185 THR A N 1
ATOM 1440 C CA . THR A 1 204 ? 27.621 70.578 25.540 1.00 23.37 185 THR A CA 1
ATOM 1441 C C . THR A 1 204 ? 29.024 71.113 25.261 1.00 24.01 185 THR A C 1
ATOM 1442 O O . THR A 1 204 ? 29.618 70.832 24.212 1.00 24.21 185 THR A O 1
ATOM 1446 N N . GLY A 1 205 ? 29.581 71.863 26.210 1.00 25.57 186 GLY A N 1
ATOM 1447 C CA . GLY A 1 205 ? 31.005 72.201 26.142 1.00 26.70 186 GLY A CA 1
ATOM 1448 C C . GLY A 1 205 ? 31.317 73.630 25.765 1.00 27.55 186 GLY A C 1
ATOM 1449 O O . GLY A 1 205 ? 30.552 74.548 26.078 1.00 27.89 186 GLY A O 1
ATOM 1450 N N . SER A 1 206 ? 32.440 73.802 25.068 1.00 28.53 187 SER A N 1
ATOM 1451 C CA . SER A 1 206 ? 33.060 75.119 24.898 1.00 29.32 187 SER A CA 1
ATOM 1452 C C . SER A 1 206 ? 32.996 75.705 23.483 1.00 29.66 187 SER A C 1
ATOM 1453 O O . SER A 1 206 ? 33.621 76.731 23.202 1.00 29.59 187 SER A O 1
ATOM 1456 N N . GLY A 1 207 ? 32.251 75.065 22.588 1.00 29.95 188 GLY A N 1
ATOM 1457 C CA . GLY A 1 207 ? 32.075 75.608 21.248 1.00 29.49 188 GLY A CA 1
ATOM 1458 C C . GLY A 1 207 ? 31.222 76.860 21.303 1.00 29.57 188 GLY A C 1
ATOM 1459 O O . GLY A 1 207 ? 30.334 76.979 22.165 1.00 29.82 188 GLY A O 1
ATOM 1460 N N . THR A 1 208 ? 31.488 77.799 20.395 1.00 29.28 189 THR A N 1
ATOM 1461 C CA . THR A 1 208 ? 30.749 79.063 20.378 1.00 30.13 189 THR A CA 1
ATOM 1462 C C . THR A 1 208 ? 30.009 79.366 19.063 1.00 29.68 189 THR A C 1
ATOM 1463 O O . THR A 1 208 ? 29.278 80.360 18.975 1.00 29.72 189 THR A O 1
ATOM 1467 N N . LYS A 1 209 ? 30.198 78.534 18.040 1.00 28.77 190 LYS A N 1
ATOM 1468 C CA . LYS A 1 209 ? 29.627 78.829 16.707 1.00 28.45 190 LYS A CA 1
ATOM 1469 C C . LYS A 1 209 ? 28.236 78.233 16.491 1.00 27.08 190 LYS A C 1
ATOM 1470 O O . LYS A 1 209 ? 27.998 77.062 16.800 1.00 26.29 190 LYS A O 1
ATOM 1476 N N . ALA A 1 210 ? 27.329 79.054 15.964 1.00 25.62 191 ALA A N 1
ATOM 1477 C CA . ALA A 1 210 ? 26.001 78.590 15.579 1.00 24.76 191 ALA A CA 1
ATOM 1478 C C . ALA A 1 210 ? 26.088 77.779 14.288 1.00 24.67 191 ALA A C 1
ATOM 1479 O O . ALA A 1 210 ? 26.924 78.047 13.416 1.00 24.10 191 ALA A O 1
ATOM 1481 N N . LEU A 1 211 ? 25.201 76.799 14.153 1.00 24.78 192 LEU A N 1
ATOM 1482 C CA . LEU A 1 211 ? 25.066 76.074 12.892 1.00 25.14 192 LEU A CA 1
ATOM 1483 C C . LEU A 1 211 ? 24.518 77.039 11.828 1.00 25.53 192 LEU A C 1
ATOM 1484 O O . LEU A 1 211 ? 23.592 77.812 12.118 1.00 25.20 192 LEU A O 1
ATOM 1489 N N . PRO A 1 212 ? 25.076 77.018 10.593 1.00 25.37 193 PRO A N 1
ATOM 1490 C CA . PRO A 1 212 ? 24.493 77.899 9.574 1.00 25.34 193 PRO A CA 1
ATOM 1491 C C . PRO A 1 212 ? 23.166 77.368 9.020 1.00 24.31 193 PRO A C 1
ATOM 1492 O O . PRO A 1 212 ? 22.674 76.343 9.485 1.00 25.15 193 PRO A O 1
ATOM 1496 N N . ALA A 1 213 ? 22.614 78.072 8.038 1.00 23.67 194 ALA A N 1
ATOM 1497 C CA . ALA A 1 213 ? 21.242 77.863 7.592 1.00 22.34 194 ALA A CA 1
ATOM 1498 C C . ALA A 1 213 ? 20.993 76.405 7.136 1.00 21.59 194 ALA A C 1
ATOM 1499 O O . ALA A 1 213 ? 19.929 75.841 7.384 1.00 20.98 194 ALA A O 1
ATOM 1501 N N . GLY A 1 214 ? 21.994 75.802 6.509 1.00 21.13 195 GLY A N 1
ATOM 1502 C CA . GLY A 1 214 ? 21.865 74.395 6.086 1.00 20.07 195 GLY A CA 1
ATOM 1503 C C . GLY A 1 214 ? 20.795 74.185 5.020 1.00 19.61 195 GLY A C 1
ATOM 1504 O O . GLY A 1 214 ? 20.337 75.145 4.372 1.00 19.73 195 GLY A O 1
ATOM 1505 N N . THR A 1 215 ? 20.375 72.923 4.860 1.00 17.68 196 THR A N 1
ATOM 1506 C CA . THR A 1 215 ? 19.582 72.466 3.712 1.00 17.71 196 THR A CA 1
ATOM 1507 C C . THR A 1 215 ? 18.466 71.497 4.167 1.00 16.75 196 THR A C 1
ATOM 1508 O O . THR A 1 215 ? 18.744 70.539 4.884 1.00 17.11 196 THR A O 1
ATOM 1512 N N . PRO A 1 216 ? 17.199 71.739 3.752 1.00 17.39 197 PRO A N 1
ATOM 1513 C CA . PRO A 1 216 ? 16.133 70.761 4.035 1.00 17.39 197 PRO A CA 1
ATOM 1514 C C . PRO A 1 216 ? 16.518 69.384 3.467 1.00 17.19 197 PRO A C 1
ATOM 1515 O O . PRO A 1 216 ? 17.144 69.339 2.402 1.00 16.66 197 PRO A O 1
ATOM 1519 N N . ALA A 1 217 ? 16.176 68.294 4.157 1.00 16.91 198 ALA A N 1
ATOM 1520 C CA . ALA A 1 217 ? 16.618 66.957 3.663 1.00 17.19 198 ALA A CA 1
ATOM 1521 C C . ALA A 1 217 ? 16.100 66.683 2.259 1.00 17.82 198 ALA A C 1
ATOM 1522 O O . ALA A 1 217 ? 16.757 65.972 1.478 1.00 18.13 198 ALA A O 1
ATOM 1524 N N . THR A 1 218 ? 14.936 67.258 1.939 1.00 17.68 199 THR A N 1
ATOM 1525 C CA . THR A 1 218 ? 14.261 67.063 0.649 1.00 18.66 199 THR A CA 1
ATOM 1526 C C . THR A 1 218 ? 14.940 67.832 -0.500 1.00 18.25 199 THR A C 1
ATOM 1527 O O . THR A 1 218 ? 14.529 67.722 -1.659 1.00 19.18 199 THR A O 1
ATOM 1531 N N . GLN A 1 219 ? 15.987 68.585 -0.172 1.00 18.59 200 GLN A N 1
ATOM 1532 C CA . GLN A 1 219 ? 16.788 69.320 -1.148 1.00 19.33 200 GLN A CA 1
ATOM 1533 C C . GLN A 1 219 ? 18.249 68.825 -1.206 1.00 18.62 200 GLN A C 1
ATOM 1534 O O . GLN A 1 219 ? 19.067 69.406 -1.915 1.00 19.08 200 GLN A O 1
ATOM 1540 N N . LEU A 1 220 ? 18.560 67.750 -0.483 1.00 16.68 201 LEU A N 1
ATOM 1541 C CA . LEU A 1 220 ? 19.951 67.253 -0.445 1.00 16.66 201 LEU A CA 1
ATOM 1542 C C . LEU A 1 220 ? 20.406 66.691 -1.781 1.00 17.54 201 LEU A C 1
ATOM 1543 O O . LEU A 1 220 ? 21.528 66.985 -2.225 1.00 17.58 201 LEU A O 1
ATOM 1548 N N . TYR A 1 221 ? 19.529 65.905 -2.413 1.00 17.70 202 TYR A N 1
ATOM 1549 C CA . TYR A 1 221 ? 19.895 65.101 -3.593 1.00 17.45 202 TYR A CA 1
ATOM 1550 C C . TYR A 1 221 ? 18.819 65.105 -4.682 1.00 18.83 202 TYR A C 1
ATOM 1551 O O . TYR A 1 221 ? 17.619 65.158 -4.377 1.00 18.66 202 TYR A O 1
ATOM 1560 N N . LYS A 1 222 ? 19.275 65.023 -5.938 1.00 19.77 203 LYS A N 1
ATOM 1561 C CA . LYS A 1 222 ? 18.398 64.840 -7.107 1.00 20.61 203 LYS A CA 1
ATOM 1562 C C . LYS A 1 222 ? 18.773 63.517 -7.807 1.00 21.10 203 LYS A C 1
ATOM 1563 O O . LYS A 1 222 ? 19.935 63.090 -7.747 1.00 21.08 203 LYS A O 1
ATOM 1569 N N . PRO A 1 223 ? 17.793 62.836 -8.443 1.00 21.05 204 PRO A N 1
ATOM 1570 C CA . PRO A 1 223 ? 18.086 61.533 -9.082 1.00 21.05 204 PRO A CA 1
ATOM 1571 C C . PRO A 1 223 ? 19.151 61.557 -10.185 1.00 22.17 204 PRO A C 1
ATOM 1572 O O . PRO A 1 223 ? 19.692 60.497 -10.524 1.00 22.43 204 PRO A O 1
ATOM 1576 N N . THR A 1 224 ? 19.447 62.748 -10.695 1.00 21.97 205 THR A N 1
ATOM 1577 C CA . THR A 1 224 ? 20.430 62.934 -11.782 1.00 23.12 205 THR A CA 1
ATOM 1578 C C . THR A 1 224 ? 21.763 63.540 -11.353 1.00 22.98 205 THR A C 1
ATOM 1579 O O . THR A 1 224 ? 22.617 63.846 -12.210 1.00 22.97 205 THR A O 1
ATOM 1583 N N . ASP A 1 225 ? 21.959 63.757 -10.050 1.00 21.59 206 ASP A N 1
ATOM 1584 C CA . ASP A 1 225 ? 23.230 64.298 -9.579 1.00 21.73 206 ASP A CA 1
ATOM 1585 C C . ASP A 1 225 ? 24.398 63.391 -9.977 1.00 21.06 206 ASP A C 1
ATOM 1586 O O . ASP A 1 225 ? 24.240 62.167 -10.029 1.00 20.77 206 ASP A O 1
ATOM 1591 N N . PRO A 1 226 ? 25.575 63.992 -10.268 1.00 21.81 207 PRO A N 1
ATOM 1592 C CA . PRO A 1 226 ? 26.715 63.209 -10.771 1.00 21.80 207 PRO A CA 1
ATOM 1593 C C . PRO A 1 226 ? 27.250 62.073 -9.882 1.00 21.48 207 PRO A C 1
ATOM 1594 O O . PRO A 1 226 ? 27.848 61.117 -10.415 1.00 22.34 207 PRO A O 1
ATOM 1598 N N . GLY A 1 227 ? 27.056 62.162 -8.557 1.00 19.51 208 GLY A N 1
ATOM 1599 C CA . GLY A 1 227 ? 27.475 61.117 -7.634 1.00 19.12 208 GLY A CA 1
ATOM 1600 C C . GLY A 1 227 ? 26.333 60.215 -7.205 1.00 17.82 208 GLY A C 1
ATOM 1601 O O . GLY A 1 227 ? 26.522 59.286 -6.410 1.00 18.45 208 GLY A O 1
ATOM 1602 N N . ILE A 1 228 ? 25.147 60.493 -7.755 1.00 18.65 209 ILE A N 1
ATOM 1603 C CA . ILE A 1 228 ? 23.949 59.681 -7.512 1.00 18.50 209 ILE A CA 1
ATOM 1604 C C . ILE A 1 228 ? 23.729 58.700 -8.681 1.00 19.13 209 ILE A C 1
ATOM 1605 O O . ILE A 1 228 ? 23.430 57.509 -8.466 1.00 18.79 209 ILE A O 1
ATOM 1610 N N . LEU A 1 229 ? 23.894 59.238 -9.887 1.00 19.62 210 LEU A N 1
ATOM 1611 C CA . LEU A 1 229 ? 23.746 58.470 -11.136 1.00 20.49 210 LEU A CA 1
ATOM 1612 C C . LEU A 1 229 ? 25.110 58.407 -11.850 1.00 19.80 210 LEU A C 1
ATOM 1613 O O . LEU A 1 229 ? 25.548 59.394 -12.438 1.00 19.64 210 LEU A O 1
ATOM 1618 N N . PHE A 1 230 ? 25.754 57.252 -11.743 1.00 20.57 211 PHE A N 1
ATOM 1619 C CA . PHE A 1 230 ? 27.130 57.072 -12.242 1.00 20.60 211 PHE A CA 1
ATOM 1620 C C . PHE A 1 230 ? 27.464 55.599 -12.326 1.00 21.42 211 PHE A C 1
ATOM 1621 O O . PHE A 1 230 ? 26.812 54.758 -11.712 1.00 21.30 211 PHE A O 1
ATOM 1629 N N . ASN A 1 231 ? 28.525 55.274 -13.074 1.00 22.45 212 ASN A N 1
ATOM 1630 C CA . ASN A 1 231 ? 28.913 53.891 -13.252 1.00 23.17 212 ASN A CA 1
ATOM 1631 C C . ASN A 1 231 ? 29.981 53.482 -12.232 1.00 23.15 212 ASN A C 1
ATOM 1632 O O . ASN A 1 231 ? 31.103 53.978 -12.295 1.00 24.56 212 ASN A O 1
ATOM 1637 N N . PRO A 1 232 ? 29.648 52.585 -11.283 1.00 23.82 213 PRO A N 1
ATOM 1638 C CA . PRO A 1 232 ? 30.646 52.145 -10.301 1.00 24.38 213 PRO A CA 1
ATOM 1639 C C . PRO A 1 232 ? 31.591 51.034 -10.793 1.00 25.16 213 PRO A C 1
ATOM 1640 O O . PRO A 1 232 ? 32.517 50.654 -10.083 1.00 25.72 213 PRO A O 1
ATOM 1644 N N . TYR A 1 233 ? 31.354 50.523 -11.993 1.00 26.25 214 TYR A N 1
ATOM 1645 C CA . TYR A 1 233 ? 32.056 49.329 -12.471 1.00 26.82 214 TYR A CA 1
ATOM 1646 C C . TYR A 1 233 ? 33.080 49.674 -13.544 1.00 27.63 214 TYR A C 1
ATOM 1647 O O . TYR A 1 233 ? 33.259 48.938 -14.521 1.00 28.32 214 TYR A O 1
ATOM 1656 N N . THR A 1 234 ? 33.719 50.817 -13.360 1.00 27.69 215 THR A N 1
ATOM 1657 C CA . THR A 1 234 ? 34.806 51.262 -14.224 1.00 27.36 215 THR A CA 1
ATOM 1658 C C . THR A 1 234 ? 35.773 52.060 -13.350 1.00 26.82 215 THR A C 1
ATOM 1659 O O . THR A 1 234 ? 35.393 52.523 -12.270 1.00 26.13 215 THR A O 1
ATOM 1663 N N . THR A 1 235 ? 37.026 52.203 -13.790 1.00 25.82 216 THR A N 1
ATOM 1664 C CA . THR A 1 235 ? 38.007 53.000 -13.055 1.00 25.45 216 THR A CA 1
ATOM 1665 C C . THR A 1 235 ? 37.523 54.450 -12.911 1.00 25.40 216 THR A C 1
ATOM 1666 O O . THR A 1 235 ? 37.137 55.086 -13.890 1.00 26.04 216 THR A O 1
ATOM 1670 N N . ILE A 1 236 ? 37.515 54.959 -11.678 1.00 24.98 217 ILE A N 1
ATOM 1671 C CA . ILE A 1 236 ? 37.042 56.319 -11.404 1.00 24.35 217 ILE A CA 1
ATOM 1672 C C . ILE A 1 236 ? 38.202 57.208 -10.978 1.00 25.15 217 ILE A C 1
ATOM 1673 O O . ILE A 1 236 ? 38.927 56.879 -10.031 1.00 24.99 217 ILE A O 1
ATOM 1678 N N . THR A 1 237 ? 38.375 58.323 -11.683 1.00 25.47 218 THR A N 1
ATOM 1679 C CA . THR A 1 237 ? 39.459 59.258 -11.382 1.00 26.32 218 THR A CA 1
ATOM 1680 C C . THR A 1 237 ? 38.973 60.534 -10.715 1.00 26.56 218 THR A C 1
ATOM 1681 O O . THR A 1 237 ? 39.765 61.278 -10.122 1.00 26.95 218 THR A O 1
ATOM 1685 N N . SER A 1 238 ? 37.663 60.770 -10.805 1.00 26.57 219 SER A N 1
ATOM 1686 C CA . SER A 1 238 ? 37.028 61.932 -10.208 1.00 26.38 219 SER A CA 1
ATOM 1687 C C . SER A 1 238 ? 35.599 61.562 -9.782 1.00 25.51 219 SER A C 1
ATOM 1688 O O . SER A 1 238 ? 34.843 61.016 -10.575 1.00 25.05 219 SER A O 1
ATOM 1691 N N . TYR A 1 239 ? 35.257 61.848 -8.526 1.00 25.02 220 TYR A N 1
ATOM 1692 C CA . TYR A 1 239 ? 33.904 61.569 -8.012 1.00 24.39 220 TYR A CA 1
ATOM 1693 C C . TYR A 1 239 ? 33.387 62.748 -7.183 1.00 24.57 220 TYR A C 1
ATOM 1694 O O . TYR A 1 239 ? 34.082 63.237 -6.293 1.00 25.32 220 TYR A O 1
ATOM 1703 N N . THR A 1 240 ? 32.160 63.188 -7.464 1.00 24.01 221 THR A N 1
ATOM 1704 C CA . THR A 1 240 ? 31.539 64.287 -6.710 1.00 23.65 221 THR A CA 1
ATOM 1705 C C . THR A 1 240 ? 30.627 63.655 -5.653 1.00 22.40 221 THR A C 1
ATOM 1706 O O . THR A 1 240 ? 29.564 63.119 -5.976 1.00 23.32 221 THR A O 1
ATOM 1710 N N . ILE A 1 241 ? 31.054 63.702 -4.399 1.00 21.81 222 ILE A N 1
ATOM 1711 C CA . ILE A 1 241 ? 30.257 63.165 -3.305 1.00 20.71 222 ILE A CA 1
ATOM 1712 C C . ILE A 1 241 ? 28.943 63.966 -3.244 1.00 20.49 222 ILE A C 1
ATOM 1713 O O . ILE A 1 241 ? 28.978 65.196 -3.224 1.00 21.03 222 ILE A O 1
ATOM 1718 N N . PRO A 1 242 ? 27.789 63.276 -3.248 1.00 20.02 223 PRO A N 1
ATOM 1719 C CA . PRO A 1 242 ? 26.508 64.005 -3.238 1.00 19.37 223 PRO A CA 1
ATOM 1720 C C . PRO A 1 242 ? 26.257 64.881 -1.993 1.00 18.21 223 PRO A C 1
ATOM 1721 O O . PRO A 1 242 ? 26.890 64.696 -0.945 1.00 18.13 223 PRO A O 1
ATOM 1725 N N . GLY A 1 243 ? 25.303 65.795 -2.123 1.00 18.32 224 GLY A N 1
ATOM 1726 C CA . GLY A 1 243 ? 24.903 66.648 -1.002 1.00 18.03 224 GLY A CA 1
ATOM 1727 C C . GLY A 1 243 ? 25.637 67.976 -1.004 1.00 18.76 224 GLY A C 1
ATOM 1728 O O . GLY A 1 243 ? 26.560 68.190 -1.764 1.00 18.90 224 GLY A O 1
ATOM 1729 N N . PRO A 1 244 ? 25.223 68.883 -0.125 1.00 18.63 225 PRO A N 1
ATOM 1730 C CA . PRO A 1 244 ? 25.839 70.205 -0.004 1.00 19.19 225 PRO A CA 1
ATOM 1731 C C . PRO A 1 244 ? 27.241 70.167 0.615 1.00 19.57 225 PRO A C 1
ATOM 1732 O O . PRO A 1 244 ? 27.710 69.112 1.095 1.00 19.30 225 PRO A O 1
ATOM 1736 N N . ALA A 1 245 ? 27.895 71.327 0.609 1.00 20.91 226 ALA A N 1
ATOM 1737 C CA . ALA A 1 245 ? 29.295 71.439 1.026 1.00 22.21 226 ALA A CA 1
ATOM 1738 C C . ALA A 1 245 ? 29.544 71.107 2.501 1.00 22.43 226 ALA A C 1
ATOM 1739 O O . ALA A 1 245 ? 28.743 71.458 3.383 1.00 22.22 226 ALA A O 1
ATOM 1741 N N . LEU A 1 246 ? 30.672 70.437 2.747 1.00 23.35 227 LEU A N 1
ATOM 1742 C CA . LEU A 1 246 ? 31.174 70.133 4.064 1.00 24.49 227 LEU A CA 1
ATOM 1743 C C . LEU A 1 246 ? 31.359 71.419 4.873 1.00 25.39 227 LEU A C 1
ATOM 1744 O O . LEU A 1 246 ? 31.925 72.399 4.376 1.00 26.25 227 LEU A O 1
ATOM 1749 N N . TRP A 1 247 ? 30.866 71.405 6.108 1.00 25.92 228 TRP A N 1
ATOM 1750 C CA . TRP A 1 247 ? 31.076 72.510 7.034 1.00 26.73 228 TRP A CA 1
ATOM 1751 C C . TRP A 1 247 ? 32.342 72.215 7.833 1.00 27.60 228 TRP A C 1
ATOM 1752 O O . TRP A 1 247 ? 32.389 71.202 8.543 1.00 30.05 228 TRP A O 1
ATOM 1763 N N . HIS B 1 20 ? 41.957 38.122 36.738 1.00 17.35 1 HIS B N 1
ATOM 1764 C CA . HIS B 1 20 ? 42.586 37.364 35.595 1.00 16.79 1 HIS B CA 1
ATOM 1765 C C . HIS B 1 20 ? 42.034 37.797 34.238 1.00 16.81 1 HIS B C 1
ATOM 1766 O O . HIS B 1 20 ? 40.822 37.987 34.064 1.00 17.15 1 HIS B O 1
ATOM 1773 N N . GLY B 1 21 ? 42.933 37.925 33.265 1.00 16.43 2 GLY B N 1
ATOM 1774 C CA . GLY B 1 21 ? 42.600 38.402 31.931 1.00 15.17 2 GLY B CA 1
ATOM 1775 C C . GLY B 1 21 ? 43.871 38.958 31.288 1.00 15.65 2 GLY B C 1
ATOM 1776 O O . GLY B 1 21 ? 44.909 39.058 31.961 1.00 14.54 2 GLY B O 1
ATOM 1777 N N . GLN B 1 22 ? 43.782 39.300 30.001 1.00 15.58 3 GLN B N 1
ATOM 1778 C CA . GLN B 1 22 ? 44.902 39.916 29.265 1.00 15.51 3 GLN B CA 1
ATOM 1779 C C . GLN B 1 22 ? 44.357 40.909 28.241 1.00 14.79 3 GLN B C 1
ATOM 1780 O O . GLN B 1 22 ? 43.172 40.882 27.901 1.00 16.12 3 GLN B O 1
ATOM 1786 N N . VAL B 1 23 ? 45.229 41.777 27.748 1.00 14.38 4 VAL B N 1
ATOM 1787 C CA . VAL B 1 23 ? 44.863 42.677 26.668 1.00 14.49 4 VAL B CA 1
ATOM 1788 C C . VAL B 1 23 ? 44.942 41.848 25.411 1.00 15.73 4 VAL B C 1
ATOM 1789 O O . VAL B 1 23 ? 46.050 41.454 25.011 1.00 16.80 4 VAL B O 1
ATOM 1793 N N . GLN B 1 24 ? 43.786 41.577 24.788 1.00 15.75 5 GLN B N 1
ATOM 1794 C CA . GLN B 1 24 ? 43.754 40.740 23.557 1.00 16.73 5 GLN B CA 1
ATOM 1795 C C . GLN B 1 24 ? 43.864 41.532 22.243 1.00 17.39 5 GLN B C 1
ATOM 1796 O O . GLN B 1 24 ? 44.278 41.006 21.211 1.00 17.07 5 GLN B O 1
ATOM 1802 N N . ASN B 1 25 ? 43.461 42.801 22.286 1.00 17.52 6 ASN B N 1
ATOM 1803 C CA . ASN B 1 25 ? 43.502 43.695 21.142 1.00 17.76 6 ASN B CA 1
ATOM 1804 C C . ASN B 1 25 ? 43.279 45.134 21.621 1.00 18.31 6 ASN B C 1
ATOM 1805 O O . ASN B 1 25 ? 43.016 45.364 22.813 1.00 18.11 6 ASN B O 1
ATOM 1810 N N . PHE B 1 26 ? 43.436 46.092 20.720 1.00 19.20 7 PHE B N 1
ATOM 1811 C CA . PHE B 1 26 ? 43.286 47.513 21.071 1.00 20.14 7 PHE B CA 1
ATOM 1812 C C . PHE B 1 26 ? 42.995 48.341 19.821 1.00 21.32 7 PHE B C 1
ATOM 1813 O O . PHE B 1 26 ? 43.327 47.932 18.716 1.00 21.48 7 PHE B O 1
ATOM 1821 N N . THR B 1 27 ? 42.368 49.495 20.012 1.00 21.83 8 THR B N 1
ATOM 1822 C CA . THR B 1 27 ? 42.150 50.428 18.906 1.00 22.80 8 THR B CA 1
ATOM 1823 C C . THR B 1 27 ? 43.025 51.645 19.095 1.00 22.72 8 THR B C 1
ATOM 1824 O O . THR B 1 27 ? 43.340 52.047 20.218 1.00 22.20 8 THR B O 1
ATOM 1828 N N . ILE B 1 28 ? 43.461 52.214 17.974 1.00 23.57 9 ILE B N 1
ATOM 1829 C CA . ILE B 1 28 ? 44.113 53.503 17.952 1.00 24.86 9 ILE B CA 1
ATOM 1830 C C . ILE B 1 28 ? 43.218 54.386 17.076 1.00 26.02 9 ILE B C 1
ATOM 1831 O O . ILE B 1 28 ? 43.016 54.080 15.896 1.00 25.90 9 ILE B O 1
ATOM 1836 N N . ASN B 1 29 ? 42.654 55.442 17.661 1.00 26.78 10 ASN B N 1
ATOM 1837 C CA . ASN B 1 29 ? 41.643 56.254 16.954 1.00 27.71 10 ASN B CA 1
ATOM 1838 C C . ASN B 1 29 ? 40.576 55.385 16.298 1.00 27.79 10 ASN B C 1
ATOM 1839 O O . ASN B 1 29 ? 40.130 55.666 15.176 1.00 28.48 10 ASN B O 1
ATOM 1844 N N . GLY B 1 30 ? 40.167 54.324 16.992 1.00 27.20 11 GLY B N 1
ATOM 1845 C CA . GLY B 1 30 ? 39.117 53.437 16.497 1.00 27.00 11 GLY B CA 1
ATOM 1846 C C . GLY B 1 30 ? 39.549 52.346 15.529 1.00 26.57 11 GLY B C 1
ATOM 1847 O O . GLY B 1 30 ? 38.726 51.497 15.160 1.00 27.39 11 GLY B O 1
ATOM 1848 N N . GLN B 1 31 ? 40.822 52.358 15.116 1.00 26.20 12 GLN B N 1
ATOM 1849 C CA . GLN B 1 31 ? 41.359 51.352 14.180 1.00 25.69 12 GLN B CA 1
ATOM 1850 C C . GLN B 1 31 ? 41.871 50.111 14.917 1.00 24.85 12 GLN B C 1
ATOM 1851 O O . GLN B 1 31 ? 42.724 50.222 15.796 1.00 24.74 12 GLN B O 1
ATOM 1857 N N . TYR B 1 32 ? 41.371 48.942 14.531 1.00 23.86 13 TYR B N 1
ATOM 1858 C CA . TYR B 1 32 ? 41.731 47.682 15.202 1.00 22.95 13 TYR B CA 1
ATOM 1859 C C . TYR B 1 32 ? 43.205 47.284 15.052 1.00 23.26 13 TYR B C 1
ATOM 1860 O O . TYR B 1 32 ? 43.752 47.273 13.933 1.00 23.81 13 TYR B O 1
ATOM 1869 N N . ASN B 1 33 ? 43.823 46.931 16.185 1.00 21.43 14 ASN B N 1
ATOM 1870 C CA . ASN B 1 33 ? 45.164 46.329 16.230 1.00 20.78 14 ASN B CA 1
ATOM 1871 C C . ASN B 1 33 ? 45.102 45.020 17.018 1.00 20.23 14 ASN B C 1
ATOM 1872 O O . ASN B 1 33 ? 44.560 44.978 18.133 1.00 19.71 14 ASN B O 1
ATOM 1877 N N . GLN B 1 34 ? 45.656 43.946 16.460 1.00 19.22 15 GLN B N 1
ATOM 1878 C CA . GLN B 1 34 ? 45.696 42.672 17.145 1.00 18.98 15 GLN B CA 1
ATOM 1879 C C . GLN B 1 34 ? 46.714 42.694 18.283 1.00 19.25 15 GLN B C 1
ATOM 1880 O O . GLN B 1 34 ? 47.831 43.191 18.115 1.00 20.28 15 GLN B O 1
ATOM 1886 N N . GLY B 1 35 ? 46.312 42.165 19.434 1.00 19.00 16 GLY B N 1
ATOM 1887 C CA . GLY B 1 35 ? 47.228 42.042 20.571 1.00 17.90 16 GLY B CA 1
ATOM 1888 C C . GLY B 1 35 ? 47.705 40.603 20.705 1.00 17.64 16 GLY B C 1
ATOM 1889 O O . GLY B 1 35 ? 47.342 39.739 19.894 1.00 18.51 16 GLY B O 1
ATOM 1890 N N . PHE B 1 36 ? 48.518 40.334 21.723 1.00 16.69 17 PHE B N 1
ATOM 1891 C CA . PHE B 1 36 ? 48.955 38.968 21.961 1.00 16.98 17 PHE B CA 1
ATOM 1892 C C . PHE B 1 36 ? 47.855 38.220 22.698 1.00 17.56 17 PHE B C 1
ATOM 1893 O O . PHE B 1 36 ? 47.368 38.701 23.727 1.00 19.22 17 PHE B O 1
ATOM 1901 N N . ILE B 1 37 ? 47.459 37.050 22.193 1.00 17.09 18 ILE B N 1
ATOM 1902 C CA . ILE B 1 37 ? 46.451 36.223 22.861 1.00 17.88 18 ILE B CA 1
ATOM 1903 C C . ILE B 1 37 ? 47.023 34.872 23.284 1.00 18.07 18 ILE B C 1
ATOM 1904 O O . ILE B 1 37 ? 48.000 34.396 22.694 1.00 18.33 18 ILE B O 1
ATOM 1909 N N . LEU B 1 38 ? 46.430 34.260 24.307 1.00 18.67 19 LEU B N 1
ATOM 1910 C CA . LEU B 1 38 ? 46.962 33.014 24.859 1.00 19.51 19 LEU B CA 1
ATOM 1911 C C . LEU B 1 38 ? 47.089 31.927 23.783 1.00 19.77 19 LEU B C 1
ATOM 1912 O O . LEU B 1 38 ? 48.063 31.162 23.803 1.00 19.63 19 LEU B O 1
ATOM 1917 N N . ASP B 1 39 ? 46.153 31.892 22.826 1.00 19.82 20 ASP B N 1
ATOM 1918 C CA . ASP B 1 39 ? 46.243 30.929 21.713 1.00 20.84 20 ASP B CA 1
ATOM 1919 C C . ASP B 1 39 ? 47.585 30.984 20.964 1.00 20.28 20 ASP B C 1
ATOM 1920 O O . ASP B 1 39 ? 48.045 29.949 20.432 1.00 21.46 20 ASP B O 1
ATOM 1925 N N . TYR B 1 40 ? 48.209 32.162 20.912 1.00 19.39 21 TYR B N 1
ATOM 1926 C CA . TYR B 1 40 ? 49.482 32.312 20.192 1.00 19.09 21 TYR B CA 1
ATOM 1927 C C . TYR B 1 40 ? 50.629 31.591 20.915 1.00 18.81 21 TYR B C 1
ATOM 1928 O O . TYR B 1 40 ? 51.601 31.160 20.272 1.00 17.96 21 TYR B O 1
ATOM 1937 N N . TYR B 1 41 ? 50.534 31.509 22.244 1.00 17.76 22 TYR B N 1
ATOM 1938 C CA . TYR B 1 41 ? 51.513 30.750 23.014 1.00 17.32 22 TYR B CA 1
ATOM 1939 C C . TYR B 1 41 ? 51.496 29.301 22.530 1.00 18.25 22 TYR B C 1
ATOM 1940 O O . TYR B 1 41 ? 52.557 28.693 22.306 1.00 18.12 22 TYR B O 1
ATOM 1949 N N . TYR B 1 42 ? 50.287 28.768 22.338 1.00 17.84 23 TYR B N 1
ATOM 1950 C CA . TYR B 1 42 ? 50.133 27.363 21.963 1.00 18.68 23 TYR B CA 1
ATOM 1951 C C . TYR B 1 42 ? 50.486 27.135 20.494 1.00 18.68 23 TYR B C 1
ATOM 1952 O O . TYR B 1 42 ? 51.079 26.095 20.155 1.00 20.16 23 TYR B O 1
ATOM 1961 N N . GLN B 1 43 ? 50.171 28.109 19.642 1.00 18.92 24 GLN B N 1
ATOM 1962 C CA . GLN B 1 43 ? 50.640 28.064 18.241 1.00 19.69 24 GLN B CA 1
ATOM 1963 C C . GLN B 1 43 ? 52.164 27.978 18.159 1.00 19.98 24 GLN B C 1
ATOM 1964 O O . GLN B 1 43 ? 52.709 27.166 17.402 1.00 19.84 24 GLN B O 1
ATOM 1970 N N . LYS B 1 44 ? 52.859 28.760 18.991 1.00 18.69 25 LYS B N 1
ATOM 1971 C CA . LYS B 1 44 ? 54.319 28.680 19.057 1.00 18.43 25 LYS B CA 1
ATOM 1972 C C . LYS B 1 44 ? 54.795 27.280 19.470 1.00 17.57 25 LYS B C 1
ATOM 1973 O O . LYS B 1 44 ? 55.726 26.740 18.854 1.00 17.95 25 LYS B O 1
ATOM 1979 N N . GLN B 1 45 ? 54.158 26.688 20.477 1.00 17.55 26 GLN B N 1
ATOM 1980 C CA . GLN B 1 45 ? 54.564 25.361 20.980 1.00 17.26 26 GLN B CA 1
ATOM 1981 C C . GLN B 1 45 ? 54.493 24.304 19.888 1.00 18.30 26 GLN B C 1
ATOM 1982 O O . GLN B 1 45 ? 55.409 23.479 19.740 1.00 18.27 26 GLN B O 1
ATOM 1988 N N . ASN B 1 46 ? 53.393 24.359 19.144 1.00 19.13 27 ASN B N 1
ATOM 1989 C CA . ASN B 1 46 ? 52.971 23.273 18.241 1.00 20.96 27 ASN B CA 1
ATOM 1990 C C . ASN B 1 46 ? 53.495 23.479 16.797 1.00 21.35 27 ASN B C 1
ATOM 1991 O O . ASN B 1 46 ? 53.679 22.492 16.042 1.00 22.80 27 ASN B O 1
ATOM 1996 N N . THR B 1 47 ? 53.732 24.732 16.407 1.00 20.90 28 THR B N 1
ATOM 1997 C CA . THR B 1 47 ? 54.223 25.083 15.046 1.00 20.96 28 THR B CA 1
ATOM 1998 C C . THR B 1 47 ? 55.544 25.856 14.981 1.00 20.85 28 THR B C 1
ATOM 1999 O O . THR B 1 47 ? 56.139 25.986 13.907 1.00 21.87 28 THR B O 1
ATOM 2003 N N . GLY B 1 48 ? 55.975 26.442 16.102 1.00 19.73 29 GLY B N 1
ATOM 2004 C CA . GLY B 1 48 ? 57.216 27.215 16.145 1.00 19.75 29 GLY B CA 1
ATOM 2005 C C . GLY B 1 48 ? 57.098 28.699 15.829 1.00 20.14 29 GLY B C 1
ATOM 2006 O O . GLY B 1 48 ? 58.099 29.459 15.885 1.00 21.55 29 GLY B O 1
ATOM 2007 N N . HIS B 1 49 ? 55.889 29.129 15.469 1.00 20.18 30 HIS B N 1
ATOM 2008 C CA . HIS B 1 49 ? 55.617 30.556 15.277 1.00 20.32 30 HIS B CA 1
ATOM 2009 C C . HIS B 1 49 ? 54.143 30.881 15.523 1.00 19.97 30 HIS B C 1
ATOM 2010 O O . HIS B 1 49 ? 53.308 29.983 15.747 1.00 19.25 30 HIS B O 1
ATOM 2017 N N . PHE B 1 50 ? 53.863 32.181 15.509 1.00 20.29 31 PHE B N 1
ATOM 2018 C CA . PHE B 1 50 ? 52.524 32.723 15.694 1.00 20.37 31 PHE B CA 1
ATOM 2019 C C . PHE B 1 50 ? 52.442 34.086 14.975 1.00 20.49 31 PHE B C 1
ATOM 2020 O O . PHE B 1 50 ? 53.473 34.661 14.588 1.00 20.51 31 PHE B O 1
ATOM 2028 N N . PRO B 1 51 ? 51.218 34.609 14.770 1.00 21.20 32 PRO B N 1
ATOM 2029 C CA . PRO B 1 51 ? 51.109 35.887 14.041 1.00 21.69 32 PRO B CA 1
ATOM 2030 C C . PRO B 1 51 ? 51.946 37.025 14.639 1.00 22.50 32 PRO B C 1
ATOM 2031 O O . PRO B 1 51 ? 52.071 37.146 15.870 1.00 23.30 32 PRO B O 1
ATOM 2035 N N . ASN B 1 52 ? 52.560 37.828 13.775 1.00 22.63 33 ASN B N 1
ATOM 2036 C CA . ASN B 1 52 ? 53.317 38.990 14.209 1.00 23.20 33 ASN B CA 1
ATOM 2037 C C . ASN B 1 52 ? 52.386 40.085 14.684 1.00 22.70 33 ASN B C 1
ATOM 2038 O O . ASN B 1 52 ? 51.548 40.569 13.915 1.00 24.02 33 ASN B O 1
ATOM 2043 N N . VAL B 1 53 ? 52.545 40.469 15.954 1.00 21.41 34 VAL B N 1
ATOM 2044 C CA . VAL B 1 53 ? 51.668 41.459 16.597 1.00 19.75 34 VAL B CA 1
ATOM 2045 C C . VAL B 1 53 ? 52.436 42.482 17.432 1.00 18.72 34 VAL B C 1
ATOM 2046 O O . VAL B 1 53 ? 53.596 42.266 17.788 1.00 18.36 34 VAL B O 1
ATOM 2050 N N . ALA B 1 54 ? 51.784 43.616 17.723 1.00 17.08 35 ALA B N 1
ATOM 2051 C CA . ALA B 1 54 ? 52.379 44.667 18.551 1.00 16.93 35 ALA B CA 1
ATOM 2052 C C . ALA B 1 54 ? 52.357 44.321 20.053 1.00 15.38 35 ALA B C 1
ATOM 2053 O O . ALA B 1 54 ? 53.163 44.848 20.826 1.00 16.49 35 ALA B O 1
ATOM 2055 N N . GLY B 1 55 ? 51.458 43.431 20.465 1.00 16.21 36 GLY B N 1
ATOM 2056 C CA . GLY B 1 55 ? 51.388 43.036 21.890 1.00 15.71 36 GLY B CA 1
ATOM 2057 C C . GLY B 1 55 ? 52.543 42.100 22.239 1.00 15.02 36 GLY B C 1
ATOM 2058 O O . GLY B 1 55 ? 52.946 41.252 21.397 1.00 16.12 36 GLY B O 1
ATOM 2059 N N . TRP B 1 56 ? 53.111 42.260 23.433 1.00 14.83 37 TRP B N 1
ATOM 2060 C CA . TRP B 1 56 ? 54.237 41.409 23.852 1.00 14.58 37 TRP B CA 1
ATOM 2061 C C . TRP B 1 56 ? 53.862 39.951 24.121 1.00 14.83 37 TRP B C 1
ATOM 2062 O O . TRP B 1 56 ? 52.777 39.623 24.613 1.00 14.56 37 TRP B O 1
ATOM 2073 N N . TYR B 1 57 ? 54.767 39.038 23.749 1.00 14.98 38 TYR B N 1
ATOM 2074 C CA . TYR B 1 57 ? 54.663 37.665 24.194 1.00 15.45 38 TYR B CA 1
ATOM 2075 C C . TYR B 1 57 ? 54.744 37.616 25.730 1.00 15.86 38 TYR B C 1
ATOM 2076 O O . TYR B 1 57 ? 55.572 38.306 26.331 1.00 15.38 38 TYR B O 1
ATOM 2085 N N . ALA B 1 58 ? 53.866 36.828 26.355 1.00 15.77 39 ALA B N 1
ATOM 2086 C CA . ALA B 1 58 ? 53.928 36.539 27.807 1.00 16.67 39 ALA B CA 1
ATOM 2087 C C . ALA B 1 58 ? 53.421 35.121 28.067 1.00 17.37 39 ALA B C 1
ATOM 2088 O O . ALA B 1 58 ? 52.618 34.578 27.280 1.00 18.49 39 ALA B O 1
ATOM 2090 N N . GLU B 1 59 ? 53.878 34.515 29.161 1.00 17.23 40 GLU B N 1
ATOM 2091 C CA . GLU B 1 59 ? 53.567 33.101 29.354 1.00 18.15 40 GLU B CA 1
ATOM 2092 C C . GLU B 1 59 ? 52.977 32.726 30.712 1.00 18.07 40 GLU B C 1
ATOM 2093 O O . GLU B 1 59 ? 53.212 31.638 31.226 1.00 18.05 40 GLU B O 1
ATOM 2099 N N . ASP B 1 60 ? 52.184 33.632 31.281 1.00 17.80 41 ASP B N 1
ATOM 2100 C CA . ASP B 1 60 ? 51.296 33.220 32.374 1.00 17.41 41 ASP B CA 1
ATOM 2101 C C . ASP B 1 60 ? 50.078 32.518 31.771 1.00 17.31 41 ASP B C 1
ATOM 2102 O O . ASP B 1 60 ? 49.176 33.154 31.219 1.00 17.89 41 ASP B O 1
ATOM 2107 N N . LEU B 1 61 ? 50.065 31.190 31.892 1.00 17.93 42 LEU B N 1
ATOM 2108 C CA . LEU B 1 61 ? 49.105 30.363 31.156 1.00 18.05 42 LEU B CA 1
ATOM 2109 C C . LEU B 1 61 ? 47.680 30.399 31.750 1.00 18.55 42 LEU B C 1
ATOM 2110 O O . LEU B 1 61 ? 46.715 29.889 31.144 1.00 19.34 42 LEU B O 1
ATOM 2115 N N . ASP B 1 62 ? 47.569 31.052 32.905 1.00 18.82 43 ASP B N 1
ATOM 2116 C CA . ASP B 1 62 ? 46.287 31.239 33.582 1.00 19.31 43 ASP B CA 1
ATOM 2117 C C . ASP B 1 62 ? 45.814 32.686 33.474 1.00 18.81 43 ASP B C 1
ATOM 2118 O O . ASP B 1 62 ? 44.731 33.008 33.983 1.00 18.06 43 ASP B O 1
ATOM 2123 N N . LEU B 1 63 ? 46.594 33.526 32.784 1.00 16.97 44 LEU B N 1
ATOM 2124 C CA . LEU B 1 63 ? 46.290 34.974 32.662 1.00 16.77 44 LEU B CA 1
ATOM 2125 C C . LEU B 1 63 ? 46.215 35.612 34.044 1.00 15.48 44 LEU B C 1
ATOM 2126 O O . LEU B 1 63 ? 45.394 36.522 34.289 1.00 15.23 44 LEU B O 1
ATOM 2131 N N . GLY B 1 64 ? 47.087 35.140 34.926 1.00 15.04 45 GLY B N 1
ATOM 2132 C CA . GLY B 1 64 ? 47.164 35.620 36.306 1.00 15.48 45 GLY B CA 1
ATOM 2133 C C . GLY B 1 64 ? 47.981 36.886 36.462 1.00 14.63 45 GLY B C 1
ATOM 2134 O O . GLY B 1 64 ? 48.101 37.696 35.511 1.00 14.12 45 GLY B O 1
ATOM 2135 N N . PHE B 1 65 ? 48.526 37.021 37.664 1.00 14.26 46 PHE B N 1
ATOM 2136 C CA . PHE B 1 65 ? 49.132 38.259 38.118 1.00 14.65 46 PHE B CA 1
ATOM 2137 C C . PHE B 1 65 ? 50.584 38.148 38.570 1.00 14.55 46 PHE B C 1
ATOM 2138 O O . PHE B 1 65 ? 51.118 37.047 38.784 1.00 15.58 46 PHE B O 1
ATOM 2146 N N . ILE B 1 66 ? 51.206 39.315 38.735 1.00 13.32 47 ILE B N 1
ATOM 2147 C CA . ILE B 1 66 ? 52.510 39.460 39.376 1.00 13.99 47 ILE B CA 1
ATOM 2148 C C . ILE B 1 66 ? 52.280 40.030 40.779 1.00 14.76 47 ILE B C 1
ATOM 2149 O O . ILE B 1 66 ? 51.511 41.003 40.935 1.00 15.38 47 ILE B O 1
ATOM 2154 N N . SER B 1 67 ? 52.886 39.402 41.796 1.00 16.26 48 SER B N 1
ATOM 2155 C CA . SER B 1 67 ? 52.688 39.783 43.217 1.00 16.41 48 SER B CA 1
ATOM 2156 C C . SER B 1 67 ? 53.794 40.714 43.721 1.00 16.16 48 SER B C 1
ATOM 2157 O O . SER B 1 67 ? 54.862 40.805 43.102 1.00 16.85 48 SER B O 1
ATOM 2160 N N . PRO B 1 68 ? 53.545 41.425 44.843 1.00 16.37 49 PRO B N 1
ATOM 2161 C CA . PRO B 1 68 ? 54.553 42.304 45.438 1.00 16.41 49 PRO B CA 1
ATOM 2162 C C . PRO B 1 68 ? 55.911 41.662 45.706 1.00 16.36 49 PRO B C 1
ATOM 2163 O O . PRO B 1 68 ? 56.938 42.349 45.615 1.00 16.75 49 PRO B O 1
ATOM 2167 N N . ASP B 1 69 ? 55.926 40.362 46.015 1.00 18.51 50 ASP B N 1
ATOM 2168 C CA . ASP B 1 69 ? 57.202 39.654 46.196 1.00 18.98 50 ASP B CA 1
ATOM 2169 C C . ASP B 1 69 ? 57.974 39.430 44.887 1.00 19.09 50 ASP B C 1
ATOM 2170 O O . ASP B 1 69 ? 59.054 38.843 44.898 1.00 19.56 50 ASP B O 1
ATOM 2175 N N . GLN B 1 70 ? 57.410 39.889 43.770 1.00 17.82 51 GLN B N 1
ATOM 2176 C CA . GLN B 1 70 ? 58.090 39.860 42.491 1.00 17.38 51 GLN B CA 1
ATOM 2177 C C . GLN B 1 70 ? 58.376 41.273 41.953 1.00 16.49 51 GLN B C 1
ATOM 2178 O O . GLN B 1 70 ? 58.834 41.404 40.804 1.00 16.17 51 GLN B O 1
ATOM 2184 N N . TYR B 1 71 ? 58.145 42.310 42.767 1.00 16.05 52 TYR B N 1
ATOM 2185 C CA . TYR B 1 71 ? 58.274 43.711 42.310 1.00 15.81 52 TYR B CA 1
ATOM 2186 C C . TYR B 1 71 ? 59.691 44.140 41.905 1.00 16.91 52 TYR B C 1
ATOM 2187 O O . TYR B 1 71 ? 59.866 45.183 41.246 1.00 17.67 52 TYR B O 1
ATOM 2196 N N . THR B 1 72 ? 60.696 43.367 42.313 1.00 17.62 53 THR B N 1
ATOM 2197 C CA . THR B 1 72 ? 62.087 43.659 41.930 1.00 18.39 53 THR B CA 1
ATOM 2198 C C . THR B 1 72 ? 62.621 42.716 40.865 1.00 18.72 53 THR B C 1
ATOM 2199 O O . THR B 1 72 ? 63.836 42.763 40.569 1.00 19.65 53 THR B O 1
ATOM 2203 N N . THR B 1 73 ? 61.739 41.874 40.305 1.00 17.60 54 THR B N 1
ATOM 2204 C CA . THR B 1 73 ? 62.105 40.875 39.284 1.00 17.41 54 THR B CA 1
ATOM 2205 C C . THR B 1 73 ? 61.693 41.317 37.872 1.00 16.96 54 THR B C 1
ATOM 2206 O O . THR B 1 73 ? 60.776 42.120 37.717 1.00 16.49 54 THR B O 1
ATOM 2210 N N . PRO B 1 74 ? 62.369 40.804 36.826 1.00 15.95 55 PRO B N 1
ATOM 2211 C CA . PRO B 1 74 ? 61.996 41.137 35.437 1.00 15.77 55 PRO B CA 1
ATOM 2212 C C . PRO B 1 74 ? 60.538 40.884 35.065 1.00 14.01 55 PRO B C 1
ATOM 2213 O O . PRO B 1 74 ? 60.040 41.545 34.149 1.00 14.99 55 PRO B O 1
ATOM 2217 N N . ASP B 1 75 ? 59.841 39.978 35.766 1.00 13.68 56 ASP B N 1
ATOM 2218 C CA . ASP B 1 75 ? 58.438 39.713 35.406 1.00 14.06 56 ASP B CA 1
ATOM 2219 C C . ASP B 1 75 ? 57.526 40.940 35.608 1.00 13.10 56 ASP B C 1
ATOM 2220 O O . ASP B 1 75 ? 56.467 41.015 34.997 1.00 12.83 56 ASP B O 1
ATOM 2225 N N . ILE B 1 76 ? 57.929 41.887 36.452 1.00 13.14 57 ILE B N 1
ATOM 2226 C CA . ILE B 1 76 ? 57.108 43.095 36.646 1.00 12.93 57 ILE B CA 1
ATOM 2227 C C . ILE B 1 76 ? 57.176 44.042 35.409 1.00 13.44 57 ILE B C 1
ATOM 2228 O O . ILE B 1 76 ? 56.348 44.949 35.272 1.00 13.84 57 ILE B O 1
ATOM 2233 N N . VAL B 1 77 ? 58.168 43.873 34.530 1.00 12.99 58 VAL B N 1
ATOM 2234 C CA . VAL B 1 77 ? 58.280 44.831 33.414 1.00 12.84 58 VAL B CA 1
ATOM 2235 C C . VAL B 1 77 ? 57.061 44.703 32.466 1.00 13.22 58 VAL B C 1
ATOM 2236 O O . VAL B 1 77 ? 56.316 45.686 32.242 1.00 12.27 58 VAL B O 1
ATOM 2240 N N . CYS B 1 78 ? 56.883 43.516 31.882 1.00 12.90 59 CYS B N 1
ATOM 2241 C CA . CYS B 1 78 ? 55.824 43.276 30.893 1.00 12.77 59 CYS B CA 1
ATOM 2242 C C . CYS B 1 78 ? 55.138 41.921 31.091 1.00 12.44 59 CYS B C 1
ATOM 2243 O O . CYS B 1 78 ? 54.563 41.370 30.149 1.00 12.96 59 CYS B O 1
ATOM 2246 N N . HIS B 1 79 ? 55.176 41.410 32.330 1.00 12.32 60 HIS B N 1
ATOM 2247 C CA . HIS B 1 79 ? 54.523 40.172 32.739 1.00 12.53 60 HIS B CA 1
ATOM 2248 C C . HIS B 1 79 ? 55.441 38.948 32.503 1.00 13.15 60 HIS B C 1
ATOM 2249 O O . HIS B 1 79 ? 56.587 39.092 32.055 1.00 12.66 60 HIS B O 1
ATOM 2256 N N . LYS B 1 80 ? 54.951 37.759 32.829 1.00 13.62 61 LYS B N 1
ATOM 2257 C CA . LYS B 1 80 ? 55.813 36.581 32.984 1.00 14.77 61 LYS B CA 1
ATOM 2258 C C . LYS B 1 80 ? 56.615 36.200 31.733 1.00 14.78 61 LYS B C 1
ATOM 2259 O O . LYS B 1 80 ? 56.045 35.905 30.677 1.00 14.59 61 LYS B O 1
ATOM 2265 N N . ASN B 1 81 ? 57.945 36.211 31.905 1.00 14.82 62 ASN B N 1
ATOM 2266 C CA . ASN B 1 81 ? 58.914 35.845 30.856 1.00 15.84 62 ASN B CA 1
ATOM 2267 C C . ASN B 1 81 ? 58.597 36.521 29.525 1.00 15.90 62 ASN B C 1
ATOM 2268 O O . ASN B 1 81 ? 58.747 35.930 28.454 1.00 16.35 62 ASN B O 1
ATOM 2273 N N . ALA B 1 82 ? 58.176 37.786 29.602 1.00 15.13 63 ALA B N 1
ATOM 2274 C CA . ALA B 1 82 ? 57.705 38.495 28.436 1.00 15.14 63 ALA B CA 1
ATOM 2275 C C . ALA B 1 82 ? 58.837 38.848 27.477 1.00 14.74 63 ALA B C 1
ATOM 2276 O O . ALA B 1 82 ? 59.998 39.038 27.895 1.00 15.66 63 ALA B O 1
ATOM 2278 N N . ALA B 1 83 ? 58.451 38.971 26.206 1.00 15.88 64 ALA B N 1
ATOM 2279 C CA . ALA B 1 83 ? 59.349 39.358 25.120 1.00 16.23 64 ALA B CA 1
ATOM 2280 C C . ALA B 1 83 ? 58.610 40.266 24.142 1.00 16.26 64 ALA B C 1
ATOM 2281 O O . ALA B 1 83 ? 57.373 40.168 23.991 1.00 16.31 64 ALA B O 1
ATOM 2283 N N . PRO B 1 84 ? 59.345 41.176 23.486 1.00 16.68 65 PRO B N 1
ATOM 2284 C CA . PRO B 1 84 ? 58.736 42.154 22.600 1.00 16.91 65 PRO B CA 1
ATOM 2285 C C . PRO B 1 84 ? 57.911 41.577 21.455 1.00 17.17 65 PRO B C 1
ATOM 2286 O O . PRO B 1 84 ? 58.264 40.528 20.891 1.00 17.25 65 PRO B O 1
ATOM 2290 N N . GLY B 1 85 ? 56.837 42.282 21.110 1.00 17.28 66 GLY B N 1
ATOM 2291 C CA . GLY B 1 85 ? 56.069 41.989 19.893 1.00 17.97 66 GLY B CA 1
ATOM 2292 C C . GLY B 1 85 ? 57.010 42.100 18.690 1.00 18.30 66 GLY B C 1
ATOM 2293 O O . GLY B 1 85 ? 57.978 42.873 18.734 1.00 18.40 66 GLY B O 1
ATOM 2294 N N . ALA B 1 86 ? 56.729 41.299 17.655 1.00 19.10 67 ALA B N 1
ATOM 2295 C CA . ALA B 1 86 ? 57.572 41.238 16.447 1.00 20.67 67 ALA B CA 1
ATOM 2296 C C . ALA B 1 86 ? 57.420 42.460 15.539 1.00 21.22 67 ALA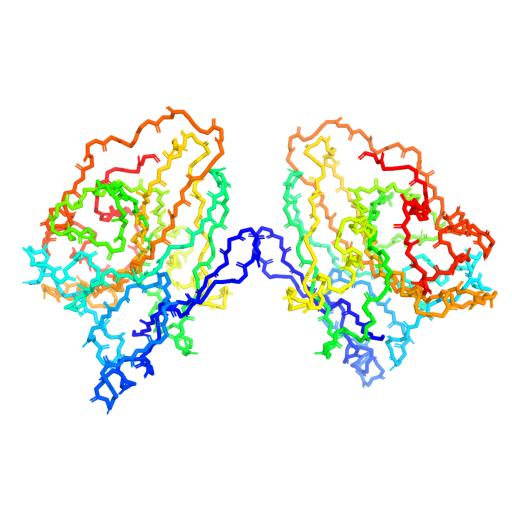 B C 1
ATOM 2297 O O . ALA B 1 86 ? 58.260 42.695 14.648 1.00 21.66 67 ALA B O 1
ATOM 2299 N N . ILE B 1 87 ? 56.339 43.210 15.734 1.00 20.57 68 ILE B N 1
ATOM 2300 C CA . ILE B 1 87 ? 56.054 44.432 14.988 1.00 20.46 68 ILE B CA 1
ATOM 2301 C C . ILE B 1 87 ? 55.590 45.517 15.952 1.00 20.82 68 ILE B C 1
ATOM 2302 O O . ILE B 1 87 ? 55.422 45.281 17.164 1.00 20.09 68 ILE B O 1
ATOM 2307 N N . SER B 1 88 ? 55.387 46.709 15.418 1.00 20.56 69 SER B N 1
ATOM 2308 C CA . SER B 1 88 ? 54.916 47.824 16.217 1.00 21.31 69 SER B CA 1
ATOM 2309 C C . SER B 1 88 ? 53.690 48.431 15.565 1.00 22.02 69 SER B C 1
ATOM 2310 O O . SER B 1 88 ? 53.552 48.401 14.333 1.00 23.21 69 SER B O 1
ATOM 2313 N N . ALA B 1 89 ? 52.773 48.919 16.396 1.00 22.04 70 ALA B N 1
ATOM 2314 C CA . ALA B 1 89 ? 51.656 49.746 15.927 1.00 21.78 70 ALA B CA 1
ATOM 2315 C C . ALA B 1 89 ? 52.155 51.167 15.661 1.00 21.26 70 ALA B C 1
ATOM 2316 O O . ALA B 1 89 ? 53.332 51.495 15.882 1.00 21.26 70 ALA B O 1
ATOM 2318 N N . THR B 1 90 ? 51.256 52.026 15.189 1.00 22.25 71 THR B N 1
ATOM 2319 C CA . THR B 1 90 ? 51.627 53.423 14.968 1.00 23.22 71 THR B CA 1
ATOM 2320 C C . THR B 1 90 ? 50.514 54.409 15.354 1.00 22.83 71 THR B C 1
ATOM 2321 O O . THR B 1 90 ? 49.339 54.112 15.183 1.00 23.61 71 THR B O 1
ATOM 2325 N N . ALA B 1 91 ? 50.898 55.552 15.913 1.00 23.26 72 ALA B N 1
ATOM 2326 C CA . ALA B 1 91 ? 49.925 56.540 16.409 1.00 24.05 72 ALA B CA 1
ATOM 2327 C C . ALA B 1 91 ? 50.455 57.964 16.454 1.00 24.68 72 ALA B C 1
ATOM 2328 O O . ALA B 1 91 ? 51.557 58.198 16.921 1.00 24.90 72 ALA B O 1
ATOM 2330 N N . ALA B 1 92 ? 49.653 58.922 15.982 1.00 26.30 73 ALA B N 1
ATOM 2331 C CA . ALA B 1 92 ? 49.976 60.328 16.172 1.00 26.40 73 ALA B CA 1
ATOM 2332 C C . ALA B 1 92 ? 49.922 60.666 17.660 1.00 26.11 73 ALA B C 1
ATOM 2333 O O . ALA B 1 92 ? 49.028 60.188 18.359 1.00 26.04 73 ALA B O 1
ATOM 2335 N N . ALA B 1 93 ? 50.867 61.465 18.152 1.00 26.37 74 ALA B N 1
ATOM 2336 C CA . ALA B 1 93 ? 50.747 62.044 19.492 1.00 26.59 74 ALA B CA 1
ATOM 2337 C C . ALA B 1 93 ? 49.392 62.754 19.617 1.00 26.81 74 ALA B C 1
ATOM 2338 O O . ALA B 1 93 ? 48.960 63.447 18.685 1.00 27.71 74 ALA B O 1
ATOM 2340 N N . GLY B 1 94 ? 48.712 62.563 20.745 1.00 26.45 75 GLY B N 1
ATOM 2341 C CA . GLY B 1 94 ? 47.345 63.064 20.927 1.00 26.11 75 GLY B CA 1
ATOM 2342 C C . GLY B 1 94 ? 46.245 62.044 20.669 1.00 25.72 75 GLY B C 1
ATOM 2343 O O . GLY B 1 94 ? 45.093 62.277 21.048 1.00 26.47 75 GLY B O 1
ATOM 2344 N N . SER B 1 95 ? 46.596 60.914 20.037 1.00 25.69 76 SER B N 1
ATOM 2345 C CA . SER B 1 95 ? 45.651 59.827 19.732 1.00 25.67 76 SER B CA 1
ATOM 2346 C C . SER B 1 95 ? 45.168 59.093 20.978 1.00 25.00 76 SER B C 1
ATOM 2347 O O . SER B 1 95 ? 45.896 59.017 21.978 1.00 25.27 76 SER B O 1
ATOM 2350 N N . ASN B 1 96 ? 43.957 58.538 20.900 1.00 24.30 77 ASN B N 1
ATOM 2351 C CA . ASN B 1 96 ? 43.427 57.686 21.953 1.00 24.10 77 ASN B CA 1
ATOM 2352 C C . ASN B 1 96 ? 43.661 56.214 21.655 1.00 23.11 77 ASN B C 1
ATOM 2353 O O . ASN B 1 96 ? 43.298 55.718 20.591 1.00 23.39 77 ASN B O 1
ATOM 2358 N N . ILE B 1 97 ? 44.270 55.518 22.613 1.00 21.88 78 ILE B N 1
ATOM 2359 C CA . ILE B 1 97 ? 44.384 54.062 22.563 1.00 20.70 78 ILE B CA 1
ATOM 2360 C C . ILE B 1 97 ? 43.232 53.545 23.410 1.00 19.95 78 ILE B C 1
ATOM 2361 O O . ILE B 1 97 ? 42.964 54.100 24.476 1.00 20.64 78 ILE B O 1
ATOM 2366 N N . VAL B 1 98 ? 42.533 52.522 22.947 1.00 18.73 79 VAL B N 1
ATOM 2367 C CA . VAL B 1 98 ? 41.580 51.824 23.803 1.00 18.10 79 VAL B CA 1
ATOM 2368 C C . VAL B 1 98 ? 41.996 50.358 23.936 1.00 17.66 79 VAL B C 1
ATOM 2369 O O . VAL B 1 98 ? 41.906 49.585 22.967 1.00 17.96 79 VAL B O 1
ATOM 2373 N N . PHE B 1 99 ? 42.474 50.004 25.131 1.00 16.88 80 PHE B N 1
ATOM 2374 C CA . PHE B 1 99 ? 42.853 48.616 25.437 1.00 16.32 80 PHE B CA 1
ATOM 2375 C C . PHE B 1 99 ? 41.635 47.744 25.711 1.00 16.89 80 PHE B C 1
ATOM 2376 O O . PHE B 1 99 ? 40.784 48.100 26.529 1.00 17.87 80 PHE B O 1
ATOM 2384 N N . GLN B 1 100 ? 41.563 46.591 25.044 1.00 16.20 81 GLN B N 1
ATOM 2385 C CA . GLN B 1 100 ? 40.449 45.649 25.246 1.00 15.62 81 GLN B CA 1
ATOM 2386 C C . GLN B 1 100 ? 40.921 44.392 25.970 1.00 16.28 81 GLN B C 1
ATOM 2387 O O . GLN B 1 100 ? 41.718 43.592 25.422 1.00 16.48 81 GLN B O 1
ATOM 2393 N N . TRP B 1 101 ? 40.414 44.212 27.184 1.00 16.35 82 TRP B N 1
ATOM 2394 C CA . TRP B 1 101 ? 40.756 43.080 28.038 1.00 15.94 82 TRP B CA 1
ATOM 2395 C C . TRP B 1 101 ? 39.798 41.903 27.802 1.00 17.30 82 TRP B C 1
ATOM 2396 O O . TRP B 1 101 ? 38.635 42.115 27.413 1.00 17.18 82 TRP B O 1
ATOM 2407 N N . GLY B 1 102 ? 40.255 40.684 28.093 1.00 17.17 83 GLY B N 1
ATOM 2408 C CA . GLY B 1 102 ? 39.439 39.486 27.908 1.00 18.12 83 GLY B CA 1
ATOM 2409 C C . GLY B 1 102 ? 40.243 38.227 28.184 1.00 18.92 83 GLY B C 1
ATOM 2410 O O . GLY B 1 102 ? 41.363 38.307 28.721 1.00 18.83 83 GLY B O 1
ATOM 2411 N N . PRO B 1 103 ? 39.709 37.058 27.796 1.00 19.65 84 PRO B N 1
ATOM 2412 C CA . PRO B 1 103 ? 38.453 36.839 27.056 1.00 21.01 84 PRO B CA 1
ATOM 2413 C C . PRO B 1 103 ? 37.146 37.072 27.853 1.00 22.14 84 PRO B C 1
ATOM 2414 O O . PRO B 1 103 ? 36.131 37.443 27.259 1.00 24.82 84 PRO B O 1
ATOM 2418 N N . GLY B 1 104 ? 37.179 36.862 29.168 1.00 21.84 85 GLY B N 1
ATOM 2419 C CA . GLY B 1 104 ? 35.991 36.986 30.010 1.00 21.20 85 GLY B CA 1
ATOM 2420 C C . GLY B 1 104 ? 35.829 38.380 30.594 1.00 21.42 85 GLY B C 1
ATOM 2421 O O . GLY B 1 104 ? 36.687 39.242 30.406 1.00 20.25 85 GLY B O 1
ATOM 2422 N N . VAL B 1 105 ? 34.698 38.610 31.257 1.00 20.21 86 VAL B N 1
ATOM 2423 C CA . VAL B 1 105 ? 34.477 39.865 31.978 1.00 20.15 86 VAL B CA 1
ATOM 2424 C C . VAL B 1 105 ? 35.535 39.997 33.075 1.00 19.24 86 VAL B C 1
ATOM 2425 O O . VAL B 1 105 ? 35.783 39.041 33.808 1.00 19.03 86 VAL B O 1
ATOM 2429 N N . TRP B 1 106 ? 36.145 41.183 33.182 1.00 18.34 87 TRP B N 1
ATOM 2430 C CA . TRP B 1 106 ? 37.152 41.427 34.210 1.00 17.91 87 TRP B CA 1
ATOM 2431 C C . TRP B 1 106 ? 36.544 41.134 35.597 1.00 18.30 87 TRP B C 1
ATOM 2432 O O . TRP B 1 106 ? 35.475 41.687 35.927 1.00 18.88 87 TRP B O 1
ATOM 2443 N N . PRO B 1 107 ? 37.163 40.217 36.371 1.00 18.08 88 PRO B N 1
ATOM 2444 C CA . PRO B 1 107 ? 36.557 39.792 37.632 1.00 18.51 88 PRO B CA 1
ATOM 2445 C C . PRO B 1 107 ? 36.621 40.702 38.867 1.00 18.63 88 PRO B C 1
ATOM 2446 O O . PRO B 1 107 ? 36.198 40.253 39.942 1.00 18.93 88 PRO B O 1
ATOM 2450 N N . HIS B 1 108 ? 37.301 41.858 38.822 1.00 17.75 89 HIS B N 1
ATOM 2451 C CA . HIS B 1 108 ? 38.106 42.398 39.932 1.00 17.71 89 HIS B CA 1
ATOM 2452 C C . HIS B 1 108 ? 37.633 43.875 39.942 1.00 17.36 89 HIS B C 1
ATOM 2453 O O . HIS B 1 108 ? 38.108 44.682 39.154 1.00 16.80 89 HIS B O 1
ATOM 2460 N N . PRO B 1 109 ? 36.622 44.221 40.775 1.00 17.49 90 PRO B N 1
ATOM 2461 C CA . PRO B 1 109 ? 36.093 45.595 40.779 1.00 17.49 90 PRO B CA 1
ATOM 2462 C C . PRO B 1 109 ? 36.818 46.615 41.667 1.00 17.19 90 PRO B C 1
ATOM 2463 O O . PRO B 1 109 ? 36.422 47.797 41.686 1.00 17.95 90 PRO B O 1
ATOM 2467 N N . TYR B 1 110 ? 37.826 46.170 42.416 1.00 16.91 91 TYR B N 1
ATOM 2468 C CA . TYR B 1 110 ? 38.582 47.027 43.322 1.00 16.87 91 TYR B CA 1
ATOM 2469 C C . TYR B 1 110 ? 39.986 47.287 42.782 1.00 16.94 91 TYR B C 1
ATOM 2470 O O . TYR B 1 110 ? 40.732 46.335 42.488 1.00 16.37 91 TYR B O 1
ATOM 2479 N N . GLY B 1 111 ? 40.354 48.562 42.711 1.00 15.09 92 GLY B N 1
ATOM 2480 C CA . GLY B 1 111 ? 41.739 48.920 42.395 1.00 14.92 92 GLY B CA 1
ATOM 2481 C C . GLY B 1 111 ? 41.897 49.931 41.279 1.00 13.71 92 GLY B C 1
ATOM 2482 O O . GLY B 1 111 ? 41.005 50.122 40.447 1.00 14.36 92 GLY B O 1
ATOM 2483 N N . PRO B 1 112 ? 43.081 50.562 41.243 1.00 13.75 93 PRO B N 1
ATOM 2484 C CA . PRO B 1 112 ? 43.392 51.581 40.228 1.00 13.80 93 PRO B CA 1
ATOM 2485 C C . PRO B 1 112 ? 43.868 50.991 38.887 1.00 13.94 93 PRO B C 1
ATOM 2486 O O . PRO B 1 112 ? 44.108 49.788 38.773 1.00 14.67 93 PRO B O 1
ATOM 2490 N N . ILE B 1 113 ? 43.932 51.870 37.892 1.00 13.10 94 ILE B N 1
ATOM 2491 C CA . ILE B 1 113 ? 44.430 51.549 36.566 1.00 13.10 94 ILE B CA 1
ATOM 2492 C C . ILE B 1 113 ? 45.483 52.604 36.198 1.00 13.87 94 ILE B C 1
ATOM 2493 O O . ILE B 1 113 ? 45.222 53.816 36.305 1.00 14.34 94 ILE B O 1
ATOM 2498 N N . VAL B 1 114 ? 46.665 52.137 35.754 1.00 12.47 95 VAL B N 1
ATOM 2499 C CA . VAL B 1 114 ? 47.767 53.052 35.407 1.00 13.03 95 VAL B CA 1
ATOM 2500 C C . VAL B 1 114 ? 48.411 52.641 34.074 1.00 13.36 95 VAL B C 1
ATOM 2501 O O . VAL B 1 114 ? 48.402 51.469 33.717 1.00 14.84 95 VAL B O 1
ATOM 2505 N N . THR B 1 115 ? 48.943 53.615 33.342 1.00 13.77 96 THR B N 1
ATOM 2506 C CA . THR B 1 115 ? 49.607 53.318 32.068 1.00 13.54 96 THR B CA 1
ATOM 2507 C C . THR B 1 115 ? 50.875 54.171 31.996 1.00 13.22 96 THR B C 1
ATOM 2508 O O . THR B 1 115 ? 50.871 55.357 32.357 1.00 13.60 96 THR B O 1
ATOM 2512 N N . TYR B 1 116 ? 51.948 53.512 31.565 1.00 13.45 97 TYR B N 1
ATOM 2513 C CA . TYR B 1 116 ? 53.283 54.111 31.417 1.00 13.59 97 TYR B CA 1
ATOM 2514 C C . TYR B 1 116 ? 53.742 54.027 29.955 1.00 13.54 97 TYR B C 1
ATOM 2515 O O . TYR B 1 116 ? 53.248 53.195 29.164 1.00 13.07 97 TYR B O 1
ATOM 2524 N N . VAL B 1 117 ? 54.746 54.840 29.637 1.00 14.50 98 VAL B N 1
ATOM 2525 C CA . VAL B 1 117 ? 55.409 54.784 28.322 1.00 14.73 98 VAL B CA 1
ATOM 2526 C C . VAL B 1 117 ? 56.923 54.791 28.539 1.00 14.33 98 VAL B C 1
ATOM 2527 O O . VAL B 1 117 ? 57.414 55.403 29.480 1.00 14.79 98 VAL B O 1
ATOM 2531 N N . VAL B 1 118 ? 57.630 54.048 27.687 1.00 14.95 99 VAL B N 1
ATOM 2532 C CA . VAL B 1 118 ? 59.104 54.094 27.661 1.00 16.82 99 VAL B CA 1
ATOM 2533 C C . VAL B 1 118 ? 59.575 54.156 26.214 1.00 16.15 99 VAL B C 1
ATOM 2534 O O . VAL B 1 118 ? 58.976 53.555 25.332 1.00 15.65 99 VAL B O 1
ATOM 2538 N N . GLU B 1 119 ? 60.675 54.872 25.997 1.00 17.56 100 GLU B N 1
ATOM 2539 C CA . GLU B 1 119 ? 61.318 54.884 24.676 1.00 18.26 100 GLU B CA 1
ATOM 2540 C C . GLU B 1 119 ? 62.313 53.716 24.515 1.00 18.78 100 GLU B C 1
ATOM 2541 O O . GLU B 1 119 ? 63.004 53.333 25.467 1.00 18.75 100 GLU B O 1
ATOM 2547 N N . CYS B 1 120 ? 62.393 53.192 23.292 1.00 18.95 101 CYS B N 1
ATOM 2548 C CA . CYS B 1 120 ? 63.381 52.169 22.915 1.00 19.75 101 CYS B CA 1
ATOM 2549 C C . CYS B 1 120 ? 64.594 52.798 22.243 1.00 21.22 101 CYS B C 1
ATOM 2550 O O . CYS B 1 120 ? 64.433 53.718 21.440 1.00 20.90 101 CYS B O 1
ATOM 2553 N N . SER B 1 121 ? 65.769 52.287 22.592 1.00 22.21 102 SER B N 1
ATOM 2554 C CA . SER B 1 121 ? 66.982 52.513 21.817 1.00 24.13 102 SER B CA 1
ATOM 2555 C C . SER B 1 121 ? 66.890 51.512 20.659 1.00 24.77 102 SER B C 1
ATOM 2556 O O . SER B 1 121 ? 66.897 50.293 20.888 1.00 25.92 102 SER B O 1
ATOM 2559 N N . GLY B 1 122 ? 66.764 52.012 19.431 1.00 25.70 103 GLY B N 1
ATOM 2560 C CA . GLY B 1 122 ? 66.522 51.155 18.261 1.00 25.71 103 GLY B CA 1
ATOM 2561 C C . GLY B 1 122 ? 65.072 50.704 18.180 1.00 26.00 103 GLY B C 1
ATOM 2562 O O . GLY B 1 122 ? 64.180 51.388 18.695 1.00 27.14 103 GLY B O 1
ATOM 2563 N N . SER B 1 123 ? 64.834 49.568 17.529 1.00 24.73 104 SER B N 1
ATOM 2564 C CA . SER B 1 123 ? 63.487 49.032 17.377 1.00 23.37 104 SER B CA 1
ATOM 2565 C C . SER B 1 123 ? 63.006 48.462 18.697 1.00 21.81 104 SER B C 1
ATOM 2566 O O . SER B 1 123 ? 63.754 47.759 19.367 1.00 21.43 104 SER B O 1
ATOM 2569 N N . CYS B 1 124 ? 61.754 48.747 19.049 1.00 22.09 105 CYS B N 1
ATOM 2570 C CA . CYS B 1 124 ? 61.166 48.093 20.221 1.00 22.34 105 CYS B CA 1
ATOM 2571 C C . CYS B 1 124 ? 61.029 46.574 20.029 1.00 22.47 105 CYS B C 1
ATOM 2572 O O . CYS B 1 124 ? 60.912 45.831 21.001 1.00 22.28 105 CYS B O 1
ATOM 2575 N N . THR B 1 125 ? 61.056 46.105 18.783 1.00 22.48 106 THR B N 1
ATOM 2576 C CA . THR B 1 125 ? 60.901 44.686 18.498 1.00 23.22 106 THR B CA 1
ATOM 2577 C C . THR B 1 125 ? 62.108 43.864 18.970 1.00 23.37 106 THR B C 1
ATOM 2578 O O . THR B 1 125 ? 62.022 42.637 19.038 1.00 24.26 106 THR B O 1
ATOM 2582 N N . THR B 1 126 ? 63.220 44.540 19.280 1.00 23.71 107 THR B N 1
ATOM 2583 C CA . THR B 1 126 ? 64.451 43.858 19.722 1.00 23.91 107 THR B CA 1
ATOM 2584 C C . THR B 1 126 ? 65.086 44.441 20.993 1.00 24.11 107 THR B C 1
ATOM 2585 O O . THR B 1 126 ? 66.255 44.181 21.303 1.00 24.73 107 THR B O 1
ATOM 2589 N N . VAL B 1 127 ? 64.300 45.209 21.748 1.00 22.70 108 VAL B N 1
ATOM 2590 C CA . VAL B 1 127 ? 64.786 45.838 22.961 1.00 21.86 108 VAL B CA 1
ATOM 2591 C C . VAL B 1 127 ? 65.021 44.838 24.100 1.00 21.40 108 VAL B C 1
ATOM 2592 O O . VAL B 1 127 ? 64.379 43.782 24.129 1.00 21.53 108 VAL B O 1
ATOM 2596 N N . ASN B 1 128 ? 65.979 45.152 24.978 1.00 20.45 109 ASN B N 1
ATOM 2597 C CA . ASN B 1 128 ? 66.169 44.477 26.257 1.00 20.28 109 ASN B CA 1
ATOM 2598 C C . ASN B 1 128 ? 65.229 45.155 27.260 1.00 18.34 109 ASN B C 1
ATOM 2599 O O . ASN B 1 128 ? 65.475 46.302 27.680 1.00 18.58 109 ASN B O 1
ATOM 2604 N N . LYS B 1 129 ? 64.165 44.439 27.659 1.00 18.02 110 LYS B N 1
ATOM 2605 C CA . LYS B 1 129 ? 63.124 45.036 28.520 1.00 16.69 110 LYS B CA 1
ATOM 2606 C C . LYS B 1 129 ? 63.650 45.591 29.850 1.00 17.55 110 LYS B C 1
ATOM 2607 O O . LYS B 1 129 ? 63.077 46.520 30.438 1.00 16.79 110 LYS B O 1
ATOM 2613 N N . ASN B 1 130 ? 64.740 44.996 30.334 1.00 16.77 111 ASN B N 1
ATOM 2614 C CA . ASN B 1 130 ? 65.311 45.366 31.604 1.00 18.27 111 ASN B CA 1
ATOM 2615 C C . ASN B 1 130 ? 65.950 46.759 31.589 1.00 18.59 111 ASN B C 1
ATOM 2616 O O . ASN B 1 130 ? 66.185 47.340 32.631 1.00 19.79 111 ASN B O 1
ATOM 2621 N N . ASN B 1 131 ? 66.174 47.288 30.386 1.00 18.73 112 ASN B N 1
ATOM 2622 C CA . ASN B 1 131 ? 66.745 48.628 30.232 1.00 19.23 112 ASN B CA 1
ATOM 2623 C C . ASN B 1 131 ? 65.699 49.721 29.977 1.00 18.69 112 ASN B C 1
ATOM 2624 O O . ASN B 1 131 ? 66.045 50.894 29.872 1.00 18.34 112 ASN B O 1
ATOM 2629 N N . LEU B 1 132 ? 64.419 49.335 29.880 1.00 16.66 113 LEU B N 1
ATOM 2630 C CA . LEU B 1 132 ? 63.342 50.317 29.672 1.00 16.10 113 LEU B CA 1
ATOM 2631 C C . LEU B 1 132 ? 63.122 51.159 30.941 1.00 16.27 113 LEU B C 1
ATOM 2632 O O . LEU B 1 132 ? 63.221 50.659 32.074 1.00 15.86 113 LEU B O 1
ATOM 2637 N N . ARG B 1 133 ? 62.839 52.440 30.749 1.00 14.24 114 ARG B N 1
ATOM 2638 C CA . ARG B 1 133 ? 62.587 53.356 31.872 1.00 15.70 114 ARG B CA 1
ATOM 2639 C C . ARG B 1 133 ? 61.228 54.016 31.653 1.00 15.08 114 ARG B C 1
ATOM 2640 O O . ARG B 1 133 ? 60.959 54.610 30.618 1.00 15.10 114 ARG B O 1
ATOM 2648 N N . TRP B 1 134 ? 60.348 53.881 32.652 1.00 14.37 115 TRP B N 1
ATOM 2649 C CA . TRP B 1 134 ? 58.915 54.164 32.455 1.00 14.11 115 TRP B CA 1
ATOM 2650 C C . TRP B 1 134 ? 58.503 55.516 32.994 1.00 13.87 115 TRP B C 1
ATOM 2651 O O . TRP B 1 134 ? 58.951 55.922 34.073 1.00 14.94 115 TRP B O 1
ATOM 2662 N N . VAL B 1 135 ? 57.641 56.180 32.220 1.00 13.82 116 VAL B N 1
ATOM 2663 C CA . VAL B 1 135 ? 57.019 57.462 32.578 1.00 14.75 116 VAL B CA 1
ATOM 2664 C C . VAL B 1 135 ? 55.499 57.288 32.636 1.00 14.63 116 VAL B C 1
ATOM 2665 O O . VAL B 1 135 ? 54.892 56.797 31.693 1.00 14.02 116 VAL B O 1
ATOM 2669 N N . LYS B 1 136 ? 54.903 57.636 33.781 1.00 15.25 117 LYS B N 1
ATOM 2670 C CA . LYS B 1 136 ? 53.448 57.502 33.951 1.00 15.78 117 LYS B CA 1
ATOM 2671 C C . LYS B 1 136 ? 52.723 58.532 33.090 1.00 16.41 117 LYS B C 1
ATOM 2672 O O . LYS B 1 136 ? 52.977 59.732 33.237 1.00 16.65 117 LYS B O 1
ATOM 2678 N N . ILE B 1 137 ? 51.809 58.076 32.243 1.00 16.12 118 ILE B N 1
ATOM 2679 C CA . ILE B 1 137 ? 51.001 58.996 31.409 1.00 17.01 118 ILE B CA 1
ATOM 2680 C C . ILE B 1 137 ? 49.492 58.970 31.713 1.00 16.63 118 ILE B C 1
ATOM 2681 O O . ILE B 1 137 ? 48.738 59.783 31.167 1.00 17.24 118 ILE B O 1
ATOM 2686 N N . GLN B 1 138 ? 49.057 58.034 32.563 1.00 16.16 119 GLN B N 1
ATOM 2687 C CA . GLN B 1 138 ? 47.622 57.908 32.919 1.00 16.27 119 GLN B CA 1
ATOM 2688 C C . GLN B 1 138 ? 47.492 57.213 34.269 1.00 16.28 119 GLN B C 1
ATOM 2689 O O . GLN B 1 138 ? 48.233 56.277 34.584 1.00 15.70 119 GLN B O 1
ATOM 2695 N N . GLU B 1 139 ? 46.568 57.705 35.093 1.00 16.30 120 GLU B N 1
ATOM 2696 C CA . GLU B 1 139 ? 46.271 57.033 36.335 1.00 16.58 120 GLU B CA 1
ATOM 2697 C C . GLU B 1 139 ? 44.844 57.368 36.745 1.00 17.22 120 GLU B C 1
ATOM 2698 O O . GLU B 1 139 ? 44.378 58.506 36.559 1.00 17.22 120 GLU B O 1
ATOM 2704 N N . ALA B 1 140 ? 44.175 56.372 37.312 1.00 16.59 121 ALA B N 1
ATOM 2705 C CA . ALA B 1 140 ? 42.787 56.536 37.814 1.00 16.56 121 ALA B CA 1
ATOM 2706 C C . ALA B 1 140 ? 42.641 55.636 39.021 1.00 16.59 121 ALA B C 1
ATOM 2707 O O . ALA B 1 140 ? 43.023 54.467 38.986 1.00 15.85 121 ALA B O 1
ATOM 2709 N N . GLY B 1 141 ? 42.063 56.187 40.092 1.00 16.91 122 GLY B N 1
ATOM 2710 C CA . GLY B 1 141 ? 41.932 55.487 41.361 1.00 17.07 122 GLY B CA 1
ATOM 2711 C C . GLY B 1 141 ? 40.464 55.271 41.699 1.00 17.68 122 GLY B C 1
ATOM 2712 O O . GLY B 1 141 ? 39.708 54.712 40.905 1.00 16.74 122 GLY B O 1
ATOM 2713 N N . ILE B 1 142 ? 40.082 55.758 42.878 1.00 17.89 123 ILE B N 1
ATOM 2714 C CA . ILE B 1 142 ? 38.694 55.687 43.358 1.00 18.77 123 ILE B CA 1
ATOM 2715 C C . ILE B 1 142 ? 38.059 57.092 43.316 1.00 18.85 123 ILE B C 1
ATOM 2716 O O . ILE B 1 142 ? 38.736 58.085 43.621 1.00 19.73 123 ILE B O 1
ATOM 2721 N N . ASN B 1 143 ? 36.804 57.167 42.874 1.00 19.08 124 ASN B N 1
ATOM 2722 C CA . ASN B 1 143 ? 36.037 58.422 42.916 1.00 18.92 124 ASN B CA 1
ATOM 2723 C C . ASN B 1 143 ? 35.547 58.530 44.355 1.00 19.26 124 ASN B C 1
ATOM 2724 O O . ASN B 1 143 ? 34.873 57.619 44.853 1.00 19.61 124 ASN B O 1
ATOM 2729 N N . TYR B 1 144 ? 35.933 59.602 45.040 1.00 19.98 125 TYR B N 1
ATOM 2730 C CA . TYR B 1 144 ? 35.704 59.668 46.490 1.00 21.01 125 TYR B CA 1
ATOM 2731 C C . TYR B 1 144 ? 34.212 59.811 46.813 1.00 20.32 125 TYR B C 1
ATOM 2732 O O . TYR B 1 144 ? 33.732 59.328 47.851 1.00 20.36 125 TYR B O 1
ATOM 2741 N N . ASN B 1 145 ? 33.491 60.462 45.917 1.00 19.90 126 ASN B N 1
ATOM 2742 C CA . ASN B 1 145 ? 32.052 60.668 46.137 1.00 19.04 126 ASN B CA 1
ATOM 2743 C C . ASN B 1 145 ? 31.144 59.468 45.850 1.00 19.91 126 ASN B C 1
ATOM 2744 O O . ASN B 1 145 ? 30.066 59.334 46.457 1.00 19.37 126 ASN B O 1
ATOM 2749 N N . THR B 1 146 ? 31.538 58.600 44.907 1.00 18.77 127 THR B N 1
ATOM 2750 C CA . THR B 1 146 ? 30.745 57.415 44.578 1.00 18.65 127 THR B CA 1
ATOM 2751 C C . THR B 1 146 ? 31.330 56.165 45.243 1.00 19.11 127 THR B C 1
ATOM 2752 O O . THR B 1 146 ? 30.636 55.143 45.395 1.00 20.10 127 THR B O 1
ATOM 2756 N N . GLN B 1 147 ? 32.606 56.261 45.637 1.00 18.80 128 GLN B N 1
ATOM 2757 C CA . GLN B 1 147 ? 33.405 55.148 46.178 1.00 19.73 128 GLN B CA 1
ATOM 2758 C C . GLN B 1 147 ? 33.591 54.025 45.136 1.00 19.60 128 GLN B C 1
ATOM 2759 O O . GLN B 1 147 ? 33.807 52.862 45.521 1.00 20.89 128 GLN B O 1
ATOM 2765 N N . VAL B 1 148 ? 33.504 54.381 43.848 1.00 19.00 129 VAL B N 1
ATOM 2766 C CA . VAL B 1 148 ? 33.673 53.409 42.746 1.00 18.52 129 VAL B CA 1
ATOM 2767 C C . VAL B 1 148 ? 35.094 53.503 42.174 1.00 18.42 129 VAL B C 1
ATOM 2768 O O . VAL B 1 148 ? 35.564 54.597 41.861 1.00 18.63 129 VAL B O 1
ATOM 2772 N N . TRP B 1 149 ? 35.755 52.340 42.068 1.00 17.71 130 TRP B N 1
ATOM 2773 C CA . TRP B 1 149 ? 37.111 52.237 41.482 1.00 17.37 130 TRP B CA 1
ATOM 2774 C C . TRP B 1 149 ? 37.152 52.186 39.954 1.00 16.46 130 TRP B C 1
ATOM 2775 O O . TRP B 1 149 ? 36.222 51.740 39.288 1.00 16.54 130 TRP B O 1
ATOM 2786 N N . ALA B 1 150 ? 38.301 52.595 39.412 1.00 17.17 131 ALA B N 1
ATOM 2787 C CA . ALA B 1 150 ? 38.552 52.500 37.977 1.00 15.98 131 ALA B CA 1
ATOM 2788 C C . ALA B 1 150 ? 38.253 51.108 37.392 1.00 15.49 131 ALA B C 1
ATOM 2789 O O . ALA B 1 150 ? 37.741 51.019 36.296 1.00 16.04 131 ALA B O 1
ATOM 2791 N N . GLN B 1 151 ? 38.630 50.041 38.095 1.00 15.68 132 GLN B N 1
ATOM 2792 C CA . GLN B 1 151 ? 38.392 48.691 37.561 1.00 15.16 132 GLN B CA 1
ATOM 2793 C C . GLN B 1 151 ? 36.897 48.333 37.474 1.00 15.87 132 GLN B C 1
ATOM 2794 O O . GLN B 1 151 ? 36.516 47.563 36.609 1.00 16.27 132 GLN B O 1
ATOM 2800 N N . GLN B 1 152 ? 36.069 48.884 38.375 1.00 17.05 133 GLN B N 1
ATOM 2801 C CA . GLN B 1 152 ? 34.625 48.758 38.193 1.00 18.12 133 GLN B CA 1
ATOM 2802 C C . GLN B 1 152 ? 34.165 49.495 36.927 1.00 17.82 133 GLN B C 1
ATOM 2803 O O . GLN B 1 152 ? 33.339 48.985 36.175 1.00 17.95 133 GLN B O 1
ATOM 2809 N N . ASP B 1 153 ? 34.714 50.689 36.689 1.00 17.19 134 ASP B N 1
ATOM 2810 C CA . ASP B 1 153 ? 34.402 51.431 35.465 1.00 17.79 134 ASP B CA 1
ATOM 2811 C C . ASP B 1 153 ? 34.811 50.609 34.231 1.00 17.83 134 ASP B C 1
ATOM 2812 O O . ASP B 1 153 ? 34.060 50.516 33.262 1.00 18.63 134 ASP B O 1
ATOM 2817 N N . LEU B 1 154 ? 35.980 49.966 34.304 1.00 17.86 135 LEU B N 1
ATOM 2818 C CA . LEU B 1 154 ? 36.436 49.041 33.256 1.00 18.65 135 LEU B CA 1
ATOM 2819 C C . LEU B 1 154 ? 35.391 47.965 32.953 1.00 18.53 135 LEU B C 1
ATOM 2820 O O . LEU B 1 154 ? 35.044 47.738 31.792 1.00 18.50 135 LEU B O 1
ATOM 2825 N N . ILE B 1 155 ? 34.890 47.320 34.009 1.00 18.37 136 ILE B N 1
ATOM 2826 C CA . ILE B 1 155 ? 33.818 46.303 33.894 1.00 19.87 136 ILE B CA 1
ATOM 2827 C C . ILE B 1 155 ? 32.564 46.893 33.205 1.00 20.25 136 ILE B C 1
ATOM 2828 O O . ILE B 1 155 ? 32.041 46.320 32.236 1.00 20.37 136 ILE B O 1
ATOM 2833 N N . ASN B 1 156 ? 32.120 48.053 33.686 1.00 21.47 137 ASN B N 1
ATOM 2834 C CA . ASN B 1 156 ? 30.940 48.728 33.125 1.00 22.59 137 ASN B CA 1
ATOM 2835 C C . ASN B 1 156 ? 31.129 49.187 31.683 1.00 23.21 137 ASN B C 1
ATOM 2836 O O . ASN B 1 156 ? 30.150 49.391 30.951 1.00 24.27 137 ASN B O 1
ATOM 2841 N N . GLN B 1 157 ? 32.385 49.394 31.282 1.00 23.28 138 GLN B N 1
ATOM 2842 C CA . GLN B 1 157 ? 32.724 49.849 29.932 1.00 23.33 138 GLN B CA 1
ATOM 2843 C C . GLN B 1 157 ? 33.019 48.703 28.965 1.00 22.54 138 GLN B C 1
ATOM 2844 O O . GLN B 1 157 ? 33.617 48.925 27.915 1.00 23.43 138 GLN B O 1
ATOM 2850 N N . GLY B 1 158 ? 32.613 47.487 29.307 1.00 21.17 139 GLY B N 1
ATOM 2851 C CA . GLY B 1 158 ? 32.818 46.362 28.388 1.00 21.25 139 GLY B CA 1
ATOM 2852 C C . GLY B 1 158 ? 34.285 45.991 28.258 1.00 20.27 139 GLY B C 1
ATOM 2853 O O . GLY B 1 158 ? 34.749 45.587 27.173 1.00 20.47 139 GLY B O 1
ATOM 2854 N N . ASN B 1 159 ? 34.995 46.101 29.380 1.00 19.09 140 ASN B N 1
ATOM 2855 C CA . ASN B 1 159 ? 36.389 45.633 29.491 1.00 18.63 140 ASN B CA 1
ATOM 2856 C C . ASN B 1 159 ? 37.344 46.488 28.668 1.00 19.07 140 ASN B C 1
ATOM 2857 O O . ASN B 1 159 ? 38.441 46.036 28.283 1.00 18.56 140 ASN B O 1
ATOM 2862 N N . LYS B 1 160 ? 36.945 47.728 28.405 1.00 18.46 141 LYS B N 1
ATOM 2863 C CA . LYS B 1 160 ? 37.730 48.645 27.589 1.00 19.16 141 LYS B CA 1
ATOM 2864 C C . LYS B 1 160 ? 38.245 49.804 28.439 1.00 19.40 141 LYS B C 1
ATOM 2865 O O . LYS B 1 160 ? 37.520 50.324 29.315 1.00 20.66 141 LYS B O 1
ATOM 2871 N N . TRP B 1 161 ? 39.492 50.208 28.189 1.00 18.47 142 TRP B N 1
ATOM 2872 C CA . TRP B 1 161 ? 40.092 51.369 28.868 1.00 18.10 142 TRP B CA 1
ATOM 2873 C C . TRP B 1 161 ? 40.766 52.325 27.901 1.00 17.85 142 TRP B C 1
ATOM 2874 O O . TRP B 1 161 ? 41.636 51.933 27.124 1.00 18.29 142 TRP B O 1
ATOM 2885 N N . THR B 1 162 ? 40.349 53.586 27.945 1.00 18.92 143 THR B N 1
ATOM 2886 C CA . THR B 1 162 ? 40.909 54.620 27.069 1.00 19.14 143 THR B CA 1
ATOM 2887 C C . THR B 1 162 ? 42.121 55.360 27.668 1.00 19.39 143 THR B C 1
ATOM 2888 O O . THR B 1 162 ? 42.092 55.806 28.820 1.00 20.38 143 THR B O 1
ATOM 2892 N N . VAL B 1 163 ? 43.180 55.510 26.867 1.00 19.14 144 VAL B N 1
ATOM 2893 C CA . VAL B 1 163 ? 44.390 56.216 27.291 1.00 19.05 144 VAL B CA 1
ATOM 2894 C C . VAL B 1 163 ? 44.855 57.156 26.171 1.00 20.30 144 VAL B C 1
ATOM 2895 O O . VAL B 1 163 ? 45.026 56.727 25.038 1.00 20.13 144 VAL B O 1
ATOM 2899 N N . LYS B 1 164 ? 45.063 58.421 26.506 1.00 20.97 145 LYS B N 1
ATOM 2900 C CA . LYS B 1 164 ? 45.489 59.407 25.519 1.00 22.58 145 LYS B CA 1
ATOM 2901 C C . LYS B 1 164 ? 47.010 59.461 25.480 1.00 22.03 145 LYS B C 1
ATOM 2902 O O . LYS B 1 164 ? 47.655 59.555 26.519 1.00 23.13 145 LYS B O 1
ATOM 2908 N N . ILE B 1 165 ? 47.575 59.411 24.282 1.00 22.54 146 ILE B N 1
ATOM 2909 C CA . ILE B 1 165 ? 49.005 59.659 24.113 1.00 23.12 146 ILE B CA 1
ATOM 2910 C C . ILE B 1 165 ? 49.234 61.169 24.194 1.00 23.68 146 ILE B C 1
ATOM 2911 O O . ILE B 1 165 ? 48.598 61.907 23.431 1.00 24.20 146 ILE B O 1
ATOM 2916 N N . PRO B 1 166 ? 50.103 61.634 25.116 1.00 24.20 147 PRO B N 1
ATOM 2917 C CA . PRO B 1 166 ? 50.313 63.076 25.273 1.00 24.59 147 PRO B CA 1
ATOM 2918 C C . PRO B 1 166 ? 50.630 63.756 23.948 1.00 25.41 147 PRO B C 1
ATOM 2919 O O . PRO B 1 166 ? 51.449 63.263 23.166 1.00 24.99 147 PRO B O 1
ATOM 2923 N N . SER B 1 167 ? 49.949 64.872 23.712 1.00 26.38 148 SER B N 1
ATOM 2924 C CA . SER B 1 167 ? 50.059 65.612 22.458 1.00 27.50 148 SER B CA 1
ATOM 2925 C C . SER B 1 167 ? 51.472 66.140 22.233 1.00 27.38 148 SER B C 1
ATOM 2926 O O . SER B 1 167 ? 51.915 66.289 21.085 1.00 27.60 148 SER B O 1
ATOM 2929 N N . SER B 1 168 ? 52.182 66.395 23.330 1.00 27.25 149 SER B N 1
ATOM 2930 C CA . SER B 1 168 ? 53.545 66.936 23.273 1.00 27.50 149 SER B CA 1
ATOM 2931 C C . SER B 1 168 ? 54.652 65.890 23.026 1.00 27.25 149 SER B C 1
ATOM 2932 O O . SER B 1 168 ? 55.806 66.257 22.814 1.00 27.41 149 SER B O 1
ATOM 2935 N N . LEU B 1 169 ? 54.315 64.598 23.094 1.00 26.17 150 LEU B N 1
ATOM 2936 C CA . LEU B 1 169 ? 55.325 63.536 22.932 1.00 25.54 150 LEU B CA 1
ATOM 2937 C C . LEU B 1 169 ? 55.966 63.488 21.537 1.00 25.23 150 LEU B C 1
ATOM 2938 O O . LEU B 1 169 ? 55.282 63.294 20.520 1.00 25.30 150 LEU B O 1
ATOM 2943 N N . ARG B 1 170 ? 57.284 63.645 21.499 1.00 25.58 151 ARG B N 1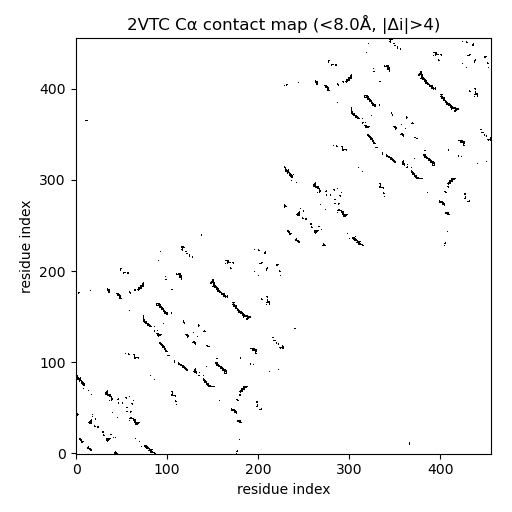
ATOM 2944 C CA . ARG B 1 170 ? 58.017 63.685 20.230 1.00 25.88 151 ARG B CA 1
ATOM 2945 C C . ARG B 1 170 ? 57.993 62.335 19.517 1.00 25.89 151 ARG B C 1
ATOM 2946 O O . ARG B 1 170 ? 57.891 61.276 20.176 1.00 24.91 151 ARG B O 1
ATOM 2954 N N . PRO B 1 171 ? 58.052 62.341 18.171 1.00 25.51 152 PRO B N 1
ATOM 2955 C CA . PRO B 1 171 ? 58.147 61.059 17.481 1.00 25.19 152 PRO B CA 1
ATOM 2956 C C . PRO B 1 171 ? 59.281 60.156 18.010 1.00 25.09 152 PRO B C 1
ATOM 2957 O O . PRO B 1 171 ? 60.344 60.649 18.454 1.00 25.45 152 PRO B O 1
ATOM 2961 N N . GLY B 1 172 ? 59.031 58.847 17.973 1.00 23.68 153 GLY B N 1
ATOM 2962 C CA . GLY B 1 172 ? 59.987 57.855 18.480 1.00 23.25 153 GLY B CA 1
ATOM 2963 C C . GLY B 1 172 ? 59.355 56.479 18.525 1.00 22.06 153 GLY B C 1
ATOM 2964 O O . GLY B 1 172 ? 58.159 56.326 18.221 1.00 22.57 153 GLY B O 1
ATOM 2965 N N . ASN B 1 173 ? 60.167 55.478 18.868 1.00 21.85 154 ASN B N 1
ATOM 2966 C CA . ASN B 1 173 ? 59.710 54.095 19.071 1.00 21.03 154 ASN B CA 1
ATOM 2967 C C . ASN B 1 173 ? 59.474 53.901 20.566 1.00 19.11 154 ASN B C 1
ATOM 2968 O O . ASN B 1 173 ? 60.404 54.042 21.362 1.00 19.51 154 ASN B O 1
ATOM 2973 N N . TYR B 1 174 ? 58.228 53.599 20.932 1.00 18.76 155 TYR B N 1
ATOM 2974 C CA . TYR B 1 174 ? 57.868 53.440 22.351 1.00 17.58 155 TYR B CA 1
ATOM 2975 C C . TYR B 1 174 ? 57.157 52.113 22.646 1.00 16.17 155 TYR B C 1
ATOM 2976 O O . TYR B 1 174 ? 56.579 51.475 21.759 1.00 15.37 155 TYR B O 1
ATOM 2985 N N . VAL B 1 175 ? 57.187 51.749 23.930 1.00 15.44 156 VAL B N 1
ATOM 2986 C CA . VAL B 1 175 ? 56.371 50.657 24.483 1.00 14.98 156 VAL B CA 1
ATOM 2987 C C . VAL B 1 175 ? 55.435 51.319 25.497 1.00 13.72 156 VAL B C 1
ATOM 2988 O O . VAL B 1 175 ? 55.875 52.174 26.276 1.00 13.81 156 VAL B O 1
ATOM 2992 N N . PHE B 1 176 ? 54.175 50.893 25.476 1.00 13.91 157 PHE B N 1
ATOM 2993 C CA . PHE B 1 176 ? 53.205 51.332 26.469 1.00 13.74 157 PHE B CA 1
ATOM 2994 C C . PHE B 1 176 ? 52.921 50.132 27.372 1.00 12.74 157 PHE B C 1
ATOM 2995 O O . PHE B 1 176 ? 52.684 49.010 26.887 1.00 13.66 157 PHE B O 1
ATOM 3003 N N . ARG B 1 177 ? 52.971 50.389 28.675 1.00 12.88 158 ARG B N 1
ATOM 3004 C CA . ARG B 1 177 ? 52.750 49.369 29.688 1.00 12.56 158 ARG B CA 1
ATOM 3005 C C . ARG B 1 177 ? 51.467 49.734 30.453 1.00 12.34 158 ARG B C 1
ATOM 3006 O O . ARG B 1 177 ? 51.466 50.678 31.243 1.00 13.11 158 ARG B O 1
ATOM 3014 N N . HIS B 1 178 ? 50.405 48.983 30.159 1.00 13.15 159 HIS B N 1
ATOM 3015 C CA . HIS B 1 178 ? 49.064 49.257 30.713 1.00 11.71 159 HIS B CA 1
ATOM 3016 C C . HIS B 1 178 ? 48.790 48.232 31.812 1.00 12.22 159 HIS B C 1
ATOM 3017 O O . HIS B 1 178 ? 49.021 47.039 31.593 1.00 12.50 159 HIS B O 1
ATOM 3024 N N . GLU B 1 179 ? 48.350 48.691 32.994 1.00 11.81 160 GLU B N 1
ATOM 3025 C CA . GLU B 1 179 ? 48.373 47.820 34.179 1.00 11.53 160 GLU B CA 1
ATOM 3026 C C . GLU B 1 179 ? 47.148 47.996 35.076 1.00 11.92 160 GLU B C 1
ATOM 3027 O O . GLU B 1 179 ? 46.813 49.118 35.469 1.00 12.83 160 GLU B O 1
ATOM 3033 N N . LEU B 1 180 ? 46.537 46.872 35.426 1.00 12.51 161 LEU B N 1
ATOM 3034 C CA . LEU B 1 180 ? 45.446 46.879 36.430 1.00 12.42 161 LEU B CA 1
ATOM 3035 C C . LEU B 1 180 ? 46.045 46.409 37.744 1.00 13.34 161 LEU B C 1
ATOM 3036 O O . LEU B 1 180 ? 46.733 45.386 37.776 1.00 13.85 161 LEU B O 1
ATOM 3041 N N . LEU B 1 181 ? 45.790 47.129 38.840 1.00 13.56 162 LEU B N 1
ATOM 3042 C CA . LEU B 1 181 ? 46.277 46.710 40.149 1.00 14.81 162 LEU B CA 1
ATOM 3043 C C . LEU B 1 181 ? 45.054 46.278 40.977 1.00 14.58 162 LEU B C 1
ATOM 3044 O O . LEU B 1 181 ? 44.427 47.113 41.640 1.00 15.15 162 LEU B O 1
ATOM 3049 N N . ALA B 1 182 ? 44.705 44.998 40.892 1.00 14.78 163 ALA B N 1
ATOM 3050 C CA . ALA B 1 182 ? 43.496 44.462 41.560 1.00 14.58 163 ALA B CA 1
ATOM 3051 C C . ALA B 1 182 ? 43.728 44.355 43.057 1.00 14.80 163 ALA B C 1
ATOM 3052 O O . ALA B 1 182 ? 44.601 43.604 43.518 1.00 13.90 163 ALA B O 1
ATOM 3054 N N . ALA B 1 183 ? 42.897 45.090 43.826 1.00 14.81 164 ALA B N 1
ATOM 3055 C CA . ALA B 1 183 ? 43.215 45.384 45.217 1.00 16.09 164 ALA B CA 1
ATOM 3056 C C . ALA B 1 183 ? 42.299 44.722 46.236 1.00 17.07 164 ALA B C 1
ATOM 3057 O O . ALA B 1 183 ? 42.365 45.069 47.411 1.00 17.87 164 ALA B O 1
ATOM 3059 N N . HIS B 1 184 ? 41.486 43.774 45.795 1.00 18.14 165 HIS B N 1
ATOM 3060 C CA . HIS B 1 184 ? 40.545 43.106 46.733 1.00 18.90 165 HIS B CA 1
ATOM 3061 C C . HIS B 1 184 ? 41.248 42.438 47.914 1.00 19.50 165 HIS B C 1
ATOM 3062 O O . HIS B 1 184 ? 40.661 42.353 49.016 1.00 20.15 165 HIS B O 1
ATOM 3069 N N . GLY B 1 185 ? 42.491 41.985 47.702 1.00 18.83 166 GLY B N 1
ATOM 3070 C CA . GLY B 1 185 ? 43.324 41.373 48.745 1.00 19.01 166 GLY B CA 1
ATOM 3071 C C . GLY B 1 185 ? 44.406 42.270 49.321 1.00 19.13 166 GLY B C 1
ATOM 3072 O O . GLY B 1 185 ? 45.307 41.805 50.020 1.00 19.15 166 GLY B O 1
ATOM 3073 N N . ALA B 1 186 ? 44.329 43.569 49.028 1.00 19.09 167 ALA B N 1
ATOM 3074 C CA . ALA B 1 186 ? 45.454 44.480 49.311 1.00 19.33 167 ALA B CA 1
ATOM 3075 C C . ALA B 1 186 ? 45.667 44.833 50.783 1.00 19.93 167 ALA B C 1
ATOM 3076 O O . ALA B 1 186 ? 46.685 45.404 51.112 1.00 20.31 167 ALA B O 1
ATOM 3078 N N . SER B 1 187 ? 44.714 44.506 51.659 1.00 20.89 168 SER B N 1
ATOM 3079 C CA . SER B 1 187 ? 44.905 44.786 53.093 1.00 22.57 168 SER B CA 1
ATOM 3080 C C . SER B 1 187 ? 45.907 43.836 53.732 1.00 23.00 168 SER B C 1
ATOM 3081 O O . SER B 1 187 ? 46.389 44.108 54.835 1.00 24.05 168 SER B O 1
ATOM 3084 N N . SER B 1 188 ? 46.246 42.750 53.026 1.00 23.12 169 SER B N 1
ATOM 3085 C CA . SER B 1 188 ? 47.272 41.806 53.472 1.00 23.17 169 SER B CA 1
ATOM 3086 C C . SER B 1 188 ? 48.593 42.000 52.724 1.00 22.88 169 SER B C 1
ATOM 3087 O O . SER B 1 188 ? 48.591 42.311 51.521 1.00 22.20 169 SER B O 1
ATOM 3090 N N . ALA B 1 189 ? 49.704 41.832 53.440 1.00 22.12 170 ALA B N 1
ATOM 3091 C CA . ALA B 1 189 ? 51.052 41.845 52.830 1.00 21.82 170 ALA B CA 1
ATOM 3092 C C . ALA B 1 189 ? 51.094 40.868 51.684 1.00 21.34 170 ALA B C 1
ATOM 3093 O O . ALA B 1 189 ? 50.600 39.734 51.814 1.00 21.77 170 ALA B O 1
ATOM 3095 N N . ASN B 1 190 ? 51.671 41.317 50.556 1.00 20.85 171 ASN B N 1
ATOM 3096 C CA . ASN B 1 190 ? 51.773 40.506 49.320 1.00 19.71 171 ASN B CA 1
ATOM 3097 C C . ASN B 1 190 ? 50.424 40.228 48.642 1.00 18.49 171 ASN B C 1
ATOM 3098 O O . ASN B 1 190 ? 50.345 39.374 47.769 1.00 18.10 171 ASN B O 1
ATOM 3103 N N . GLY B 1 191 ? 49.370 40.957 4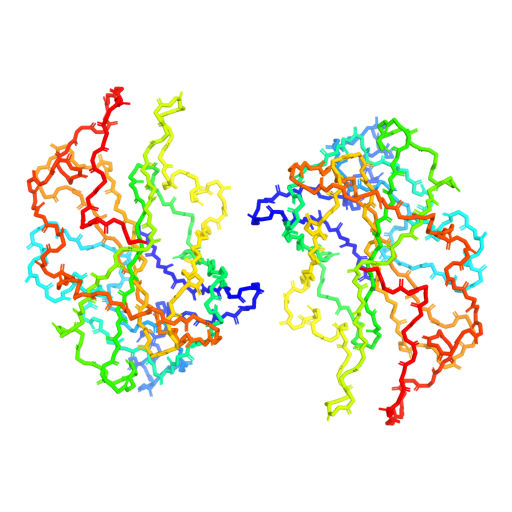9.018 1.00 18.38 172 GLY B N 1
ATOM 3104 C CA . GLY B 1 191 ? 48.018 40.695 48.516 1.00 17.15 172 GLY B CA 1
ATOM 3105 C C . GLY B 1 191 ? 47.625 41.361 47.204 1.00 16.86 172 GLY B C 1
ATOM 3106 O O . GLY B 1 191 ? 46.785 40.840 46.499 1.00 17.45 172 GLY B O 1
ATOM 3107 N N . MET B 1 192 ? 48.206 42.534 46.906 1.00 17.33 173 MET B N 1
ATOM 3108 C CA . MET B 1 192 ? 47.917 43.256 45.645 1.00 15.37 173 MET B CA 1
ATOM 3109 C C . MET B 1 192 ? 48.231 42.340 44.458 1.00 15.51 173 MET B C 1
ATOM 3110 O O . MET B 1 192 ? 49.197 41.589 44.502 1.00 14.36 173 MET B O 1
ATOM 3115 N N . GLN B 1 193 ? 47.404 42.410 43.421 1.00 13.37 174 GLN B N 1
ATOM 3116 C CA . GLN B 1 193 ? 47.625 41.619 42.210 1.00 14.58 174 GLN B CA 1
ATOM 3117 C C . GLN B 1 193 ? 47.875 42.540 41.033 1.00 13.71 174 GLN B C 1
ATOM 3118 O O . GLN B 1 193 ? 46.950 43.223 40.611 1.00 13.99 174 GLN B O 1
ATOM 3124 N N . ASN B 1 194 ? 49.089 42.510 40.448 1.00 13.01 175 ASN B N 1
ATOM 3125 C CA . ASN B 1 194 ? 49.378 43.388 39.283 1.00 12.68 175 ASN B CA 1
ATOM 3126 C C . ASN B 1 194 ? 49.232 42.657 37.955 1.00 12.48 175 ASN B C 1
ATOM 3127 O O . ASN B 1 194 ? 49.758 41.545 37.787 1.00 12.44 175 ASN B O 1
ATOM 3132 N N . TYR B 1 195 ? 48.582 43.316 37.003 1.00 12.64 176 TYR B N 1
ATOM 3133 C CA . TYR B 1 195 ? 48.353 42.745 35.681 1.00 12.56 176 TYR B CA 1
ATOM 3134 C C . TYR B 1 195 ? 48.914 43.684 34.605 1.00 13.01 176 TYR B C 1
ATOM 3135 O O . TYR B 1 195 ? 48.158 44.404 33.932 1.00 13.07 176 TYR B O 1
ATOM 3144 N N . PRO B 1 196 ? 50.265 43.704 34.432 1.00 12.86 177 PRO B N 1
ATOM 3145 C CA . PRO B 1 196 ? 50.843 44.564 33.385 1.00 12.81 177 PRO B CA 1
ATOM 3146 C C . PRO B 1 196 ? 50.797 43.935 32.003 1.00 12.26 177 PRO B C 1
ATOM 3147 O O . PRO B 1 196 ? 50.999 42.729 31.886 1.00 13.00 177 PRO B O 1
ATOM 3151 N N . GLN B 1 197 ? 50.552 44.763 30.988 1.00 12.94 178 GLN B N 1
ATOM 3152 C CA . GLN B 1 197 ? 50.518 44.317 29.594 1.00 12.54 178 GLN B CA 1
ATOM 3153 C C . GLN B 1 197 ? 51.215 45.355 28.717 1.00 13.13 178 GLN B C 1
ATOM 3154 O O . GLN B 1 197 ? 50.912 46.557 28.814 1.00 13.47 178 GLN B O 1
ATOM 3160 N N . CYS B 1 198 ? 52.146 44.890 27.867 1.00 13.18 179 CYS B N 1
ATOM 3161 C CA . CYS B 1 198 ? 52.933 45.822 27.056 1.00 13.72 179 CYS B CA 1
ATOM 3162 C C . CYS B 1 198 ? 52.590 45.746 25.571 1.00 13.89 179 CYS B C 1
ATOM 3163 O O . CYS B 1 198 ? 52.332 44.663 25.031 1.00 13.34 179 CYS B O 1
ATOM 3166 N N . VAL B 1 199 ? 52.605 46.902 24.907 1.00 14.27 180 VAL B N 1
ATOM 3167 C CA . VAL B 1 199 ? 52.365 46.948 23.459 1.00 15.31 180 VAL B CA 1
ATOM 3168 C C . VAL B 1 199 ? 53.330 47.937 22.807 1.00 14.76 180 VAL B C 1
ATOM 3169 O O . VAL B 1 199 ? 53.632 49.005 23.346 1.00 14.78 180 VAL B O 1
ATOM 3173 N N . ASN B 1 200 ? 53.836 47.558 21.633 1.00 15.75 181 ASN B N 1
ATOM 3174 C CA . ASN B 1 200 ? 54.745 48.425 20.877 1.00 15.62 181 ASN B CA 1
ATOM 3175 C C . ASN B 1 200 ? 53.917 49.388 20.036 1.00 16.18 181 ASN B C 1
ATOM 3176 O O . ASN B 1 200 ? 53.109 48.945 19.206 1.00 16.49 181 ASN B O 1
ATOM 3181 N N . ILE B 1 201 ? 54.096 50.681 20.299 1.00 16.96 182 ILE B N 1
ATOM 3182 C CA . ILE B 1 201 ? 53.452 51.746 19.509 1.00 18.62 182 ILE B CA 1
ATOM 3183 C C . ILE B 1 201 ? 54.474 52.838 19.183 1.00 19.52 182 ILE B C 1
ATOM 3184 O O . ILE B 1 201 ? 54.970 53.533 20.065 1.00 20.21 182 ILE B O 1
ATOM 3189 N N . ALA B 1 202 ? 54.805 52.983 17.902 1.00 21.16 183 ALA B N 1
ATOM 3190 C CA . ALA B 1 202 ? 55.628 54.108 17.476 1.00 21.96 183 ALA B CA 1
ATOM 3191 C C . ALA B 1 202 ? 54.774 55.376 17.410 1.00 22.44 183 ALA B C 1
ATOM 3192 O O . ALA B 1 202 ? 53.622 55.327 16.992 1.00 22.58 183 ALA B O 1
ATOM 3194 N N . VAL B 1 203 ? 55.323 56.497 17.860 1.00 23.06 184 VAL B N 1
ATOM 3195 C CA . VAL B 1 203 ? 54.545 57.731 17.921 1.00 24.10 184 VAL B CA 1
ATOM 3196 C C . VAL B 1 203 ? 55.039 58.682 16.835 1.00 25.54 184 VAL B C 1
ATOM 3197 O O . VAL B 1 203 ? 56.242 58.782 16.591 1.00 26.38 184 VAL B O 1
ATOM 3201 N N . THR B 1 204 ? 54.085 59.343 16.192 1.00 26.83 185 THR B N 1
ATOM 3202 C CA . THR B 1 204 ? 54.344 60.278 15.092 1.00 28.87 185 THR B CA 1
ATOM 3203 C C . THR B 1 204 ? 53.662 61.615 15.356 1.00 29.77 185 THR B C 1
ATOM 3204 O O . THR B 1 204 ? 52.990 61.804 16.374 1.00 30.11 185 THR B O 1
ATOM 3208 N N . GLY B 1 205 ? 53.829 62.547 14.417 1.00 31.73 186 GLY B N 1
ATOM 3209 C CA . GLY B 1 205 ? 53.107 63.800 14.470 1.00 33.40 186 GLY B CA 1
ATOM 3210 C C . GLY B 1 205 ? 53.955 64.977 14.896 1.00 34.19 186 GLY B C 1
ATOM 3211 O O . GLY B 1 205 ? 55.155 65.025 14.619 1.00 34.99 186 GLY B O 1
ATOM 3212 N N . SER B 1 206 ? 53.325 65.907 15.604 1.00 35.69 187 SER B N 1
ATOM 3213 C CA . SER B 1 206 ? 53.902 67.227 15.808 1.00 36.36 187 SER B CA 1
ATOM 3214 C C . SER B 1 206 ? 54.405 67.530 17.229 1.00 36.51 187 SER B C 1
ATOM 3215 O O . SER B 1 206 ? 54.768 68.668 17.528 1.00 36.78 187 SER B O 1
ATOM 3218 N N . GLY B 1 207 ? 54.455 66.513 18.092 1.00 36.21 188 GLY B N 1
ATOM 3219 C CA . GLY B 1 207 ? 54.998 66.685 19.439 1.00 35.42 188 GLY B CA 1
ATOM 3220 C C . GLY B 1 207 ? 56.481 67.003 19.380 1.00 35.14 188 GLY B C 1
ATOM 3221 O O . GLY B 1 207 ? 57.177 66.545 18.477 1.00 35.45 188 GLY B O 1
ATOM 3222 N N . THR B 1 208 ? 56.965 67.783 20.346 1.00 34.84 189 THR B N 1
ATOM 3223 C CA . THR B 1 208 ? 58.385 68.151 20.394 1.00 34.87 189 THR B CA 1
ATOM 3224 C C . THR B 1 208 ? 59.115 67.832 21.708 1.00 34.07 189 THR B C 1
ATOM 3225 O O . THR B 1 208 ? 60.324 68.067 21.814 1.00 33.96 189 THR B O 1
ATOM 3229 N N . LYS B 1 209 ? 58.406 67.293 22.705 1.00 32.95 190 LYS B N 1
ATOM 3230 C CA . LYS B 1 209 ? 59.022 67.040 24.016 1.00 31.90 190 LYS B CA 1
ATOM 3231 C C . LYS B 1 209 ? 59.589 65.622 24.144 1.00 29.98 190 LYS B C 1
ATOM 3232 O O . LYS B 1 209 ? 58.939 64.648 23.751 1.00 29.56 190 LYS B O 1
ATOM 3238 N N . ALA B 1 210 ? 60.813 65.530 24.655 1.00 28.19 191 ALA B N 1
ATOM 3239 C CA . ALA B 1 210 ? 61.443 64.246 24.935 1.00 26.96 191 ALA B CA 1
ATOM 3240 C C . ALA B 1 210 ? 60.838 63.668 26.206 1.00 25.80 191 ALA B C 1
ATOM 3241 O O . ALA B 1 210 ? 60.516 64.405 27.127 1.00 25.69 191 ALA B O 1
ATOM 3243 N N . LEU B 1 211 ? 60.705 62.345 26.274 1.00 25.24 192 LEU B N 1
ATOM 3244 C CA . LEU B 1 211 ? 60.379 61.718 27.571 1.00 25.39 192 LEU B CA 1
ATOM 3245 C C . LEU B 1 211 ? 61.458 62.012 28.606 1.00 25.40 192 LEU B C 1
ATOM 3246 O O . LEU B 1 211 ? 62.647 61.974 28.279 1.00 25.27 192 LEU B O 1
ATOM 3251 N N . PRO B 1 212 ? 61.070 62.284 29.873 1.00 25.39 193 PRO B N 1
ATOM 3252 C CA . PRO B 1 212 ? 62.110 62.435 30.906 1.00 24.87 193 PRO B CA 1
ATOM 3253 C C . PRO B 1 212 ? 62.732 61.101 31.318 1.00 24.39 193 PRO B C 1
ATOM 3254 O O . PRO B 1 212 ? 62.387 60.068 30.753 1.00 24.45 193 PRO B O 1
ATOM 3258 N N . ALA B 1 213 ? 63.637 61.138 32.292 1.00 24.19 194 ALA B N 1
ATOM 3259 C CA . ALA B 1 213 ? 64.414 59.963 32.688 1.00 23.46 194 ALA B CA 1
ATOM 3260 C C . ALA B 1 213 ? 63.550 58.731 33.045 1.00 23.11 194 ALA B C 1
ATOM 3261 O O . ALA B 1 213 ? 63.868 57.618 32.670 1.00 23.34 194 ALA B O 1
ATOM 3263 N N . GLY B 1 214 ? 62.472 58.949 33.781 1.00 22.41 195 GLY B N 1
ATOM 3264 C CA . GLY B 1 214 ? 61.577 57.827 34.113 1.00 21.14 195 GLY B CA 1
ATOM 3265 C C . GLY B 1 214 ? 62.169 56.872 35.134 1.00 20.40 195 GLY B C 1
ATOM 3266 O O . GLY B 1 214 ? 63.178 57.167 35.776 1.00 20.10 195 GLY B O 1
ATOM 3267 N N . THR B 1 215 ? 61.515 55.720 35.292 1.00 18.72 196 THR B N 1
ATOM 3268 C CA . THR B 1 215 ? 61.748 54.816 36.415 1.00 17.69 196 THR B CA 1
ATOM 3269 C C . THR B 1 215 ? 61.838 53.351 35.901 1.00 16.75 196 THR B C 1
ATOM 3270 O O . THR B 1 215 ? 60.936 52.898 35.208 1.00 16.67 196 THR B O 1
ATOM 3274 N N . PRO B 1 216 ? 62.913 52.606 36.247 1.00 17.30 197 PRO B N 1
ATOM 3275 C CA . PRO B 1 216 ? 62.912 51.176 35.911 1.00 16.88 197 PRO B CA 1
ATOM 3276 C C . PRO B 1 216 ? 61.672 50.478 36.503 1.00 15.85 197 PRO B C 1
ATOM 3277 O O . PRO B 1 216 ? 61.218 50.851 37.592 1.00 16.66 197 PRO B O 1
ATOM 3281 N N . ALA B 1 217 ? 61.122 49.507 35.790 1.00 16.33 198 ALA B N 1
ATOM 3282 C CA . ALA B 1 217 ? 59.892 48.820 36.301 1.00 15.50 198 ALA B CA 1
ATOM 3283 C C . ALA B 1 217 ? 60.088 48.205 37.705 1.00 16.06 198 ALA B C 1
ATOM 3284 O O . ALA B 1 217 ? 59.150 48.197 38.527 1.00 15.39 198 ALA B O 1
ATOM 3286 N N . THR B 1 218 ? 61.295 47.704 37.969 1.00 16.01 199 THR B N 1
ATOM 3287 C CA . THR B 1 218 ? 61.633 47.104 39.260 1.00 17.14 199 THR B CA 1
ATOM 3288 C C . THR B 1 218 ? 61.721 48.122 40.415 1.00 17.50 199 THR B C 1
ATOM 3289 O O . THR B 1 218 ? 61.943 47.738 41.564 1.00 19.08 199 THR B O 1
ATOM 3293 N N . GLN B 1 219 ? 61.561 49.407 40.098 1.00 16.83 200 GLN B N 1
ATOM 3294 C CA . GLN B 1 219 ? 61.508 50.479 41.109 1.00 17.79 200 GLN B CA 1
ATOM 3295 C C . GLN B 1 219 ? 60.149 51.205 41.198 1.00 16.87 200 GLN B C 1
ATOM 3296 O O . GLN B 1 219 ? 60.019 52.218 41.899 1.00 16.90 200 GLN B O 1
ATOM 3302 N N . LEU B 1 220 ? 59.143 50.706 40.484 1.00 16.43 201 LEU B N 1
ATOM 3303 C CA . LEU B 1 220 ? 57.816 51.349 40.492 1.00 15.48 201 LEU B CA 1
ATOM 3304 C C . LEU B 1 220 ? 57.110 51.241 41.841 1.00 15.83 201 LEU B C 1
ATOM 3305 O O . LEU B 1 220 ? 56.582 52.233 42.341 1.00 17.23 201 LEU B O 1
ATOM 3310 N N . TYR B 1 221 ? 57.114 50.031 42.409 1.00 15.79 202 TYR B N 1
ATOM 3311 C CA . TYR B 1 221 ? 56.317 49.721 43.591 1.00 16.00 202 TYR B CA 1
ATOM 3312 C C . TYR B 1 221 ? 57.117 48.989 44.665 1.00 17.09 202 TYR B C 1
ATOM 3313 O O . TYR B 1 221 ? 58.029 48.208 44.347 1.00 16.77 202 TYR B O 1
ATOM 3322 N N . LYS B 1 222 ? 56.753 49.231 45.919 1.00 18.15 203 LYS B N 1
ATOM 3323 C CA . LYS B 1 222 ? 57.258 48.459 47.062 1.00 20.53 203 LYS B CA 1
ATOM 3324 C C . LYS B 1 222 ? 56.067 47.765 47.742 1.00 20.13 203 LYS B C 1
ATOM 3325 O O . LYS B 1 222 ? 54.955 48.303 47.728 1.00 19.86 203 LYS B O 1
ATOM 3331 N N . PRO B 1 223 ? 56.286 46.571 48.346 1.00 20.54 204 PRO B N 1
ATOM 3332 C CA . PRO B 1 223 ? 55.155 45.879 49.006 1.00 20.48 204 PRO B CA 1
ATOM 3333 C C . PRO B 1 223 ? 54.458 46.644 50.133 1.00 21.03 204 PRO B C 1
ATOM 3334 O O . PRO B 1 223 ? 53.329 46.292 50.492 1.00 20.98 204 PRO B O 1
ATOM 3338 N N . THR B 1 224 ? 55.099 47.689 50.646 1.00 21.17 205 THR B N 1
ATOM 3339 C CA . THR B 1 224 ? 54.555 48.476 51.773 1.00 22.34 205 THR B CA 1
ATOM 3340 C C . THR B 1 224 ? 54.020 49.868 51.379 1.00 21.94 205 THR B C 1
ATOM 3341 O O . THR B 1 224 ? 53.515 50.611 52.239 1.00 22.51 205 THR B O 1
ATOM 3345 N N . ASP B 1 225 ? 54.117 50.236 50.096 1.00 20.75 206 ASP B N 1
ATOM 3346 C CA . ASP B 1 225 ? 53.576 51.537 49.640 1.00 20.68 206 ASP B CA 1
ATOM 3347 C C . ASP B 1 225 ? 52.097 51.738 50.050 1.00 20.32 206 ASP B C 1
ATOM 3348 O O . ASP B 1 225 ? 51.317 50.778 50.067 1.00 19.05 206 ASP B O 1
ATOM 3353 N N . PRO B 1 226 ? 51.699 52.990 50.369 1.00 20.96 207 PRO B N 1
ATOM 3354 C CA . PRO B 1 226 ? 50.339 53.287 50.895 1.00 21.61 207 PRO B CA 1
ATOM 3355 C C . PRO B 1 226 ? 49.164 52.928 49.973 1.00 20.92 207 PRO B C 1
ATOM 3356 O O . PRO B 1 226 ? 48.057 52.717 50.472 1.00 22.05 207 PRO B O 1
ATOM 3360 N N . GLY B 1 227 ? 49.398 52.852 48.660 1.00 19.82 208 GLY B N 1
ATOM 3361 C CA . GLY B 1 227 ? 48.352 52.414 47.734 1.00 18.34 208 GLY B CA 1
ATOM 3362 C C . GLY B 1 227 ? 48.487 50.956 47.288 1.00 17.40 208 GLY B C 1
ATOM 3363 O O . GLY B 1 227 ? 47.666 50.473 46.506 1.00 17.16 208 GLY B O 1
ATOM 3364 N N . ILE B 1 228 ? 49.515 50.273 47.794 1.00 16.99 209 ILE B N 1
ATOM 3365 C CA . ILE B 1 228 ? 49.734 48.847 47.533 1.00 17.38 209 ILE B CA 1
ATOM 3366 C C . ILE B 1 228 ? 49.222 48.012 48.707 1.00 17.70 209 ILE B C 1
ATOM 3367 O O . ILE B 1 228 ? 48.619 46.956 48.500 1.00 17.85 209 ILE B O 1
ATOM 3372 N N . LEU B 1 229 ? 49.509 48.495 49.918 1.00 18.37 210 LEU B N 1
ATOM 3373 C CA . LEU B 1 229 ? 49.084 47.842 51.171 1.00 19.31 210 LEU B CA 1
ATOM 3374 C C . LEU B 1 229 ? 48.157 48.825 51.875 1.00 19.07 210 LEU B C 1
ATOM 3375 O O . LEU B 1 229 ? 48.604 49.843 52.426 1.00 19.65 210 LEU B O 1
ATOM 3380 N N . PHE B 1 230 ? 46.862 48.560 51.760 1.00 19.89 211 PHE B N 1
ATOM 3381 C CA . PHE B 1 230 ? 45.816 49.434 52.299 1.00 20.36 211 PHE B CA 1
ATOM 3382 C C . PHE B 1 230 ? 44.513 48.662 52.422 1.00 21.84 211 PHE B C 1
ATOM 3383 O O . PHE B 1 230 ? 44.362 47.565 51.870 1.00 21.40 211 PHE B O 1
ATOM 3391 N N . ASN B 1 231 ? 43.567 49.260 53.132 1.00 23.04 212 ASN B N 1
ATOM 3392 C CA . ASN B 1 231 ? 42.261 48.642 53.296 1.00 24.49 212 ASN B CA 1
ATOM 3393 C C . ASN B 1 231 ? 41.223 49.166 52.298 1.00 24.02 212 ASN B C 1
ATOM 3394 O O . ASN B 1 231 ? 40.824 50.340 52.361 1.00 24.17 212 ASN B O 1
ATOM 3399 N N . PRO B 1 232 ? 40.784 48.302 51.370 1.00 24.55 213 PRO B N 1
ATOM 3400 C CA . PRO B 1 232 ? 39.743 48.732 50.442 1.00 25.21 213 PRO B CA 1
ATOM 3401 C C . PRO B 1 232 ? 38.322 48.654 51.028 1.00 26.27 213 PRO B C 1
ATOM 3402 O O . PRO B 1 232 ? 37.385 49.139 50.408 1.00 26.71 213 PRO B O 1
ATOM 3406 N N . TYR B 1 233 ? 38.175 48.059 52.207 1.00 28.03 214 TYR B N 1
ATOM 3407 C CA . TYR B 1 233 ? 36.834 47.803 52.779 1.00 29.74 214 TYR B CA 1
ATOM 3408 C C . TYR B 1 233 ? 36.455 48.770 53.885 1.00 30.87 214 TYR B C 1
ATOM 3409 O O . TYR B 1 233 ? 35.968 48.383 54.970 1.00 31.81 214 TYR B O 1
ATOM 3418 N N . THR B 1 234 ? 36.683 50.040 53.589 1.00 30.91 215 THR B N 1
ATOM 3419 C CA . THR B 1 234 ? 36.316 51.134 54.461 1.00 31.05 215 THR B CA 1
ATOM 3420 C C . THR B 1 234 ? 35.984 52.300 53.537 1.00 30.83 215 THR B C 1
ATOM 3421 O O . THR B 1 234 ? 36.213 52.216 52.318 1.00 30.16 215 THR B O 1
ATOM 3425 N N . THR B 1 235 ? 35.398 53.360 54.089 1.00 30.01 216 THR B N 1
ATOM 3426 C CA . THR B 1 235 ? 35.166 54.561 53.303 1.00 29.47 216 THR B CA 1
ATOM 3427 C C . THR B 1 235 ? 36.510 55.254 53.109 1.00 28.56 216 THR B C 1
ATOM 3428 O O . THR B 1 235 ? 37.195 55.596 54.076 1.00 28.62 216 THR B O 1
ATOM 3432 N N . ILE B 1 236 ? 36.898 55.432 51.848 1.00 26.99 217 ILE B N 1
ATOM 3433 C CA . ILE B 1 236 ? 38.177 56.036 51.528 1.00 26.04 217 ILE B CA 1
ATOM 3434 C C . ILE B 1 236 ? 37.994 57.500 51.144 1.00 25.68 217 ILE B C 1
ATOM 3435 O O . ILE B 1 236 ? 37.203 57.810 50.252 1.00 25.88 217 ILE B O 1
ATOM 3440 N N . THR B 1 237 ? 38.712 58.382 51.838 1.00 26.37 218 THR B N 1
ATOM 3441 C CA . THR B 1 237 ? 38.677 59.825 51.567 1.00 26.54 218 THR B CA 1
ATOM 3442 C C . THR B 1 237 ? 39.979 60.322 50.952 1.00 26.89 218 THR B C 1
ATOM 3443 O O . THR B 1 237 ? 40.037 61.434 50.410 1.00 26.71 218 THR B O 1
ATOM 3447 N N . SER B 1 238 ? 41.023 59.502 51.051 1.00 26.85 219 SER B N 1
ATOM 3448 C CA . SER B 1 238 ? 42.294 59.790 50.407 1.00 26.86 219 SER B CA 1
ATOM 3449 C C . SER B 1 238 ? 42.990 58.479 50.041 1.00 25.67 219 SER B C 1
ATOM 3450 O O . SER B 1 238 ? 43.155 57.591 50.885 1.00 25.70 219 SER B O 1
ATOM 3453 N N . TYR B 1 239 ? 43.351 58.363 48.768 1.00 24.04 220 TYR B N 1
ATOM 3454 C CA . TYR B 1 239 ? 44.073 57.196 48.257 1.00 22.47 220 TYR B CA 1
ATOM 3455 C C . TYR B 1 239 ? 45.300 57.689 47.488 1.00 22.50 220 TYR B C 1
ATOM 3456 O O . TYR B 1 239 ? 45.186 58.613 46.676 1.00 23.76 220 TYR B O 1
ATOM 3465 N N . THR B 1 240 ? 46.458 57.075 47.747 1.00 22.01 221 THR B N 1
ATOM 3466 C CA . THR B 1 240 ? 47.682 57.429 47.015 1.00 21.71 221 THR B CA 1
ATOM 3467 C C . THR B 1 240 ? 47.900 56.412 45.900 1.00 20.03 221 THR B C 1
ATOM 3468 O O . THR B 1 240 ? 48.315 55.291 46.185 1.00 19.99 221 THR B O 1
ATOM 3472 N N . ILE B 1 241 ? 47.621 56.790 44.647 1.00 19.13 222 ILE B N 1
ATOM 3473 C CA . ILE B 1 241 ? 47.758 55.833 43.528 1.00 17.76 222 ILE B CA 1
ATOM 3474 C C . ILE B 1 241 ? 49.247 55.483 43.433 1.00 17.90 222 ILE B C 1
ATOM 3475 O O . ILE B 1 241 ? 50.089 56.388 43.454 1.00 18.12 222 ILE B O 1
ATOM 3480 N N . PRO B 1 242 ? 49.586 54.173 43.395 1.00 17.38 223 PRO B N 1
ATOM 3481 C CA . PRO B 1 242 ? 50.995 53.766 43.391 1.00 17.62 223 PRO B CA 1
ATOM 3482 C C . PRO B 1 242 ? 51.764 54.210 42.142 1.00 16.95 223 PRO B C 1
ATOM 3483 O O . PRO B 1 242 ? 51.164 54.513 41.097 1.00 16.47 223 PRO B O 1
ATOM 3487 N N . GLY B 1 243 ? 53.085 54.217 42.281 1.00 17.10 224 GLY B N 1
ATOM 3488 C CA . GLY B 1 243 ? 53.978 54.500 41.159 1.00 16.85 224 GLY B CA 1
ATOM 3489 C C . GLY B 1 243 ? 54.431 55.945 41.155 1.00 17.66 224 GLY B C 1
ATOM 3490 O O . GLY B 1 243 ? 53.975 56.775 41.947 1.00 17.85 224 GLY B O 1
ATOM 3491 N N . PRO B 1 244 ? 55.372 56.266 40.254 1.00 17.07 225 PRO B N 1
ATOM 3492 C CA . PRO B 1 244 ? 55.907 57.630 40.203 1.00 17.90 225 PRO B CA 1
ATOM 3493 C C . PRO B 1 244 ? 54.907 58.635 39.655 1.00 18.21 225 PRO B C 1
ATOM 3494 O O . PRO B 1 244 ? 53.836 58.252 39.173 1.00 18.57 225 PRO B O 1
ATOM 3498 N N . ALA B 1 245 ? 55.267 59.916 39.707 1.00 19.55 226 ALA B N 1
ATOM 3499 C CA . ALA B 1 245 ? 54.329 60.978 39.367 1.00 20.59 226 ALA B CA 1
ATOM 3500 C C . ALA B 1 245 ? 53.905 61.013 37.898 1.00 20.83 226 ALA B C 1
ATOM 3501 O O . ALA B 1 245 ? 54.711 60.783 36.972 1.00 21.18 226 ALA B O 1
ATOM 3503 N N . LEU B 1 246 ? 52.636 61.355 37.697 1.00 21.70 227 LEU B N 1
ATOM 3504 C CA . LEU B 1 246 ? 52.069 61.562 36.372 1.00 22.54 227 LEU B CA 1
ATOM 3505 C C . LEU B 1 246 ? 52.818 62.647 35.589 1.00 23.69 227 LEU B C 1
ATOM 3506 O O . LEU B 1 246 ? 53.066 63.745 36.110 1.00 24.57 227 LEU B O 1
ATOM 3511 N N . TRP B 1 247 ? 53.199 62.328 34.355 1.00 23.97 228 TRP B N 1
ATOM 3512 C CA . TRP B 1 247 ? 53.828 63.305 33.476 1.00 25.31 228 TRP B CA 1
ATOM 3513 C C . TRP B 1 247 ? 52.738 64.094 32.760 1.00 26.26 228 TRP B C 1
ATOM 3514 O O . TRP B 1 247 ? 51.985 63.530 31.954 1.00 29.15 228 TRP B O 1
#

Solvent-accessible surface area: 19374 Å² total; per-residue (Å²): 81,9,13,5,39,34,1,37,8,86,49,91,130,32,63,0,12,36,39,98,21,26,98,74,83,111,122,93,43,139,52,56,100,8,4,3,10,20,17,47,28,67,105,24,4,67,2,16,4,104,52,3,109,46,73,21,0,4,2,8,79,74,8,41,32,3,57,85,50,9,85,6,47,20,18,6,57,0,33,0,43,4,6,110,46,116,5,72,23,46,72,0,0,0,0,0,0,0,3,65,9,113,52,51,3,40,115,23,80,27,78,111,6,110,1,9,3,17,25,61,26,16,21,81,107,144,80,61,55,6,3,0,53,56,0,39,107,55,43,11,85,25,60,1,107,0,24,68,39,0,98,68,22,63,0,0,0,0,0,0,0,0,0,0,54,26,0,66,68,84,63,18,1,24,0,1,0,29,6,3,0,0,19,4,64,51,105,8,119,122,53,24,68,77,26,26,25,4,43,129,8,5,140,57,106,37,90,0,3,64,28,74,9,129,78,106,16,112,92,24,84,40,6,27,40,92,98,97,84,10,11,6,41,34,1,37,9,87,41,96,131,33,60,0,11,41,43,77,18,31,95,59,86,95,123,87,58,128,46,61,98,6,4,4,10,29,18,44,27,71,112,24,4,69,4,16,4,105,52,4,112,49,69,27,0,3,1,9,86,78,8,41,33,4,56,86,48,9,92,5,47,20,19,8,61,0,32,0,41,4,4,108,48,112,4,72,24,44,72,0,0,0,0,0,0,0,0,72,10,111,53,52,5,40,114,24,80,28,78,110,5,114,1,8,3,16,24,60,28,16,18,82,106,142,79,63,53,7,3,0,55,54,0,42,109,59,42,11,88,26,63,2,110,0,25,70,46,0,96,69,21,64,0,0,0,0,0,0,0,0,0,0,60,27,0,65,70,83,62,20,1,25,0,2,0,27,6,2,0,0,22,3,63,52,110,8,123,118,48,25,65,78,25,25,26,4,43,129,8,7,140,61,104,33,89,0,3,62,29,69,8,124,80,105,14,113,95,23,82,39,6,27,41,93,97,88